Protein 9DFT (pdb70)

InterPro domains:
  IPR000436 Sushi/SCR/CCP domain [PF00084] (2447-2503)
  IPR000436 Sushi/SCR/CCP domain [PS50923] (2445-2505)
  IPR000436 Sushi/SCR/CCP domain [SM00032] (2447-2503)
  IPR000436 Sushi/SCR/CCP domain [cd00033] (2447-2503)
  IPR000538 Link domain [PF00193] (154-247)
  IPR000538 Link domain [PF00193] (254-349)
  IPR000538 Link domain [PF00193] (478-572)
  IPR000538 Link domain [PF00193] (580-674)
  IPR000538 Link domain [PR01265] (163-175)
  IPR000538 Link domain [PR01265] (191-204)
  IPR000538 Link domain [PR01265] (209-220)
  IPR000538 Link domain [PR01265] (242-251)
  IPR000538 Link domain [PS01241] (273-318)
  IPR000538 Link domain [PS01241] (500-545)
  IPR000538 Link domain [PS01241] (598-643)
  IPR000538 Link domain [PS50963] (153-248)
  IPR000538 Link domain [PS50963] (254-350)
  IPR000538 Link domain [PS50963] (478-573)
  IPR000538 Link domain [PS50963] (579-675)
  IPR000538 Link domain [SM00445] (151-248)

B-factor: mean 167.78, std 40.57, range [98.68, 347.16]

Radius of gyration: 34.46 Å; Cα contacts (8 Å, |Δi|>4): 1449; chains: 2; bounding box: 68×74×102 Å

Foldseek 3Di:
DDKDFPDDAEAEAEAQAKDKTKMFDDDCAKKWKWFDQPHDIGTAWIDDPQDIGGDPVCVVAKDQVCPPVPPRIRMMMGGLDAQRRFGKMKIKGDDDHDIDIDIHTYGHFKDKDWADLDPDFFADFQVVLQVLLVVQQFGFAAVSNVQSNLVVPAFDQFWAAHPVQKTKTFHCQADVVRCAPPRRHGGIHIPPHDDRGGTGITMTMHGDADWDKDWAADPFADQLVRLQVVLVVVVWGFHGPSRLVNNVVVPDQPQFWAQHRSQKTWRDADQVRHDHPDDDVVDGGDDDDHIDMGNDDSRDGGIGIIID/DAKDKDFPDDAEAEAAAQAKDKTWMFIDDDDDVFAWKKKWKWFADDNDIGTAWIDGPQDIDGDPVCVVAKDQVCPPVPPGIRMIMGGLHAQPVFGKMKIKMDHDPGIDIDIHGYGYFKDKDWDAAQDLPQFLDPVSLQVLLVVLQWGFAAPSNVVRNVVVPDADDFWGAHPVRDIDHDDDCNHTTMTINGDDDWAKDVQFAFQVRLQVVLVVVPFGFHGPRRQQVNVVVPDFDQWWAAGPSLWTKGFHRDADCNRPNRDGGIDTDADDPVRHHHDDSRDGTHHITID

Nearest PDB structures (foldseek):
  2pf5-assembly4_D  TM=9.241E-01  e=3.317E-07  Homo sapiens
  1o7b-assembly1_T  TM=8.840E-01  e=2.456E-06  Homo sapiens
  6u50-assembly1_C  TM=7.559E-01  e=3.172E-05  Lama glama
  8skv-assembly1_E  TM=4.751E-01  e=7.469E-06  Homo sapiens
  5d4k-assembly2_B  TM=4.147E-01  e=1.043E-05  Homo sapiens

GO terms:
  GO:0005515 protein binding (F, IPI)
  GO:0043202 lysosomal lumen (C, TAS)
  GO:0005576 extracellular region (C, TAS)
  GO:0005796 Golgi lumen (C, TAS)
  GO:0031012 extracellular matrix (C, HDA)
  GO:0140150 gel phase of interstitial matrix (C, TAS)
  GO:0005201 extracellular matrix structural constituent (F, TAS)

Organism: Homo sapiens (NCBI:txid9606)

Sequence (595 aa):
LSVSIPQPSPLRVLLGTSLTIPCYFIDPPRIKWSRVSKEKEVVLLVATEGRVRVNSAYQDKVSLPNYPAIPSDATLEVQSLRSNDSGVYRCEVMHGIEDSEATLEVVVKGIVFHYRAISTRYTLDFDRAQRACLQNSAIIATPEQLQAAYEDGFHQCDAGWLADQTVRYPIHTPREGCYGDKDEFPGVRTYGIRDTNETYDVYCFAEEMEGEVFYATSPEKFTFQEAANECRRLGARLATTGQLYLAWQAGMDMCSAGWLADRSVRYPISKARPNCGGNLLGVRTVYVHANQTGYPDPSSRYDAICYTNSLSVSIPQPSPLRVLLGTSLTIPCYFIDPMHAPLAPRIKWSRVSKEKEVVLLVATEGRVRVNSAYQDKVSLPNYPAIPSDATLEVQSLRSNDSGVYRCEVMHGIEDSEATLEVVVKGIVFHYRAISTRYTLDFDRAQRACLQNSAIIATPEQLQAAYEDGFHQCDAGWLADQTVRYPIHTTYDVYCFAEEMEGEVFPEKFTFQEAANECRRLGARLATTGQLYLAWQAGMDMCSAGWLADRSVRYPISKARPNCGGNLLGVRTVYVHANQTGYPDPSSRYDAICYT

Structure (mmCIF, N/CA/C/O backbone):
data_9DFT
#
_entry.id   9DFT
#
_cell.length_a   121.480
_cell.length_b   121.480
_cell.length_c   213.390
_cell.angle_alpha   90.000
_cell.angle_beta   90.000
_cell.angle_gamma   90.000
#
_symmetry.space_group_name_H-M   'P 41 21 2'
#
loop_
_entity.id
_entity.type
_entity.pdbx_description
1 polymer 'Aggrecan core protein'
2 non-polymer 2-acetamido-2-deoxy-beta-D-glucopyranose
3 non-polymer 'SULFATE ION'
#
loop_
_atom_site.group_PDB
_atom_site.id
_atom_site.type_symbol
_atom_site.label_atom_id
_atom_site.label_alt_id
_atom_site.label_comp_id
_atom_site.label_asym_id
_atom_site.label_entity_id
_atom_site.label_seq_id
_atom_site.pdbx_PDB_ins_code
_atom_site.Cartn_x
_atom_site.Cartn_y
_atom_site.Cartn_z
_atom_site.occupancy
_atom_site.B_iso_or_equiv
_atom_site.auth_seq_id
_atom_site.auth_comp_id
_atom_site.auth_asym_id
_atom_site.auth_atom_id
_atom_site.pdbx_PDB_model_num
ATOM 1 N N . LEU A 1 13 ? 4.55633 45.98037 -14.46378 1.000 163.83792 29 LEU A N 1
ATOM 2 C CA . LEU A 1 13 ? 3.83263 44.74556 -14.18563 1.000 195.08647 29 LEU A CA 1
ATOM 3 C C . LEU A 1 13 ? 3.29051 44.14065 -15.47888 1.000 182.04206 29 LEU A C 1
ATOM 4 O O . LEU A 1 13 ? 3.01190 44.85957 -16.43819 1.000 187.74880 29 LEU A O 1
ATOM 9 N N . SER A 1 14 ? 3.14425 42.81854 -15.50287 1.000 172.18143 30 SER A N 1
ATOM 10 C CA . SER A 1 14 ? 2.68594 42.09921 -16.68422 1.000 168.26826 30 SER A CA 1
ATOM 11 C C . SER A 1 14 ? 1.30152 41.51669 -16.43814 1.000 182.30135 30 SER A C 1
ATOM 12 O O . SER A 1 14 ? 0.99262 41.09150 -15.32390 1.000 209.08511 30 SER A O 1
ATOM 15 N N . VAL A 1 15 ? 0.47507 41.49246 -17.48344 1.000 157.28618 31 VAL A N 1
ATOM 16 C CA . VAL A 1 15 ? -0.87545 40.94326 -17.42145 1.000 148.62279 31 VAL A CA 1
ATOM 17 C C . VAL A 1 15 ? -1.08313 40.03464 -18.62473 1.000 135.54954 31 VAL A C 1
ATOM 18 O O . VAL A 1 15 ? -0.68206 40.37339 -19.74381 1.000 152.19820 31 VAL A O 1
ATOM 22 N N . SER A 1 16 ? -1.70999 38.87961 -18.39751 1.000 133.76456 32 SER A N 1
ATOM 23 C CA . SER A 1 16 ? -1.92005 37.90828 -19.45966 1.000 152.11926 32 SER A CA 1
ATOM 24 C C . SER A 1 16 ? -3.27025 37.22578 -19.30257 1.000 146.12332 32 SER A C 1
ATOM 25 O O . SER A 1 16 ? -3.67862 36.88013 -18.18944 1.000 156.28378 32 SER A O 1
ATOM 28 N N . ILE A 1 17 ? -3.95597 37.04242 -20.42736 1.000 130.00443 33 ILE A N 1
ATOM 29 C CA . ILE A 1 17 ? -5.13575 36.18498 -20.51023 1.000 135.21515 33 ILE A CA 1
ATOM 30 C C . ILE A 1 17 ? -4.80448 35.05857 -21.48281 1.000 119.36094 33 ILE A C 1
ATOM 31 O O . ILE A 1 17 ? -4.94349 35.22990 -22.70296 1.000 129.12362 33 ILE A O 1
ATOM 36 N N . PRO A 1 18 ? -4.34511 33.90401 -20.99631 1.000 123.65518 34 PRO A N 1
ATOM 37 C CA . PRO A 1 18 ? -3.89704 32.81491 -21.89141 1.000 125.89583 34 PRO A CA 1
ATOM 38 C C . PRO A 1 18 ? -5.05350 32.02084 -22.48715 1.000 143.07327 34 PRO A C 1
ATOM 39 O O . PRO A 1 18 ? -5.34320 30.88123 -22.10937 1.000 155.27688 34 PRO A O 1
ATOM 43 N N . GLN A 1 19 ? -5.73814 32.62764 -23.45980 1.000 140.19143 35 GLN A N 1
ATOM 44 C CA . GLN A 1 19 ? -6.85627 31.96093 -24.11068 1.000 150.77828 35 GLN A CA 1
ATOM 45 C C . GLN A 1 19 ? -7.04520 32.55546 -25.49459 1.000 140.59155 35 GLN A C 1
ATOM 46 O O . GLN A 1 19 ? -6.94518 33.78268 -25.64320 1.000 170.64171 35 GLN A O 1
ATOM 52 N N . PRO A 1 20 ? -7.29391 31.73900 -26.52195 1.000 147.98261 36 PRO A N 1
ATOM 53 C CA . PRO A 1 20 ? -7.52759 32.28925 -27.86309 1.000 153.78780 36 PRO A CA 1
ATOM 54 C C . PRO A 1 20 ? -8.70217 33.25568 -27.87443 1.000 155.17997 36 PRO A C 1
ATOM 55 O O . PRO A 1 20 ? -9.66049 33.11123 -27.11246 1.000 166.34215 36 PRO A O 1
ATOM 59 N N . SER A 1 21 ? -8.61649 34.24475 -28.76762 1.000 161.72912 37 SER A N 1
ATOM 60 C CA . SER A 1 21 ? -9.54302 35.37597 -28.73040 1.000 162.40487 37 SER A CA 1
ATOM 61 C C . SER A 1 21 ? -11.00464 34.97173 -28.87935 1.000 190.62904 37 SER A C 1
ATOM 62 O O . SER A 1 21 ? -11.81921 35.38362 -28.03578 1.000 221.24570 37 SER A O 1
ATOM 65 N N . PRO A 1 22 ? -11.41925 34.19710 -29.89924 1.000 185.42706 38 PRO A N 1
ATOM 66 C CA . PRO A 1 22 ? -12.86145 33.87194 -29.97289 1.000 151.99567 38 PRO A CA 1
ATOM 67 C C . PRO A 1 22 ? -13.27630 32.74912 -29.02352 1.000 180.32191 38 PRO A C 1
ATOM 68 O O . PRO A 1 22 ? -13.42659 31.58246 -29.38634 1.000 222.20566 38 PRO A O 1
ATOM 72 N N . LEU A 1 23 ? -13.47189 33.10894 -27.75675 1.000 159.45556 39 LEU A N 1
ATOM 73 C CA . LEU A 1 23 ? -13.91402 32.14954 -26.75210 1.000 141.09259 39 LEU A CA 1
ATOM 74 C C . LEU A 1 23 ? -15.42354 31.97205 -26.85540 1.000 147.70655 39 LEU A C 1
ATOM 75 O O . LEU A 1 23 ? -16.18252 32.92700 -26.65709 1.000 154.24096 39 LEU A O 1
ATOM 80 N N . ARG A 1 24 ? -15.85787 30.75366 -27.15955 1.000 142.07331 40 ARG A N 1
ATOM 81 C CA . ARG A 1 24 ? -17.25909 30.45965 -27.42215 1.000 129.77630 40 ARG A CA 1
ATOM 82 C C . ARG A 1 24 ? -17.82837 29.60404 -26.30025 1.000 139.78359 40 ARG A C 1
ATOM 83 O O . ARG A 1 24 ? -17.26513 28.55820 -25.96026 1.000 148.40108 40 ARG A O 1
ATOM 91 N N . VAL A 1 25 ? -18.94500 30.05763 -25.72963 1.000 161.36933 41 VAL A N 1
ATOM 92 C CA . VAL A 1 25 ? -19.61478 29.37650 -24.63086 1.000 140.67395 41 VAL A CA 1
ATOM 93 C C . VAL A 1 25 ? -21.10973 29.35472 -24.91717 1.000 142.68795 41 VAL A C 1
ATOM 94 O O . VAL A 1 25 ? -21.63399 30.17914 -25.66829 1.000 153.15916 41 VAL A O 1
ATOM 98 N N . LEU A 1 26 ? -21.79779 28.39473 -24.30648 1.000 123.01188 42 LEU A N 1
ATOM 99 C CA . LEU A 1 26 ? -23.21425 28.21560 -24.57826 1.000 150.38604 42 LEU A CA 1
ATOM 100 C C . LEU A 1 26 ? -24.05992 29.18334 -23.75266 1.000 140.46036 42 LEU A C 1
ATOM 101 O O . LEU A 1 26 ? -23.56705 29.91482 -22.88992 1.000 133.78629 42 LEU A O 1
ATOM 106 N N . LEU A 1 27 ? -25.35859 29.18278 -24.04015 1.000 127.45875 43 LEU A N 1
ATOM 107 C CA . LEU A 1 27 ? -26.30260 30.02293 -23.31918 1.000 129.17899 43 LEU A CA 1
ATOM 108 C C . LEU A 1 27 ? -26.66908 29.36377 -21.99608 1.000 168.08569 43 LEU A C 1
ATOM 109 O O . LEU A 1 27 ? -26.97808 28.16893 -21.95254 1.000 155.19126 43 LEU A O 1
ATOM 114 N N . GLY A 1 28 ? -26.62504 30.14172 -20.91541 1.000 162.59212 44 GLY A N 1
ATOM 115 C CA . GLY A 1 28 ? -26.95854 29.64162 -19.59996 1.000 143.58488 44 GLY A CA 1
ATOM 116 C C . GLY A 1 28 ? -25.84390 28.91965 -18.87651 1.000 137.02316 44 GLY A C 1
ATOM 117 O O . GLY A 1 28 ? -25.97801 28.66098 -17.67325 1.000 154.83406 44 GLY A O 1
ATOM 118 N N . THR A 1 29 ? -24.75165 28.58245 -19.55740 1.000 125.05932 45 THR A N 1
ATOM 119 C CA . THR A 1 29 ? -23.62634 27.91743 -18.91460 1.000 135.22572 45 THR A CA 1
ATOM 120 C C . THR A 1 29 ? -22.75828 28.96009 -18.21031 1.000 140.91318 45 THR A C 1
ATOM 121 O O . THR A 1 29 ? -23.09821 30.14455 -18.14252 1.000 131.75055 45 THR A O 1
ATOM 125 N N . SER A 1 30 ? -21.62363 28.52798 -17.66945 1.000 147.67344 46 SER A N 1
ATOM 126 C CA . SER A 1 30 ? -20.70692 29.41182 -16.96638 1.000 118.08862 46 SER A CA 1
ATOM 127 C C . SER A 1 30 ? -19.48906 29.71339 -17.83251 1.000 141.32301 46 SER A C 1
ATOM 128 O O . SER A 1 30 ? -19.29087 29.13506 -18.90451 1.000 157.94304 46 SER A O 1
ATOM 131 N N . LEU A 1 31 ? -18.66454 30.63506 -17.33979 1.000 145.24555 47 LEU A N 1
ATOM 132 C CA . LEU A 1 31 ? -17.54157 31.18171 -18.08630 1.000 121.04059 47 LEU A CA 1
ATOM 133 C C . LEU A 1 31 ? -16.38122 31.43192 -17.13718 1.000 143.88242 47 LEU A C 1
ATOM 134 O O . LEU A 1 31 ? -16.57673 31.96262 -16.04031 1.000 150.59375 47 LEU A O 1
ATOM 139 N N . THR A 1 32 ? -15.17564 31.06228 -17.56827 1.000 150.82838 48 THR A N 1
ATOM 140 C CA . THR A 1 32 ? -13.96295 31.27634 -16.78684 1.000 148.36020 48 THR A CA 1
ATOM 141 C C . THR A 1 32 ? -12.89410 31.87554 -17.68814 1.000 147.34484 48 THR A C 1
ATOM 142 O O . THR A 1 32 ? -12.44533 31.22821 -18.64023 1.000 154.23033 48 THR A O 1
ATOM 146 N N . ILE A 1 33 ? -12.48579 33.10227 -17.38383 1.000 113.60014 49 ILE A N 1
ATOM 147 C CA . ILE A 1 33 ? -11.45076 33.81247 -18.12473 1.000 129.00154 49 ILE A CA 1
ATOM 148 C C . ILE A 1 33 ? -10.19929 33.84713 -17.25285 1.000 122.76082 49 ILE A C 1
ATOM 149 O O . ILE A 1 33 ? -10.19460 34.51335 -16.20586 1.000 141.27437 49 ILE A O 1
ATOM 154 N N . PRO A 1 34 ? -9.12259 33.15311 -17.62764 1.000 121.79191 50 PRO A N 1
ATOM 155 C CA . PRO A 1 34 ? -7.89369 33.19692 -16.82318 1.000 127.59924 50 PRO A CA 1
ATOM 156 C C . PRO A 1 34 ? -7.13910 34.50018 -17.05107 1.000 126.32121 50 PRO A C 1
ATOM 157 O O . PRO A 1 34 ? -6.88853 34.89597 -18.19098 1.000 142.22756 50 PRO A O 1
ATOM 161 N N . CYS A 1 35 ? -6.78392 35.17019 -15.95639 1.000 123.74774 51 CYS A N 1
ATOM 162 C CA . CYS A 1 35 ? -5.98370 36.38941 -16.01180 1.000 134.50057 51 CYS A CA 1
ATOM 163 C C . CYS A 1 35 ? -4.92351 36.31311 -14.92620 1.000 135.21897 51 CYS A C 1
ATOM 164 O O . CYS A 1 35 ? -5.25472 36.26488 -13.73793 1.000 149.68608 51 CYS A O 1
ATOM 167 N N . TYR A 1 36 ? -3.65696 36.29696 -15.33130 1.000 125.73803 52 TYR A N 1
ATOM 168 C CA . TYR A 1 36 ? -2.53691 36.20755 -14.40624 1.000 115.53246 52 TYR A CA 1
ATOM 169 C C . TYR A 1 36 ? -1.62764 37.41262 -14.59169 1.000 144.64451 52 TYR A C 1
ATOM 170 O O . TYR A 1 36 ? -1.33542 37.81321 -15.72319 1.000 151.96795 52 TYR A O 1
ATOM 179 N N . PHE A 1 37 ? -1.17742 37.98853 -13.47933 1.000 168.64401 53 PHE A N 1
ATOM 180 C CA . PHE A 1 37 ? -0.34283 39.17762 -13.52328 1.000 133.47654 53 PHE A CA 1
ATOM 181 C C . PHE A 1 37 ? 0.87572 39.00776 -12.62732 1.000 152.16929 53 PHE A C 1
ATOM 182 O O . PHE A 1 37 ? 0.83843 38.30634 -11.61267 1.000 149.04095 53 PHE A O 1
ATOM 190 N N . ILE A 1 38 ? 1.95751 39.66719 -13.02924 1.000 165.56174 54 ILE A N 1
ATOM 191 C CA . ILE A 1 38 ? 3.21802 39.69027 -12.29805 1.000 142.57312 54 ILE A CA 1
ATOM 192 C C . ILE A 1 38 ? 3.48536 41.12332 -11.86298 1.000 183.64928 54 ILE A C 1
ATOM 193 O O . ILE A 1 38 ? 3.45458 42.04267 -12.69076 1.000 192.44685 54 ILE A O 1
ATOM 198 N N . ASP A 1 39 ? 3.75212 41.30772 -10.57429 1.000 170.64828 55 ASP A N 1
ATOM 199 C CA . ASP A 1 39 ? 4.01117 42.62875 -10.00112 1.000 186.50366 55 ASP A CA 1
ATOM 200 C C . ASP A 1 39 ? 5.42745 42.68198 -9.44506 1.000 211.99170 55 ASP A C 1
ATOM 201 O O . ASP A 1 39 ? 5.69890 42.07382 -8.39165 1.000 219.36745 55 ASP A O 1
ATOM 206 N N . PRO A 1 40 ? 6.36321 43.38863 -10.10047 1.000 213.73479 56 PRO A N 1
ATOM 207 C CA . PRO A 1 40 ? 7.77025 43.48544 -9.68828 1.000 220.08589 56 PRO A CA 1
ATOM 208 C C . PRO A 1 40 ? 7.95069 44.05297 -8.28275 1.000 209.93338 56 PRO A C 1
ATOM 209 O O . PRO A 1 40 ? 9.09325 44.22726 -7.85765 1.000 191.74618 56 PRO A O 1
ATOM 213 N N . PRO A 1 55 ? -1.85653 46.66031 -4.90233 1.000 148.28188 71 PRO A N 1
ATOM 214 C CA . PRO A 1 55 ? -2.31044 46.26449 -6.24012 1.000 153.62562 71 PRO A CA 1
ATOM 215 C C . PRO A 1 55 ? -3.83162 46.25133 -6.35990 1.000 163.93659 71 PRO A C 1
ATOM 216 O O . PRO A 1 55 ? -4.52592 46.01323 -5.37138 1.000 143.28400 71 PRO A O 1
ATOM 220 N N . ARG A 1 56 ? -4.33792 46.49902 -7.56652 1.000 172.33509 72 ARG A N 1
ATOM 221 C CA . ARG A 1 56 ? -5.76836 46.62198 -7.80472 1.000 147.24452 72 ARG A CA 1
ATOM 222 C C . ARG A 1 56 ? -6.12332 45.97551 -9.13518 1.000 147.83254 72 ARG A C 1
ATOM 223 O O . ARG A 1 56 ? -5.43046 46.17350 -10.13583 1.000 148.57750 72 ARG A O 1
ATOM 231 N N . ILE A 1 57 ? -7.20625 45.20359 -9.13888 1.000 136.98171 73 ILE A N 1
ATOM 232 C CA . ILE A 1 57 ? -7.68967 44.50353 -10.32202 1.000 157.59737 73 ILE A CA 1
ATOM 233 C C . ILE A 1 57 ? -9.02549 45.10832 -10.72516 1.000 166.05547 73 ILE A C 1
ATOM 234 O O . ILE A 1 57 ? -9.84444 45.44918 -9.86549 1.000 179.05865 73 ILE A O 1
ATOM 239 N N . LYS A 1 58 ? -9.24646 45.24126 -12.03073 1.000 171.94296 74 LYS A N 1
ATOM 240 C CA . LYS A 1 58 ? -10.52223 45.71365 -12.54694 1.000 176.65168 74 LYS A CA 1
ATOM 241 C C . LYS A 1 58 ? -10.92849 44.85797 -13.73443 1.000 161.20734 74 LYS A C 1
ATOM 242 O O . LYS A 1 58 ? -10.15798 44.69646 -14.68641 1.000 172.14790 74 LYS A O 1
ATOM 248 N N . TRP A 1 59 ? -12.13448 44.30787 -13.66673 1.000 142.31822 75 TRP A N 1
ATOM 249 C CA . TRP A 1 59 ? -12.72920 43.55641 -14.76170 1.000 146.97394 75 TRP A CA 1
ATOM 250 C C . TRP A 1 59 ? -13.86530 44.38169 -15.34486 1.000 151.63742 75 TRP A C 1
ATOM 251 O O . TRP A 1 59 ? -14.77999 44.78187 -14.61238 1.000 160.48201 75 TRP A O 1
ATOM 262 N N . SER A 1 60 ? -13.79698 44.63629 -16.65248 1.000 146.57396 76 SER A N 1
ATOM 263 C CA . SER A 1 60 ? -14.82362 45.37803 -17.37431 1.000 146.65306 76 SER A CA 1
ATOM 264 C C . SER A 1 60 ? -15.19891 44.61972 -18.64156 1.000 156.48755 76 SER A C 1
ATOM 265 O O . SER A 1 60 ? -14.56775 43.62590 -19.00423 1.000 163.98213 76 SER A O 1
ATOM 268 N N . ARG A 1 61 ? -16.22977 45.10591 -19.33166 1.000 162.29422 77 ARG A N 1
ATOM 269 C CA . ARG A 1 61 ? -16.71790 44.43690 -20.53483 1.000 155.52829 77 ARG A CA 1
ATOM 270 C C . ARG A 1 61 ? -17.22220 45.47059 -21.52859 1.000 181.19829 77 ARG A C 1
ATOM 271 O O . ARG A 1 61 ? -18.11601 46.25717 -21.20416 1.000 186.11816 77 ARG A O 1
ATOM 279 N N . VAL A 1 62 ? -16.65844 45.45770 -22.73277 1.000 213.60963 78 VAL A N 1
ATOM 280 C CA . VAL A 1 62 ? -17.12912 46.28756 -23.83496 1.000 204.39541 78 VAL A CA 1
ATOM 281 C C . VAL A 1 62 ? -18.08955 45.45900 -24.67738 1.000 202.62032 78 VAL A C 1
ATOM 282 O O . VAL A 1 62 ? -17.72022 44.39770 -25.19368 1.000 187.89721 78 VAL A O 1
ATOM 286 N N . SER A 1 63 ? -19.32251 45.94110 -24.81408 1.000 201.70919 79 SER A N 1
ATOM 287 C CA . SER A 1 63 ? -20.33280 45.30659 -25.65439 1.000 190.00529 79 SER A CA 1
ATOM 288 C C . SER A 1 63 ? -20.83778 46.35354 -26.63705 1.000 205.14674 79 SER A C 1
ATOM 289 O O . SER A 1 63 ? -21.48807 47.32348 -26.23239 1.000 206.90104 79 SER A O 1
ATOM 292 N N . LYS A 1 64 ? -20.53240 46.15592 -27.92168 1.000 219.74997 80 LYS A N 1
ATOM 293 C CA . LYS A 1 64 ? -20.83819 47.12212 -28.97221 1.000 230.91636 80 LYS A CA 1
ATOM 294 C C . LYS A 1 64 ? -20.20392 48.47160 -28.65508 1.000 230.32013 80 LYS A C 1
ATOM 295 O O . LYS A 1 64 ? -18.98652 48.63351 -28.78494 1.000 237.02951 80 LYS A O 1
ATOM 301 N N . GLU A 1 65 ? -21.01230 49.44458 -28.23507 1.000 206.00602 81 GLU A N 1
ATOM 302 C CA . GLU A 1 65 ? -20.49462 50.75397 -27.86077 1.000 207.72509 81 GLU A CA 1
ATOM 303 C C . GLU A 1 65 ? -20.47196 50.98454 -26.35659 1.000 208.50262 81 GLU A C 1
ATOM 304 O O . GLU A 1 65 ? -19.75054 51.87478 -25.89334 1.000 207.14221 81 GLU A O 1
ATOM 310 N N . LYS A 1 66 ? -21.23366 50.20912 -25.59121 1.000 194.49031 82 LYS A N 1
ATOM 311 C CA . LYS A 1 66 ? -21.30888 50.37263 -24.14736 1.000 201.59699 82 LYS A CA 1
ATOM 312 C C . LYS A 1 66 ? -20.25551 49.51607 -23.45768 1.000 206.31101 82 LYS A C 1
ATOM 313 O O . LYS A 1 66 ? -20.02026 48.36729 -23.84346 1.000 207.98844 82 LYS A O 1
ATOM 319 N N . GLU A 1 67 ? -19.61925 50.08660 -22.43713 1.000 194.97440 83 GLU A N 1
ATOM 320 C CA . GLU A 1 67 ? -18.66049 49.37453 -21.60389 1.000 200.64386 83 GLU A CA 1
ATOM 321 C C . GLU A 1 67 ? -19.14051 49.40559 -20.16072 1.000 187.61885 83 GLU A C 1
ATOM 322 O O . GLU A 1 67 ? -19.50291 50.46877 -19.64553 1.000 180.64504 83 GLU A O 1
ATOM 328 N N . VAL A 1 68 ? -19.14388 48.24250 -19.51449 1.000 193.64290 84 VAL A N 1
ATOM 329 C CA . VAL A 1 68 ? -19.64205 48.09125 -18.15313 1.000 185.71729 84 VAL A CA 1
ATOM 330 C C . VAL A 1 68 ? -18.52255 47.53388 -17.28619 1.000 187.15686 84 VAL A C 1
ATOM 331 O O . VAL A 1 68 ? -17.94038 46.49168 -17.60915 1.000 183.48894 84 VAL A O 1
ATOM 335 N N . VAL A 1 69 ? -18.22470 48.22742 -16.18893 1.000 169.36692 85 VAL A N 1
ATOM 336 C CA . VAL A 1 69 ? -17.24445 47.73743 -15.22594 1.000 154.78278 85 VAL A CA 1
ATOM 337 C C . VAL A 1 69 ? -17.87344 46.60831 -14.42086 1.000 160.90191 85 VAL A C 1
ATOM 338 O O . VAL A 1 69 ? -18.87565 46.80683 -13.72421 1.000 144.09256 85 VAL A O 1
ATOM 342 N N . LEU A 1 70 ? -17.28598 45.41433 -14.51257 1.000 149.85462 86 LEU A N 1
ATOM 343 C CA . LEU A 1 70 ? -17.84115 44.26410 -13.80783 1.000 143.07831 86 LEU A CA 1
ATOM 344 C C . LEU A 1 70 ? -17.46924 44.27940 -12.33056 1.000 136.51542 86 LEU A C 1
ATOM 345 O O . LEU A 1 70 ? -18.34524 44.18666 -11.46381 1.000 150.24563 86 LEU A O 1
ATOM 350 N N . LEU A 1 71 ? -16.17957 44.39204 -12.02104 1.000 164.02224 87 LEU A N 1
ATOM 351 C CA . LEU A 1 71 ? -15.77768 44.36087 -10.61870 1.000 158.97076 87 LEU A CA 1
ATOM 352 C C . LEU A 1 71 ? -14.43192 45.04458 -10.43578 1.000 156.95026 87 LEU A C 1
ATOM 353 O O . LEU A 1 71 ? -13.67039 45.23298 -11.38803 1.000 150.25818 87 LEU A O 1
ATOM 358 N N . VAL A 1 72 ? -14.15191 45.40421 -9.18212 1.000 138.01078 88 VAL A N 1
ATOM 359 C CA . VAL A 1 72 ? -12.87643 45.99129 -8.78183 1.000 158.11201 88 VAL A CA 1
ATOM 360 C C . VAL A 1 72 ? -12.44973 45.33008 -7.47767 1.000 179.51602 88 VAL A C 1
ATOM 361 O O . VAL A 1 72 ? -13.20507 45.33460 -6.50099 1.000 172.93655 88 VAL A O 1
ATOM 365 N N . ALA A 1 73 ? -11.24811 44.76506 -7.45586 1.000 189.60053 89 ALA A N 1
ATOM 366 C CA . ALA A 1 73 ? -10.73748 44.05367 -6.29328 1.000 165.26579 89 ALA A CA 1
ATOM 367 C C . ALA A 1 73 ? -9.43242 44.67900 -5.82417 1.000 164.07556 89 ALA A C 1
ATOM 368 O O . ALA A 1 73 ? -8.62962 45.14620 -6.63719 1.000 150.41583 89 ALA A O 1
ATOM 370 N N . THR A 1 74 ? -9.22807 44.68273 -4.50906 1.000 164.91014 90 THR A N 1
ATOM 371 C CA . THR A 1 74 ? -7.98354 45.15829 -3.91930 1.000 159.78250 90 THR A CA 1
ATOM 372 C C . THR A 1 74 ? -7.93124 44.73326 -2.45950 1.000 167.95579 90 THR A C 1
ATOM 373 O O . THR A 1 74 ? -8.96595 44.63164 -1.79114 1.000 157.79247 90 THR A O 1
ATOM 377 N N . GLU A 1 75 ? -6.71090 44.47365 -1.98750 1.000 164.20890 91 GLU A N 1
ATOM 378 C CA . GLU A 1 75 ? -6.43382 44.14691 -0.58807 1.000 173.80719 91 GLU A CA 1
ATOM 379 C C . GLU A 1 75 ? -7.38612 43.07564 -0.05923 1.000 167.10683 91 GLU A C 1
ATOM 380 O O . GLU A 1 75 ? -7.93591 43.17804 1.03960 1.000 177.50893 91 GLU A O 1
ATOM 386 N N . GLY A 1 76 ? -7.58467 42.03516 -0.86759 1.000 173.74614 92 GLY A N 1
ATOM 387 C CA . GLY A 1 76 ? -8.37992 40.89406 -0.47320 1.000 168.29610 92 GLY A CA 1
ATOM 388 C C . GLY A 1 76 ? -9.87638 41.04386 -0.63254 1.000 164.58689 92 GLY A C 1
ATOM 389 O O . GLY A 1 76 ? -10.59286 40.03972 -0.52830 1.000 170.57214 92 GLY A O 1
ATOM 390 N N . ARG A 1 77 ? -10.38097 42.24866 -0.88308 1.000 154.10313 93 ARG A N 1
ATOM 391 C CA . ARG A 1 77 ? -11.81429 42.48304 -0.98075 1.000 157.17712 93 ARG A CA 1
ATOM 392 C C . ARG A 1 77 ? -12.20496 42.79441 -2.41926 1.000 175.16201 93 ARG A C 1
ATOM 393 O O . ARG A 1 77 ? -11.49627 43.51995 -3.12445 1.000 168.00364 93 ARG A O 1
ATOM 401 N N . VAL A 1 78 ? -13.34468 42.25162 -2.84240 1.000 180.99920 94 VAL A N 1
ATOM 402 C CA . VAL A 1 78 ? -13.86532 42.42899 -4.19259 1.000 164.24289 94 VAL A CA 1
ATOM 403 C C . VAL A 1 78 ? -15.18787 43.17755 -4.10570 1.000 170.12943 94 VAL A C 1
ATOM 404 O O . VAL A 1 78 ? -16.09094 42.76704 -3.36732 1.000 148.08032 94 VAL A O 1
ATOM 408 N N . ARG A 1 79 ? -15.30049 44.27057 -4.85661 1.000 167.01007 95 ARG A N 1
ATOM 409 C CA . ARG A 1 79 ? -16.53035 45.04022 -4.97614 1.000 164.61905 95 ARG A CA 1
ATOM 410 C C . ARG A 1 79 ? -17.09392 44.81106 -6.37239 1.000 172.82522 95 ARG A C 1
ATOM 411 O O . ARG A 1 79 ? -16.44256 45.13686 -7.37306 1.000 152.44025 95 ARG A O 1
ATOM 419 N N . VAL A 1 80 ? -18.29639 44.24871 -6.43254 1.000 174.62399 96 VAL A N 1
ATOM 420 C CA . VAL A 1 80 ? -18.90635 43.78404 -7.67276 1.000 163.21635 96 VAL A CA 1
ATOM 421 C C . VAL A 1 80 ? -19.98335 44.76964 -8.10064 1.000 192.32720 96 VAL A C 1
ATOM 422 O O . VAL A 1 80 ? -20.65938 45.37361 -7.25741 1.000 187.04534 96 VAL A O 1
ATOM 426 N N . ASN A 1 81 ? -20.12564 44.95090 -9.41527 1.000 191.00585 97 ASN A N 1
ATOM 427 C CA . ASN A 1 81 ? -21.21745 45.74477 -9.96272 1.000 157.61932 97 ASN A CA 1
ATOM 428 C C . ASN A 1 81 ? -22.55315 45.24876 -9.42341 1.000 166.02484 97 ASN A C 1
ATOM 429 O O . ASN A 1 81 ? -22.75889 44.04683 -9.23509 1.000 168.01247 97 ASN A O 1
ATOM 434 N N . SER A 1 82 ? -23.46388 46.19281 -9.17403 1.000 167.28921 98 SER A N 1
ATOM 435 C CA . SER A 1 82 ? -24.75580 45.84291 -8.59207 1.000 158.21476 98 SER A CA 1
ATOM 436 C C . SER A 1 82 ? -25.55912 44.94352 -9.52283 1.000 173.13801 98 SER A C 1
ATOM 437 O O . SER A 1 82 ? -26.20318 43.98849 -9.07257 1.000 176.99542 98 SER A O 1
ATOM 440 N N . ALA A 1 83 ? -25.53279 45.23198 -10.82620 1.000 165.54286 99 ALA A N 1
ATOM 441 C CA . ALA A 1 83 ? -26.29134 44.42648 -11.77669 1.000 181.50790 99 ALA A CA 1
ATOM 442 C C . ALA A 1 83 ? -25.72651 43.01802 -11.90259 1.000 175.75341 99 ALA A C 1
ATOM 443 O O . ALA A 1 83 ? -26.46985 42.07947 -12.21078 1.000 196.61441 99 ALA A O 1
ATOM 445 N N . TYR A 1 84 ? -24.42532 42.84772 -11.66778 1.000 164.87594 100 TYR A N 1
ATOM 446 C CA . TYR A 1 84 ? -23.76922 41.55186 -11.78219 1.000 168.18094 100 TYR A CA 1
ATOM 447 C C . TYR A 1 84 ? -23.52285 40.90436 -10.42342 1.000 177.50025 100 TYR A C 1
ATOM 448 O O . TYR A 1 84 ? -22.59657 40.09884 -10.27932 1.000 153.70734 100 TYR A O 1
ATOM 457 N N . GLN A 1 85 ? -24.33392 41.24304 -9.42346 1.000 171.83784 101 GLN A N 1
ATOM 458 C CA . GLN A 1 85 ? -24.22303 40.60123 -8.12162 1.000 167.75664 101 GLN A CA 1
ATOM 459 C C . GLN A 1 85 ? -24.59617 39.12869 -8.23605 1.000 160.41837 101 GLN A C 1
ATOM 460 O O . GLN A 1 85 ? -25.56042 38.76895 -8.91782 1.000 173.59267 101 GLN A O 1
ATOM 466 N N . ASP A 1 86 ? -23.81562 38.27529 -7.57092 1.000 142.55954 102 ASP A N 1
ATOM 467 C CA . ASP A 1 86 ? -23.94865 36.82104 -7.65326 1.000 167.74957 102 ASP A CA 1
ATOM 468 C C . ASP A 1 86 ? -23.75001 36.30092 -9.07315 1.000 152.41424 102 ASP A C 1
ATOM 469 O O . ASP A 1 86 ? -24.15305 35.17611 -9.38701 1.000 153.14763 102 ASP A O 1
ATOM 474 N N . LYS A 1 87 ? -23.13308 37.09570 -9.94091 1.000 130.38611 103 LYS A N 1
ATOM 475 C CA . LYS A 1 87 ? -22.90443 36.70683 -11.32641 1.000 144.26218 103 LYS A CA 1
ATOM 476 C C . LYS A 1 87 ? -21.43234 36.64365 -11.69529 1.000 155.06196 103 LYS A C 1
ATOM 477 O O . LYS A 1 87 ? -21.02173 35.72368 -12.40669 1.000 151.02249 103 LYS A O 1
ATOM 483 N N . VAL A 1 88 ? -20.62265 37.59226 -11.23023 1.000 141.24725 104 VAL A N 1
ATOM 484 C CA . VAL A 1 88 ? -19.19278 37.59779 -11.50815 1.000 151.09927 104 VAL A CA 1
ATOM 485 C C . VAL A 1 88 ? -18.43342 37.45858 -10.19629 1.000 146.63284 104 VAL A C 1
ATOM 486 O O . VAL A 1 88 ? -18.90995 37.86588 -9.13152 1.000 121.83626 104 VAL A O 1
ATOM 490 N N . SER A 1 89 ? -17.24150 36.87189 -10.28025 1.000 133.98973 105 SER A N 1
ATOM 491 C CA . SER A 1 89 ? -16.43408 36.60891 -9.09695 1.000 139.21360 105 SER A CA 1
ATOM 492 C C . SER A 1 89 ? -14.99803 36.33969 -9.52374 1.000 153.83980 105 SER A C 1
ATOM 493 O O . SER A 1 89 ? -14.70700 36.11523 -10.70101 1.000 166.48822 105 SER A O 1
ATOM 496 N N . LEU A 1 90 ? -14.09870 36.36951 -8.53817 1.000 136.98946 106 LEU A N 1
ATOM 497 C CA . LEU A 1 90 ? -12.69707 35.99784 -8.70995 1.000 130.85797 106 LEU A CA 1
ATOM 498 C C . LEU A 1 90 ? -12.44512 34.74234 -7.88499 1.000 130.45684 106 LEU A C 1
ATOM 499 O O . LEU A 1 90 ? -12.13053 34.83121 -6.68884 1.000 182.44928 106 LEU A O 1
ATOM 504 N N . PRO A 1 91 ? -12.57231 33.54891 -8.47409 1.000 115.98808 107 PRO A N 1
ATOM 505 C CA . PRO A 1 91 ? -12.54212 32.32227 -7.65598 1.000 136.88961 107 PRO A CA 1
ATOM 506 C C . PRO A 1 91 ? -11.21709 32.07008 -6.95654 1.000 156.50501 107 PRO A C 1
ATOM 507 O O . PRO A 1 91 ? -11.21140 31.59506 -5.81412 1.000 189.48401 107 PRO A O 1
ATOM 511 N N . ASN A 1 92 ? -10.09368 32.36919 -7.60238 1.000 141.87526 108 ASN A N 1
ATOM 512 C CA . ASN A 1 92 ? -8.78245 32.09689 -7.02819 1.000 137.51152 108 ASN A CA 1
ATOM 513 C C . ASN A 1 92 ? -8.19768 33.28723 -6.27802 1.000 164.56401 108 ASN A C 1
ATOM 514 O O . ASN A 1 92 ? -7.05752 33.20599 -5.80986 1.000 202.80076 108 ASN A O 1
ATOM 519 N N . TYR A 1 93 ? -8.94616 34.38258 -6.14944 1.000 143.04510 109 TYR A N 1
ATOM 520 C CA . TYR A 1 93 ? -8.53614 35.57743 -5.43104 1.000 118.57368 109 TYR A CA 1
ATOM 521 C C . TYR A 1 93 ? -9.34937 35.72747 -4.15002 1.000 162.02159 109 TYR A C 1
ATOM 522 O O . TYR A 1 93 ? -10.55624 35.46030 -4.15212 1.000 174.48648 109 TYR A O 1
ATOM 531 N N . PRO A 1 94 ? -8.72780 36.14914 -3.03945 1.000 157.09457 110 PRO A N 1
ATOM 532 C CA . PRO A 1 94 ? -7.31035 36.48531 -2.86586 1.000 151.06193 110 PRO A CA 1
ATOM 533 C C . PRO A 1 94 ? -6.47386 35.32183 -2.34443 1.000 149.51859 110 PRO A C 1
ATOM 534 O O . PRO A 1 94 ? -5.36733 35.53691 -1.85411 1.000 160.35375 110 PRO A O 1
ATOM 538 N N . ALA A 1 95 ? -6.98095 34.08705 -2.42049 1.000 156.65607 111 ALA A N 1
ATOM 539 C CA . ALA A 1 95 ? -6.18064 32.93296 -2.01998 1.000 172.46909 111 ALA A CA 1
ATOM 540 C C . ALA A 1 95 ? -4.88296 32.87185 -2.81375 1.000 145.32488 111 ALA A C 1
ATOM 541 O O . ALA A 1 95 ? -3.81244 32.60092 -2.25672 1.000 139.92233 111 ALA A O 1
ATOM 543 N N . ILE A 1 96 ? -4.96143 33.12421 -4.11491 1.000 151.90437 112 ILE A N 1
ATOM 544 C CA . ILE A 1 96 ? -3.78414 33.33777 -4.94854 1.000 134.61126 112 ILE A CA 1
ATOM 545 C C . ILE A 1 96 ? -3.80520 34.80032 -5.37486 1.000 170.83437 112 ILE A C 1
ATOM 546 O O . ILE A 1 96 ? -4.46325 35.14525 -6.36744 1.000 176.37375 112 ILE A O 1
ATOM 551 N N . PRO A 1 97 ? -3.11492 35.69239 -4.65668 1.000 185.68739 113 PRO A N 1
ATOM 552 C CA . PRO A 1 97 ? -3.24548 37.13147 -4.94024 1.000 189.88620 113 PRO A CA 1
ATOM 553 C C . PRO A 1 97 ? -2.72928 37.54391 -6.30809 1.000 165.10440 113 PRO A C 1
ATOM 554 O O . PRO A 1 97 ? -2.97798 38.68401 -6.72115 1.000 175.55225 113 PRO A O 1
ATOM 558 N N . SER A 1 98 ? -2.02733 36.66433 -7.02147 1.000 164.52981 114 SER A N 1
ATOM 559 C CA . SER A 1 98 ? -1.52984 36.95347 -8.35840 1.000 140.37789 114 SER A CA 1
ATOM 560 C C . SER A 1 98 ? -2.35772 36.27778 -9.44746 1.000 149.86504 114 SER A C 1
ATOM 561 O O . SER A 1 98 ? -1.88548 36.14042 -10.58116 1.000 121.53524 114 SER A O 1
ATOM 564 N N . ASP A 1 99 ? -3.58342 35.86205 -9.12865 1.000 146.10150 115 ASP A N 1
ATOM 565 C CA . ASP A 1 99 ? -4.47163 35.18725 -10.07558 1.000 127.66103 115 ASP A CA 1
ATOM 566 C C . ASP A 1 99 ? -5.78718 35.95982 -10.12620 1.000 139.94198 115 ASP A C 1
ATOM 567 O O . ASP A 1 99 ? -6.63441 35.81605 -9.23945 1.000 144.49075 115 ASP A O 1
ATOM 572 N N . ALA A 1 100 ? -5.95741 36.77465 -11.17012 1.000 158.32205 116 ALA A N 1
ATOM 573 C CA . ALA A 1 100 ? -7.17234 37.55418 -11.37516 1.000 123.52400 116 ALA A CA 1
ATOM 574 C C . ALA A 1 100 ? -8.18513 36.83989 -12.26003 1.000 130.47873 116 ALA A C 1
ATOM 575 O O . ALA A 1 100 ? -8.88816 37.49410 -13.04246 1.000 143.16275 116 ALA A O 1
ATOM 577 N N . THR A 1 101 ? -8.27274 35.51501 -12.16195 1.000 136.42707 117 THR A N 1
ATOM 578 C CA . THR A 1 101 ? -9.20870 34.75866 -12.98278 1.000 114.83125 117 THR A CA 1
ATOM 579 C C . THR A 1 101 ? -10.64048 35.17800 -12.67476 1.000 132.52666 117 THR A C 1
ATOM 580 O O . THR A 1 101 ? -11.02421 35.31256 -11.50974 1.000 143.84584 117 THR A O 1
ATOM 584 N N . LEU A 1 102 ? -11.42460 35.40037 -13.72497 1.000 134.82700 118 LEU A N 1
ATOM 585 C CA . LEU A 1 102 ? -12.80886 35.82997 -13.59411 1.000 123.50446 118 LEU A CA 1
ATOM 586 C C . LEU A 1 102 ? -13.74960 34.67003 -13.88865 1.000 140.34820 118 LEU A C 1
ATOM 587 O O . LEU A 1 102 ? -13.49233 33.86125 -14.78422 1.000 133.69295 118 LEU A O 1
ATOM 592 N N . GLU A 1 103 ? -14.83902 34.59259 -13.12853 1.000 121.89246 119 GLU A N 1
ATOM 593 C CA . GLU A 1 103 ? -15.90436 33.62940 -13.36953 1.000 137.48672 119 GLU A CA 1
ATOM 594 C C . GLU A 1 103 ? -17.21919 34.37589 -13.53310 1.000 132.46155 119 GLU A C 1
ATOM 595 O O . GLU A 1 103 ? -17.56742 35.21628 -12.69897 1.000 137.17418 119 GLU A O 1
ATOM 601 N N . VAL A 1 104 ? -17.93866 34.07037 -14.60848 1.000 137.70167 120 VAL A N 1
ATOM 602 C CA . VAL A 1 104 ? -19.22212 34.69144 -14.91869 1.000 141.49571 120 VAL A CA 1
ATOM 603 C C . VAL A 1 104 ? -20.25309 33.58129 -15.06362 1.000 154.60570 120 VAL A C 1
ATOM 604 O O . VAL A 1 104 ? -20.08559 32.67753 -15.89120 1.000 116.21638 120 VAL A O 1
ATOM 608 N N . GLN A 1 105 ? -21.31499 33.64904 -14.26854 1.000 136.80560 121 GLN A N 1
ATOM 609 C CA . GLN A 1 105 ? -22.33461 32.61138 -14.24203 1.000 134.52445 121 GLN A CA 1
ATOM 610 C C . GLN A 1 105 ? -23.59432 33.05891 -14.97470 1.000 137.48477 121 GLN A C 1
ATOM 611 O O . GLN A 1 105 ? -23.81567 34.24917 -15.21242 1.000 157.12507 121 GLN A O 1
ATOM 617 N N . SER A 1 106 ? -24.42362 32.07415 -15.32244 1.000 134.07501 122 SER A N 1
ATOM 618 C CA . SER A 1 106 ? -25.71385 32.28938 -15.97840 1.000 151.65866 122 SER A CA 1
ATOM 619 C C . SER A 1 106 ? -25.56129 33.18272 -17.20953 1.000 148.62717 122 SER A C 1
ATOM 620 O O . SER A 1 106 ? -26.10710 34.28447 -17.29273 1.000 173.71705 122 SER A O 1
ATOM 623 N N . LEU A 1 107 ? -24.80253 32.67559 -18.17708 1.000 142.75782 123 LEU A N 1
ATOM 624 C CA . LEU A 1 107 ? -24.44153 33.45094 -19.35906 1.000 139.46573 123 LEU A CA 1
ATOM 625 C C . LEU A 1 107 ? -25.66481 33.68249 -20.23526 1.000 162.49895 123 LEU A C 1
ATOM 626 O O . LEU A 1 107 ? -26.15438 32.75771 -20.89162 1.000 152.05591 123 LEU A O 1
ATOM 631 N N . ARG A 1 108 ? -26.15983 34.91519 -20.24596 1.000 158.96898 124 ARG A N 1
ATOM 632 C CA . ARG A 1 108 ? -27.10064 35.32738 -21.27114 1.000 149.28548 124 ARG A CA 1
ATOM 633 C C . ARG A 1 108 ? -26.33702 35.78671 -22.50978 1.000 154.99403 124 ARG A C 1
ATOM 634 O O . ARG A 1 108 ? -25.14999 36.11964 -22.44982 1.000 152.22047 124 ARG A O 1
ATOM 642 N N . SER A 1 109 ? -27.03470 35.79576 -23.64887 1.000 167.60185 125 SER A N 1
ATOM 643 C CA . SER A 1 109 ? -26.39853 36.17950 -24.90529 1.000 154.80432 125 SER A CA 1
ATOM 644 C C . SER A 1 109 ? -25.88333 37.61261 -24.87669 1.000 132.93754 125 SER A C 1
ATOM 645 O O . SER A 1 109 ? -25.06242 37.98353 -25.72292 1.000 148.84919 125 SER A O 1
ATOM 648 N N . ASN A 1 110 ? -26.34481 38.42059 -23.92059 1.000 136.19959 126 ASN A N 1
ATOM 649 C CA . ASN A 1 110 ? -25.81169 39.76731 -23.75118 1.000 143.85123 126 ASN A CA 1
ATOM 650 C C . ASN A 1 110 ? -24.35650 39.73077 -23.29837 1.000 150.05983 126 ASN A C 1
ATOM 651 O O . ASN A 1 110 ? -23.55140 40.57451 -23.71024 1.000 167.84172 126 ASN A O 1
ATOM 656 N N . ASP A 1 111 ? -23.99428 38.74731 -22.47262 1.000 153.26184 127 ASP A N 1
ATOM 657 C CA . ASP A 1 111 ? -22.66654 38.68228 -21.86887 1.000 152.57511 127 ASP A CA 1
ATOM 658 C C . ASP A 1 111 ? -21.55111 38.54411 -22.90031 1.000 161.07268 127 ASP A C 1
ATOM 659 O O . ASP A 1 111 ? -20.36938 38.54593 -22.54089 1.000 158.71403 127 ASP A O 1
ATOM 664 N N . SER A 1 112 ? -21.90817 38.41839 -24.17617 1.000 130.99495 128 SER A N 1
ATOM 665 C CA . SER A 1 112 ? -20.91311 38.47091 -25.23435 1.000 130.30666 128 SER A CA 1
ATOM 666 C C . SER A 1 112 ? -20.24730 39.84439 -25.26070 1.000 154.29836 128 SER A C 1
ATOM 667 O O . SER A 1 112 ? -20.79193 40.84070 -24.77683 1.000 152.33959 128 SER A O 1
ATOM 670 N N . GLY A 1 113 ? -19.05108 39.89029 -25.83372 1.000 146.37731 129 GLY A N 1
ATOM 671 C CA . GLY A 1 113 ? -18.27829 41.11113 -25.90895 1.000 132.98360 129 GLY A CA 1
ATOM 672 C C . GLY A 1 113 ? -16.85767 40.89664 -25.44066 1.000 149.08416 129 GLY A C 1
ATOM 673 O O . GLY A 1 113 ? -16.44457 39.79338 -25.09307 1.000 160.73803 129 GLY A O 1
ATOM 674 N N . VAL A 1 114 ? -16.09941 41.98591 -25.43127 1.000 144.24513 130 VAL A N 1
ATOM 675 C CA . VAL A 1 114 ? -14.67429 41.93682 -25.12590 1.000 139.70685 130 VAL A CA 1
ATOM 676 C C . VAL A 1 114 ? -14.48445 42.27227 -23.65253 1.000 169.50665 130 VAL A C 1
ATOM 677 O O . VAL A 1 114 ? -14.73192 43.40232 -23.22380 1.000 152.46493 130 VAL A O 1
ATOM 681 N N . TYR A 1 115 ? -14.04739 41.28774 -22.87511 1.000 172.43394 131 TYR A N 1
ATOM 682 C CA . TYR A 1 115 ? -13.74116 41.47920 -21.46732 1.000 155.57254 131 TYR A CA 1
ATOM 683 C C . TYR A 1 115 ? -12.31775 41.99491 -21.30840 1.000 155.01894 131 TYR A C 1
ATOM 684 O O . TYR A 1 115 ? -11.39705 41.54293 -21.99980 1.000 129.65324 131 TYR A O 1
ATOM 693 N N . ARG A 1 116 ? -12.15156 42.94314 -20.38718 1.000 169.98453 132 ARG A N 1
ATOM 694 C CA . ARG A 1 116 ? -10.87357 43.57551 -20.08628 1.000 157.55970 132 ARG A CA 1
ATOM 695 C C . ARG A 1 116 ? -10.48484 43.25716 -18.65012 1.000 157.72647 132 ARG A C 1
ATOM 696 O O . ARG A 1 116 ? -11.24586 43.55029 -17.71718 1.000 169.82883 132 ARG A O 1
ATOM 704 N N . CYS A 1 117 ? -9.30470 42.66098 -18.48348 1.000 156.74776 133 CYS A N 1
ATOM 705 C CA . CYS A 1 117 ? -8.66899 42.46530 -17.18718 1.000 156.48639 133 CYS A CA 1
ATOM 706 C C . CYS A 1 117 ? -7.53004 43.47035 -17.07247 1.000 161.54127 133 CYS A C 1
ATOM 707 O O . CYS A 1 117 ? -6.56910 43.40816 -17.84770 1.000 147.98554 133 CYS A O 1
ATOM 710 N N . GLU A 1 118 ? -7.63653 44.39633 -16.11994 1.000 171.63987 134 GLU A N 1
ATOM 711 C CA . GLU A 1 118 ? -6.66509 45.47390 -15.97250 1.000 163.71921 134 GLU A CA 1
ATOM 712 C C . GLU A 1 118 ? -6.11738 45.46807 -14.55452 1.000 169.53541 134 GLU A C 1
ATOM 713 O O . GLU A 1 118 ? -6.87226 45.65334 -13.59553 1.000 148.89919 134 GLU A O 1
ATOM 719 N N . VAL A 1 119 ? -4.80845 45.27061 -14.42425 1.000 176.92134 135 VAL A N 1
ATOM 720 C CA . VAL A 1 119 ? -4.12992 45.28567 -13.13331 1.000 165.33637 135 VAL A CA 1
ATOM 721 C C . VAL A 1 119 ? -3.31284 46.56528 -13.03809 1.000 159.69897 135 VAL A C 1
ATOM 722 O O . VAL A 1 119 ? -2.57600 46.91089 -13.96956 1.000 166.06579 135 VAL A O 1
ATOM 726 N N . MET A 1 120 ? -3.43583 47.26174 -11.91031 1.000 168.96586 136 MET A N 1
ATOM 727 C CA . MET A 1 120 ? -2.77085 48.53909 -11.70785 1.000 199.48417 136 MET A CA 1
ATOM 728 C C . MET A 1 120 ? -2.13299 48.57385 -10.32697 1.000 198.78564 136 MET A C 1
ATOM 729 O O . MET A 1 120 ? -2.71559 48.09415 -9.35070 1.000 183.88379 136 MET A O 1
ATOM 734 N N . HIS A 1 121 ? -0.92866 49.13675 -10.25607 1.000 205.11715 137 HIS A N 1
ATOM 735 C CA . HIS A 1 121 ? -0.21940 49.31577 -8.99441 1.000 188.60965 137 HIS A CA 1
ATOM 736 C C . HIS A 1 121 ? 0.54119 50.62982 -9.05832 1.000 195.42125 137 HIS A C 1
ATOM 737 O O . HIS A 1 121 ? 1.40219 50.80797 -9.92641 1.000 212.42461 137 HIS A O 1
ATOM 744 N N . GLY A 1 122 ? 0.21882 51.54448 -8.14616 1.000 196.41721 138 GLY A N 1
ATOM 745 C CA . GLY A 1 122 ? 0.85452 52.84666 -8.11016 1.000 206.54693 138 GLY A CA 1
ATOM 746 C C . GLY A 1 122 ? 0.69100 53.62611 -9.39796 1.000 212.55995 138 GLY A C 1
ATOM 747 O O . GLY A 1 122 ? -0.38827 54.15322 -9.68420 1.000 220.09356 138 GLY A O 1
ATOM 748 N N . ILE A 1 123 ? 1.76452 53.70081 -10.18778 1.000 206.89571 139 ILE A N 1
ATOM 749 C CA . ILE A 1 123 ? 1.73384 54.40197 -11.46754 1.000 210.84058 139 ILE A CA 1
ATOM 750 C C . ILE A 1 123 ? 1.67043 53.45445 -12.65701 1.000 207.66666 139 ILE A C 1
ATOM 751 O O . ILE A 1 123 ? 1.38863 53.90772 -13.77851 1.000 202.60958 139 ILE A O 1
ATOM 756 N N . GLU A 1 124 ? 1.91798 52.16384 -12.45627 1.000 221.18160 140 GLU A N 1
ATOM 757 C CA . GLU A 1 124 ? 1.89642 51.20003 -13.54519 1.000 205.17636 140 GLU A CA 1
ATOM 758 C C . GLU A 1 124 ? 0.50496 50.60281 -13.70028 1.000 198.67972 140 GLU A C 1
ATOM 759 O O . GLU A 1 124 ? -0.23942 50.45476 -12.72828 1.000 208.58028 140 GLU A O 1
ATOM 765 N N . ASP A 1 125 ? 0.16075 50.25485 -14.93801 1.000 189.68476 141 ASP A N 1
ATOM 766 C CA . ASP A 1 125 ? -1.05160 49.49087 -15.19133 1.000 213.30014 141 ASP A CA 1
ATOM 767 C C . ASP A 1 125 ? -0.89868 48.75190 -16.51285 1.000 191.09555 141 ASP A C 1
ATOM 768 O O . ASP A 1 125 ? -0.31372 49.27619 -17.46418 1.000 195.50277 141 ASP A O 1
ATOM 773 N N . SER A 1 126 ? -1.40776 47.52421 -16.54883 1.000 180.08004 142 SER A N 1
ATOM 774 C CA . SER A 1 126 ? -1.40984 46.71311 -17.75539 1.000 144.28865 142 SER A CA 1
ATOM 775 C C . SER A 1 126 ? -2.78140 46.07478 -17.90571 1.000 171.00873 142 SER A C 1
ATOM 776 O O . SER A 1 126 ? -3.55816 45.99193 -16.95045 1.000 149.91506 142 SER A O 1
ATOM 779 N N . GLU A 1 127 ? -3.07877 45.63033 -19.12403 1.000 187.24680 143 GLU A N 1
ATOM 780 C CA . GLU A 1 127 ? -4.40112 45.11545 -19.43744 1.000 162.78006 143 GLU A CA 1
ATOM 781 C C . GLU A 1 127 ? -4.29861 43.97471 -20.43767 1.000 152.63563 143 GLU A C 1
ATOM 782 O O . GLU A 1 127 ? -3.29314 43.80888 -21.13318 1.000 163.71468 143 GLU A O 1
ATOM 788 N N . ALA A 1 128 ? -5.36972 43.18779 -20.49216 1.000 161.82907 144 ALA A N 1
ATOM 789 C CA . ALA A 1 128 ? -5.51594 42.12689 -21.47639 1.000 152.78338 144 ALA A CA 1
ATOM 790 C C . ALA A 1 128 ? -6.99443 41.97208 -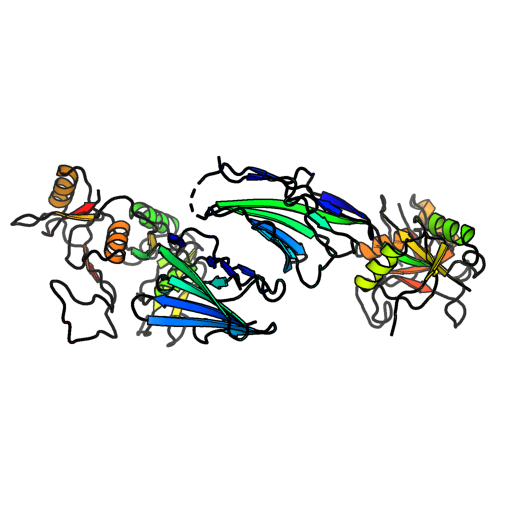21.80224 1.000 159.12313 144 ALA A C 1
ATOM 791 O O . ALA A 1 128 ? -7.86073 42.21425 -20.95717 1.000 159.97291 144 ALA A O 1
ATOM 793 N N . THR A 1 129 ? -7.27883 41.58279 -23.04117 1.000 149.86193 145 THR A N 1
ATOM 794 C CA . THR A 1 129 ? -8.64658 41.50460 -23.52783 1.000 146.56581 145 THR A CA 1
ATOM 795 C C . THR A 1 129 ? -8.95345 40.10131 -24.03213 1.000 153.37067 145 THR A C 1
ATOM 796 O O . THR A 1 129 ? -8.05559 39.32701 -24.37581 1.000 140.93965 145 THR A O 1
ATOM 800 N N . LEU A 1 130 ? -10.24657 39.78425 -24.06891 1.000 157.15485 146 LEU A N 1
ATOM 801 C CA . LEU A 1 130 ? -10.69397 38.49900 -24.59617 1.000 122.43328 146 LEU A CA 1
ATOM 802 C C . LEU A 1 130 ? -12.13737 38.61599 -25.05922 1.000 152.87392 146 LEU A C 1
ATOM 803 O O . LEU A 1 130 ? -12.99678 39.05131 -24.29188 1.000 160.34479 146 LEU A O 1
ATOM 808 N N . GLU A 1 131 ? -12.40391 38.21812 -26.29982 1.000 166.66270 147 GLU A N 1
ATOM 809 C CA . GLU A 1 131 ? -13.76533 38.24478 -26.81503 1.000 150.61558 147 GLU A CA 1
ATOM 810 C C . GLU A 1 131 ? -14.51676 36.98511 -26.40120 1.000 156.49088 147 GLU A C 1
ATOM 811 O O . GLU A 1 131 ? -13.98391 35.87420 -26.46556 1.000 149.86979 147 GLU A O 1
ATOM 817 N N . VAL A 1 132 ? -15.76166 37.16635 -25.96992 1.000 142.68916 148 VAL A N 1
ATOM 818 C CA . VAL A 1 132 ? -16.63358 36.07685 -25.55367 1.000 138.38057 148 VAL A CA 1
ATOM 819 C C . VAL A 1 132 ? -17.85760 36.08067 -26.45641 1.000 150.40969 148 VAL A C 1
ATOM 820 O O . VAL A 1 132 ? -18.51547 37.11693 -26.61541 1.000 140.47688 148 VAL A O 1
ATOM 824 N N . VAL A 1 133 ? -18.15292 34.92620 -27.04828 1.000 137.23171 149 VAL A N 1
ATOM 825 C CA . VAL A 1 133 ? -19.28062 34.75196 -27.95581 1.000 125.77725 149 VAL A CA 1
ATOM 826 C C . VAL A 1 133 ? -20.20799 33.71600 -27.33649 1.000 149.75359 149 VAL A C 1
ATOM 827 O O . VAL A 1 133 ? -19.90332 32.51611 -27.34454 1.000 168.38182 149 VAL A O 1
ATOM 831 N N . VAL A 1 134 ? -21.33503 34.17267 -26.79938 1.000 135.42821 150 VAL A N 1
ATOM 832 C CA . VAL A 1 134 ? -22.32441 33.29035 -26.19046 1.000 124.76759 150 VAL A CA 1
ATOM 833 C C . VAL A 1 134 ? -23.22205 32.75926 -27.30251 1.000 127.41679 150 VAL A C 1
ATOM 834 O O . VAL A 1 134 ? -24.07605 33.48182 -27.82241 1.000 171.91977 150 VAL A O 1
ATOM 838 N N . LYS A 1 135 ? -23.03221 31.49481 -27.66458 1.000 129.78731 151 LYS A N 1
ATOM 839 C CA . LYS A 1 135 ? -23.76096 30.88752 -28.76716 1.000 163.19969 151 LYS A CA 1
ATOM 840 C C . LYS A 1 135 ? -25.07456 30.27739 -28.28457 1.000 149.54716 151 LYS A C 1
ATOM 841 O O . LYS A 1 135 ? -25.27072 30.01780 -27.09523 1.000 149.88188 151 LYS A O 1
ATOM 847 N N . GLY A 1 136 ? -25.97806 30.05207 -29.23211 1.000 135.61216 152 GLY A N 1
ATOM 848 C CA . GLY A 1 136 ? -27.25561 29.43278 -28.95442 1.000 125.24223 152 GLY A CA 1
ATOM 849 C C . GLY A 1 136 ? -28.38664 30.44616 -28.86534 1.000 122.10002 152 GLY A C 1
ATOM 850 O O . GLY A 1 136 ? -28.18449 31.63689 -28.61409 1.000 131.25291 152 GLY A O 1
ATOM 851 N N . ILE A 1 137 ? -29.60549 29.95263 -29.07612 1.000 118.54037 153 ILE A N 1
ATOM 852 C CA . ILE A 1 137 ? -30.80491 30.78312 -29.01993 1.000 121.68991 153 ILE A CA 1
ATOM 853 C C . ILE A 1 137 ? -31.98320 29.90053 -28.63076 1.000 132.42242 153 ILE A C 1
ATOM 854 O O . ILE A 1 137 ? -32.08989 28.75073 -29.06798 1.000 123.55221 153 ILE A O 1
ATOM 859 N N . VAL A 1 138 ? -32.86344 30.43668 -27.79171 1.000 125.32249 154 VAL A N 1
ATOM 860 C CA . VAL A 1 138 ? -34.02431 29.70392 -27.30170 1.000 121.25023 154 VAL A CA 1
ATOM 861 C C . VAL A 1 138 ? -35.25484 30.19359 -28.04655 1.000 126.02234 154 VAL A C 1
ATOM 862 O O . VAL A 1 138 ? -35.50825 31.40291 -28.12103 1.000 154.15893 154 VAL A O 1
ATOM 866 N N . PHE A 1 139 ? -36.01736 29.25744 -28.60264 1.000 135.82751 155 PHE A N 1
ATOM 867 C CA . PHE A 1 139 ? -37.18387 29.60814 -29.39532 1.000 128.96464 155 PHE A CA 1
ATOM 868 C C . PHE A 1 139 ? -38.31549 28.63465 -29.11902 1.000 145.97595 155 PHE A C 1
ATOM 869 O O . PHE A 1 139 ? -38.09505 27.47904 -28.75443 1.000 157.31770 155 PHE A O 1
ATOM 877 N N . HIS A 1 140 ? -39.53225 29.11494 -29.33046 1.000 137.25679 156 HIS A N 1
ATOM 878 C CA . HIS A 1 140 ? -40.72645 28.32238 -29.09996 1.000 137.89067 156 HIS A CA 1
ATOM 879 C C . HIS A 1 140 ? -41.03595 27.45766 -30.31459 1.000 168.62187 156 HIS A C 1
ATOM 880 O O . HIS A 1 140 ? -40.73018 27.81690 -31.45485 1.000 223.86168 156 HIS A O 1
ATOM 887 N N . TYR A 1 141 ? -41.64606 26.30369 -30.06432 1.000 122.08739 157 TYR A N 1
ATOM 888 C CA . TYR A 1 141 ? -42.12436 25.46557 -31.14904 1.000 143.50215 157 TYR A CA 1
ATOM 889 C C . TYR A 1 141 ? -43.47459 24.87267 -30.78176 1.000 152.88096 157 TYR A C 1
ATOM 890 O O . TYR A 1 141 ? -43.68276 24.39435 -29.65535 1.000 153.98195 157 TYR A O 1
ATOM 899 N N . ARG A 1 142 ? -44.37872 24.93048 -31.76016 1.000 143.15659 158 ARG A N 1
ATOM 900 C CA . ARG A 1 142 ? -45.73184 24.38557 -31.69779 1.000 139.30410 158 ARG A CA 1
ATOM 901 C C . ARG A 1 142 ? -46.01464 23.92855 -33.12682 1.000 139.72743 158 ARG A C 1
ATOM 902 O O . ARG A 1 142 ? -46.27307 24.75933 -34.00405 1.000 182.52123 158 ARG A O 1
ATOM 910 N N . ALA A 1 143 ? -45.93704 22.61133 -33.35444 1.000 156.45664 159 ALA A N 1
ATOM 911 C CA . ALA A 1 143 ? -45.89549 22.06928 -34.71342 1.000 161.62074 159 ALA A CA 1
ATOM 912 C C . ALA A 1 143 ? -47.07934 22.52978 -35.55480 1.000 164.08975 159 ALA A C 1
ATOM 913 O O . ALA A 1 143 ? -46.92322 22.83236 -36.74402 1.000 147.80934 159 ALA A O 1
ATOM 915 N N . ILE A 1 144 ? -48.27011 22.57325 -34.96429 1.000 154.99188 160 ILE A N 1
ATOM 916 C CA . ILE A 1 144 ? -49.46793 23.05027 -35.63833 1.000 134.86147 160 ILE A CA 1
ATOM 917 C C . ILE A 1 144 ? -50.04142 24.20687 -34.82818 1.000 141.92348 160 ILE A C 1
ATOM 918 O O . ILE A 1 144 ? -49.56235 24.53132 -33.74265 1.000 162.06607 160 ILE A O 1
ATOM 923 N N . SER A 1 145 ? -51.08436 24.83466 -35.37631 1.000 163.04582 161 SER A N 1
ATOM 924 C CA . SER A 1 145 ? -51.72421 25.94392 -34.67831 1.000 161.54820 161 SER A CA 1
ATOM 925 C C . SER A 1 145 ? -52.40527 25.50135 -33.39037 1.000 178.46389 161 SER A C 1
ATOM 926 O O . SER A 1 145 ? -52.69901 26.34701 -32.53914 1.000 178.03839 161 SER A O 1
ATOM 929 N N . THR A 1 146 ? -52.65300 24.20383 -33.22642 1.000 165.44940 162 THR A N 1
ATOM 930 C CA . THR A 1 146 ? -53.29256 23.70474 -32.01729 1.000 160.93494 162 THR A CA 1
ATOM 931 C C . THR A 1 146 ? -52.34932 23.84216 -30.82613 1.000 163.20288 162 THR A C 1
ATOM 932 O O . THR A 1 146 ? -51.18178 23.44489 -30.89286 1.000 182.97689 162 THR A O 1
ATOM 936 N N . ARG A 1 147 ? -52.86060 24.40830 -29.73621 1.000 176.05249 163 ARG A N 1
ATOM 937 C CA . ARG A 1 147 ? -52.05812 24.66462 -28.54934 1.000 174.54771 163 ARG A CA 1
ATOM 938 C C . ARG A 1 147 ? -51.85128 23.39203 -27.73841 1.000 166.73577 163 ARG A C 1
ATOM 939 O O . ARG A 1 147 ? -52.73729 22.53609 -27.64828 1.000 218.65086 163 ARG A O 1
ATOM 947 N N . TYR A 1 148 ? -50.66767 23.28795 -27.13489 1.000 173.24188 164 TYR A N 1
ATOM 948 C CA . TYR A 1 148 ? -50.33773 22.24904 -26.15853 1.000 190.67021 164 TYR A CA 1
ATOM 949 C C . TYR A 1 148 ? -50.70309 20.85291 -26.67120 1.000 195.89190 164 TYR A C 1
ATOM 950 O O . TYR A 1 148 ? -51.67979 20.24168 -26.24277 1.000 185.81934 164 TYR A O 1
ATOM 959 N N . THR A 1 149 ? -49.88362 20.35963 -27.60255 1.000 176.40674 165 THR A N 1
ATOM 960 C CA . THR A 1 149 ? -50.12535 19.06784 -28.23639 1.000 171.97665 165 THR A CA 1
ATOM 961 C C . THR A 1 149 ? -48.94451 18.11305 -28.11137 1.000 177.38874 165 THR A C 1
ATOM 962 O O . THR A 1 149 ? -48.97618 17.02621 -28.70162 1.000 183.68490 165 THR A O 1
ATOM 966 N N . LEU A 1 150 ? -47.90545 18.48169 -27.36967 1.000 174.16373 166 LEU A N 1
ATOM 967 C CA . LEU A 1 150 ? -46.67922 17.69822 -27.29505 1.000 181.10452 166 LEU A CA 1
ATOM 968 C C . LEU A 1 150 ? -46.48869 17.17996 -25.87806 1.000 182.67702 166 LEU A C 1
ATOM 969 O O . LEU A 1 150 ? -46.41545 17.96944 -24.93014 1.000 174.96659 166 LEU A O 1
ATOM 974 N N . ASP A 1 151 ? -46.39439 15.86093 -25.73607 1.000 182.06589 167 ASP A N 1
ATOM 975 C CA . ASP A 1 151 ? -45.88899 15.30454 -24.49329 1.000 185.93500 167 ASP A CA 1
ATOM 976 C C . ASP A 1 151 ? -44.37649 15.52158 -24.42888 1.000 194.37075 167 ASP A C 1
ATOM 977 O O . ASP A 1 151 ? -43.76382 16.07750 -25.34336 1.000 229.65167 167 ASP A O 1
ATOM 982 N N . PHE A 1 152 ? -43.76388 15.07115 -23.33297 1.000 153.22024 168 PHE A N 1
ATOM 983 C CA . PHE A 1 152 ? -42.33721 15.31084 -23.12422 1.000 151.82154 168 PHE A CA 1
ATOM 984 C C . PHE A 1 152 ? -41.50216 14.73038 -24.26345 1.000 189.47204 168 PHE A C 1
ATOM 985 O O . PHE A 1 152 ? -40.68120 15.43190 -24.87457 1.000 213.37376 168 PHE A O 1
ATOM 993 N N . ASP A 1 153 ? -41.71944 13.45079 -24.57741 1.000 171.59633 169 ASP A N 1
ATOM 994 C CA . ASP A 1 153 ? -40.92929 12.78391 -25.60785 1.000 192.01998 169 ASP A CA 1
ATOM 995 C C . ASP A 1 153 ? -41.11087 13.44886 -26.96710 1.000 198.87286 169 ASP A C 1
ATOM 996 O O . ASP A 1 153 ? -40.13130 13.77381 -27.64739 1.000 204.77547 169 ASP A O 1
ATOM 1001 N N . ARG A 1 154 ? -42.36117 13.65849 -27.38404 1.000 185.91502 170 ARG A N 1
ATOM 1002 C CA . ARG A 1 154 ? -42.60127 14.26349 -28.68848 1.000 177.11849 170 ARG A CA 1
ATOM 1003 C C . ARG A 1 154 ? -42.20164 15.73241 -28.72607 1.000 183.38636 170 ARG A C 1
ATOM 1004 O O . ARG A 1 154 ? -41.88141 16.24371 -29.80174 1.000 207.68893 170 ARG A O 1
ATOM 1012 N N . ALA A 1 155 ? -42.18326 16.41509 -27.58010 1.000 177.89750 171 ALA A N 1
ATOM 1013 C CA . ALA A 1 155 ? -41.62797 17.76457 -27.53863 1.000 184.37319 171 ALA A CA 1
ATOM 1014 C C . ALA A 1 155 ? -40.13153 17.74319 -27.83034 1.000 182.42006 171 ALA A C 1
ATOM 1015 O O . ALA A 1 155 ? -39.62520 18.55136 -28.62535 1.000 194.19905 171 ALA A O 1
ATOM 1017 N N . GLN A 1 156 ? -39.40582 16.82045 -27.18980 1.000 153.13175 172 GLN A N 1
ATOM 1018 C CA . GLN A 1 156 ? -37.99578 16.63762 -27.52261 1.000 176.23013 172 GLN A CA 1
ATOM 1019 C C . GLN A 1 156 ? -37.82015 16.29645 -28.99779 1.000 172.74212 172 GLN A C 1
ATOM 1020 O O . GLN A 1 156 ? -36.89343 16.78846 -29.65264 1.000 178.26227 172 GLN A O 1
ATOM 1026 N N . ARG A 1 157 ? -38.70491 15.45329 -29.53579 1.000 169.93297 173 ARG A N 1
ATOM 1027 C CA . ARG A 1 157 ? -38.60896 15.06834 -30.94185 1.000 160.73863 173 ARG A CA 1
ATOM 1028 C C . ARG A 1 157 ? -38.82525 16.26372 -31.86046 1.000 165.24928 173 ARG A C 1
ATOM 1029 O O . ARG A 1 157 ? -38.15893 16.39151 -32.89283 1.000 189.53168 173 ARG A O 1
ATOM 1037 N N . ALA A 1 158 ? -39.76339 17.14242 -31.50717 1.000 158.88195 174 ALA A N 1
ATOM 1038 C CA . ALA A 1 158 ? -39.98916 18.35098 -32.29183 1.000 171.41918 174 ALA A CA 1
ATOM 1039 C C . ALA A 1 158 ? -38.75883 19.24903 -32.27140 1.000 153.24791 174 ALA A C 1
ATOM 1040 O O . ALA A 1 158 ? -38.33354 19.77191 -33.31273 1.000 165.34582 174 ALA A O 1
ATOM 1042 N N . CYS A 1 159 ? -38.16936 19.43680 -31.08620 1.000 138.73917 175 CYS A N 1
ATOM 1043 C CA . CYS A 1 159 ? -36.93629 20.21567 -31.00379 1.000 130.14252 175 CYS A CA 1
ATOM 1044 C C . CYS A 1 159 ? -35.84152 19.60749 -31.87151 1.000 143.20558 175 CYS A C 1
ATOM 1045 O O . CYS A 1 159 ? -35.11003 20.33050 -32.55844 1.000 143.65360 175 CYS A O 1
ATOM 1048 N N . LEU A 1 160 ? -35.71945 18.27770 -31.85811 1.000 162.22632 176 LEU A N 1
ATOM 1049 C CA . LEU A 1 160 ? -34.71345 17.61738 -32.68553 1.000 159.06612 176 LEU A CA 1
ATOM 1050 C C . LEU A 1 160 ? -34.99338 17.82256 -34.16959 1.000 155.49557 176 LEU A C 1
ATOM 1051 O O . LEU A 1 160 ? -34.06571 18.03608 -34.95898 1.000 158.68496 176 LEU A O 1
ATOM 1056 N N . GLN A 1 161 ? -36.26505 17.76117 -34.56751 1.000 151.31222 177 GLN A N 1
ATOM 1057 C CA . GLN A 1 161 ? -36.62865 17.93984 -35.96717 1.000 140.29939 177 GLN A CA 1
ATOM 1058 C C . GLN A 1 161 ? -36.51426 19.38593 -36.42812 1.000 142.36080 177 GLN A C 1
ATOM 1059 O O . GLN A 1 161 ? -36.52991 19.63139 -37.63933 1.000 128.90404 177 GLN A O 1
ATOM 1065 N N . ASN A 1 162 ? -36.40917 20.34367 -35.50928 1.000 144.09378 178 ASN A N 1
ATOM 1066 C CA . ASN A 1 162 ? -36.18378 21.74034 -35.87083 1.000 140.95857 178 ASN A CA 1
ATOM 1067 C C . ASN A 1 162 ? -34.74822 22.17848 -35.58811 1.000 143.26785 178 ASN A C 1
ATOM 1068 O O . ASN A 1 162 ? -34.49627 23.32584 -35.21403 1.000 139.09579 178 ASN A O 1
ATOM 1073 N N . SER A 1 163 ? -33.79596 21.26232 -35.77396 1.000 134.49876 179 SER A N 1
ATOM 1074 C CA . SER A 1 163 ? -32.36501 21.55046 -35.65055 1.000 151.42902 179 SER A CA 1
ATOM 1075 C C . SER A 1 163 ? -32.03351 22.17955 -34.29859 1.000 144.68573 179 SER A C 1
ATOM 1076 O O . SER A 1 163 ? -31.40115 23.23454 -34.21202 1.000 134.56096 179 SER A O 1
ATOM 1079 N N . ALA A 1 164 ? -32.46301 21.51533 -33.23029 1.000 149.63025 180 ALA A N 1
ATOM 1080 C CA . ALA A 1 164 ? -32.25960 22.03221 -31.88389 1.000 140.49280 180 ALA A CA 1
ATOM 1081 C C . ALA A 1 164 ? -32.41659 20.89046 -30.88809 1.000 155.51990 180 ALA A C 1
ATOM 1082 O O . ALA A 1 164 ? -32.71293 19.75044 -31.25519 1.000 171.05836 180 ALA A O 1
ATOM 1084 N N . ILE A 1 165 ? -32.19528 21.20981 -29.61802 1.000 160.11942 181 ILE A N 1
ATOM 1085 C CA . ILE A 1 165 ? -32.49349 20.31063 -28.51695 1.000 140.57909 181 ILE A CA 1
ATOM 1086 C C . ILE A 1 165 ? -33.59789 20.94660 -27.68290 1.000 152.40941 181 ILE A C 1
ATOM 1087 O O . ILE A 1 165 ? -33.96344 22.10492 -27.87633 1.000 170.93713 181 ILE A O 1
ATOM 1092 N N . ILE A 1 166 ? -34.13188 20.17521 -26.73832 1.000 154.97900 182 ILE A N 1
ATOM 1093 C CA . ILE A 1 166 ? -35.07948 20.74234 -25.78948 1.000 163.09110 182 ILE A CA 1
ATOM 1094 C C . ILE A 1 166 ? -34.31952 21.63492 -24.81702 1.000 166.31436 182 ILE A C 1
ATOM 1095 O O . ILE A 1 166 ? -33.27270 21.24993 -24.27870 1.000 158.42730 182 ILE A O 1
ATOM 1100 N N . ALA A 1 167 ? -34.82356 22.84865 -24.61524 1.000 153.91831 183 ALA A N 1
ATOM 1101 C CA . ALA A 1 167 ? -34.06985 23.85150 -23.87714 1.000 145.12070 183 ALA A CA 1
ATOM 1102 C C . ALA A 1 167 ? -34.02547 23.52416 -22.39109 1.000 149.18197 183 ALA A C 1
ATOM 1103 O O . ALA A 1 167 ? -34.99509 23.02288 -21.81531 1.000 162.00454 183 ALA A O 1
ATOM 1105 N N . THR A 1 168 ? -32.88438 23.80679 -21.77483 1.000 160.41239 184 THR A N 1
ATOM 1106 C CA . THR A 1 168 ? -32.74972 23.68808 -20.33513 1.000 155.87860 184 THR A CA 1
ATOM 1107 C C . THR A 1 168 ? -33.35586 24.91594 -19.65763 1.000 157.58423 184 THR A C 1
ATOM 1108 O O . THR A 1 168 ? -33.44419 25.98620 -20.26633 1.000 156.20739 184 THR A O 1
ATOM 1112 N N . PRO A 1 169 ? -33.79182 24.78690 -18.40127 1.000 157.72679 185 PRO A N 1
ATOM 1113 C CA . PRO A 1 169 ? -34.35920 25.95690 -17.71065 1.000 154.15786 185 PRO A CA 1
ATOM 1114 C C . PRO A 1 169 ? -33.38152 27.11002 -17.57386 1.000 154.31371 185 PRO A C 1
ATOM 1115 O O . PRO A 1 169 ? -33.81101 28.26899 -17.52980 1.000 157.14457 185 PRO A O 1
ATOM 1119 N N . GLU A 1 170 ? -32.07708 26.83151 -17.51377 1.000 138.60333 186 GLU A N 1
ATOM 1120 C CA . GLU A 1 170 ? -31.09442 27.91011 -17.46817 1.000 136.18477 186 GLU A CA 1
ATOM 1121 C C . GLU A 1 170 ? -31.06868 28.68432 -18.78074 1.000 133.49175 186 GLU A C 1
ATOM 1122 O O . GLU A 1 170 ? -30.94732 29.91623 -18.78248 1.000 130.61462 186 GLU A O 1
ATOM 1128 N N . GLN A 1 171 ? -31.18643 27.97796 -19.90776 1.000 159.40323 187 GLN A N 1
ATOM 1129 C CA . GLN A 1 171 ? -31.23765 28.64946 -21.20199 1.000 146.73580 187 GLN A CA 1
ATOM 1130 C C . GLN A 1 171 ? -32.48334 29.51856 -21.32119 1.000 140.67104 187 GLN A C 1
ATOM 1131 O O . GLN A 1 171 ? -32.41870 30.64334 -21.83124 1.000 137.51710 187 GLN A O 1
ATOM 1137 N N . LEU A 1 172 ? -33.62657 29.01883 -20.84478 1.000 126.34548 188 LEU A N 1
ATOM 1138 C CA . LEU A 1 172 ? -34.84759 29.81839 -20.86675 1.000 125.48630 188 LEU A CA 1
ATOM 1139 C C . LEU A 1 172 ? -34.73907 31.01982 -19.93574 1.000 138.04739 188 LEU A C 1
ATOM 1140 O O . LEU A 1 172 ? -35.24976 32.10140 -20.24839 1.000 135.58972 188 LEU A O 1
ATOM 1145 N N . GLN A 1 173 ? -34.06934 30.85417 -18.79262 1.000 136.74758 189 GLN A N 1
ATOM 1146 C CA . GLN A 1 173 ? -33.85645 31.98290 -17.89243 1.000 137.17693 189 GLN A CA 1
ATOM 1147 C C . GLN A 1 173 ? -32.99145 33.05147 -18.54788 1.000 139.64556 189 GLN A C 1
ATOM 1148 O O . GLN A 1 173 ? -33.28421 34.24871 -18.44457 1.000 144.68161 189 GLN A O 1
ATOM 1154 N N . ALA A 1 174 ? -31.92270 32.63643 -19.23177 1.000 161.87808 190 ALA A N 1
ATOM 1155 C CA . ALA A 1 174 ? -31.08205 33.59744 -19.93965 1.000 139.73997 190 ALA A CA 1
ATOM 1156 C C . ALA A 1 174 ? -31.85638 34.28919 -21.05590 1.000 133.91097 190 ALA A C 1
ATOM 1157 O O . ALA A 1 174 ? -31.71397 35.50136 -21.26492 1.000 153.41635 190 ALA A O 1
ATOM 1159 N N . ALA A 1 175 ? -32.68644 33.53424 -21.78100 1.000 119.68155 191 ALA A N 1
ATOM 1160 C CA . ALA A 1 175 ? -33.51027 34.13354 -22.82587 1.000 132.82407 191 ALA A CA 1
ATOM 1161 C C . ALA A 1 175 ? -34.46021 35.17470 -22.24721 1.000 123.56263 191 ALA A C 1
ATOM 1162 O O . ALA A 1 175 ? -34.62871 36.25808 -22.81916 1.000 133.08379 191 ALA A O 1
ATOM 1164 N N . TYR A 1 176 ? -35.09003 34.86382 -21.11098 1.000 146.07281 192 TYR A N 1
ATOM 1165 C CA . TYR A 1 176 ? -35.95852 35.83721 -20.45596 1.000 159.27750 192 TYR A CA 1
ATOM 1166 C C . TYR A 1 176 ? -35.17818 37.07359 -20.03181 1.000 144.29196 192 TYR A C 1
ATOM 1167 O O . TYR A 1 176 ? -35.64769 38.20406 -20.20751 1.000 160.70479 192 TYR A O 1
ATOM 1176 N N . GLU A 1 177 ? -33.98539 36.87760 -19.46385 1.000 141.83771 193 GLU A N 1
ATOM 1177 C CA . GLU A 1 177 ? -33.14687 38.01343 -19.09541 1.000 147.57350 193 GLU A CA 1
ATOM 1178 C C . GLU A 1 177 ? -32.76285 38.84194 -20.31382 1.000 152.72594 193 GLU A C 1
ATOM 1179 O O . GLU A 1 177 ? -32.48040 40.03892 -20.18594 1.000 161.52756 193 GLU A O 1
ATOM 1185 N N . ASP A 1 178 ? -32.74649 38.22854 -21.49924 1.000 135.04198 194 ASP A N 1
ATOM 1186 C CA . ASP A 1 178 ? -32.43878 38.96826 -22.71711 1.000 139.08598 194 ASP A CA 1
ATOM 1187 C C . ASP A 1 178 ? -33.65797 39.65577 -23.32139 1.000 126.14578 194 ASP A C 1
ATOM 1188 O O . ASP A 1 178 ? -33.49343 40.54067 -24.16860 1.000 159.68164 194 ASP A O 1
ATOM 1193 N N . GLY A 1 179 ? -34.86765 39.27733 -22.91282 1.000 134.92700 195 GLY A N 1
ATOM 1194 C CA . GLY A 1 179 ? -36.06103 39.95493 -23.38405 1.000 143.48085 195 GLY A CA 1
ATOM 1195 C C . GLY A 1 179 ? -37.12986 39.04251 -23.95112 1.000 145.04422 195 GLY A C 1
ATOM 1196 O O . GLY A 1 179 ? -38.15042 39.51662 -24.45972 1.000 157.41254 195 GLY A O 1
ATOM 1197 N N . PHE A 1 180 ? -36.91158 37.73292 -23.86912 1.000 141.12484 196 PHE A N 1
ATOM 1198 C CA . PHE A 1 180 ? -37.86771 36.77764 -24.41301 1.000 122.75870 196 PHE A CA 1
ATOM 1199 C C . PHE A 1 180 ? -39.11714 36.73523 -23.54207 1.000 142.47797 196 PHE A C 1
ATOM 1200 O O . PHE A 1 180 ? -39.02778 36.63336 -22.31497 1.000 158.47530 196 PHE A O 1
ATOM 1208 N N . HIS A 1 181 ? -40.28529 36.82645 -24.17382 1.000 139.63006 197 HIS A N 1
ATOM 1209 C CA . HIS A 1 181 ? -41.54201 36.75516 -23.44036 1.000 136.84599 197 HIS A CA 1
ATOM 1210 C C . HIS A 1 181 ? -42.59982 36.10442 -24.31378 1.000 132.03378 197 HIS A C 1
ATOM 1211 O O . HIS A 1 181 ? -42.82571 36.53281 -25.44913 1.000 178.02877 197 HIS A O 1
ATOM 1218 N N . GLN A 1 182 ? -43.24568 35.07600 -23.77373 1.000 150.71201 198 GLN A N 1
ATOM 1219 C CA . GLN A 1 182 ? -44.32196 34.39407 -24.48296 1.000 157.73339 198 GLN A CA 1
ATOM 1220 C C . GLN A 1 182 ? -45.18942 33.67324 -23.46775 1.000 155.96143 198 GLN A C 1
ATOM 1221 O O . GLN A 1 182 ? -44.68772 32.84548 -22.70119 1.000 179.65349 198 GLN A O 1
ATOM 1227 N N . CYS A 1 183 ? -46.48329 33.98285 -23.46388 1.000 134.43936 199 CYS A N 1
ATOM 1228 C CA . CYS A 1 183 ? -47.42229 33.36379 -22.53042 1.000 164.62628 199 CYS A CA 1
ATOM 1229 C C . CYS A 1 183 ? -47.93260 32.05117 -23.12845 1.000 139.34648 199 CYS A C 1
ATOM 1230 O O . CYS A 1 183 ? -49.10676 31.88041 -23.45953 1.000 165.91621 199 CYS A O 1
ATOM 1233 N N . ASP A 1 184 ? -46.99711 31.11400 -23.27742 1.000 136.70060 200 ASP A N 1
ATOM 1234 C CA . ASP A 1 184 ? -47.28545 29.77930 -23.79800 1.000 150.16890 200 ASP A CA 1
ATOM 1235 C C . ASP A 1 184 ? -46.44348 28.78026 -23.01809 1.000 165.05862 200 ASP A C 1
ATOM 1236 O O . ASP A 1 184 ? -45.21228 28.80733 -23.10233 1.000 154.11546 200 ASP A O 1
ATOM 1241 N N . ALA A 1 185 ? -47.10119 27.91048 -22.25791 1.000 154.64475 201 ALA A N 1
ATOM 1242 C CA . ALA A 1 185 ? -46.38584 26.91540 -21.47289 1.000 151.22607 201 ALA A CA 1
ATOM 1243 C C . ALA A 1 185 ? -45.74096 25.87836 -22.38450 1.000 147.15831 201 ALA A C 1
ATOM 1244 O O . ALA A 1 185 ? -46.35105 25.40978 -23.34953 1.000 141.56810 201 ALA A O 1
ATOM 1246 N N . GLY A 1 186 ? -44.50107 25.52334 -22.07664 1.000 150.84315 202 GLY A N 1
ATOM 1247 C CA . GLY A 1 186 ? -43.76085 24.58288 -22.90035 1.000 148.48879 202 GLY A CA 1
ATOM 1248 C C . GLY A 1 186 ? -42.82917 23.73383 -22.06802 1.000 164.91123 202 GLY A C 1
ATOM 1249 O O . GLY A 1 186 ? -42.38718 24.13730 -20.98737 1.000 149.47679 202 GLY A O 1
ATOM 1250 N N . TRP A 1 187 ? -42.52346 22.54662 -22.58501 1.000 178.76945 203 TRP A N 1
ATOM 1251 C CA . TRP A 1 187 ? -41.64202 21.61805 -21.89632 1.000 148.44133 203 TRP A CA 1
ATOM 1252 C C . TRP A 1 187 ? -40.20731 22.13816 -21.87089 1.000 147.26209 203 TRP A C 1
ATOM 1253 O O . TRP A 1 187 ? -39.79792 22.96577 -22.68969 1.000 159.10754 203 TRP A O 1
ATOM 1264 N N . LEU A 1 188 ? -39.43966 21.63128 -20.90916 1.000 146.80500 204 LEU A N 1
ATOM 1265 C CA . LEU A 1 188 ? -38.01234 21.89411 -20.79695 1.000 137.87617 204 LEU A CA 1
ATOM 1266 C C . LEU A 1 188 ? -37.29070 20.57354 -20.55264 1.000 147.39486 204 LEU A C 1
ATOM 1267 O O . LEU A 1 188 ? -37.91256 19.51263 -20.44427 1.000 164.10506 204 LEU A O 1
ATOM 1272 N N . ALA A 1 189 ? -35.96056 20.64310 -20.46170 1.000 154.84438 205 ALA A N 1
ATOM 1273 C CA . ALA A 1 189 ? -35.16285 19.42504 -20.35208 1.000 170.55711 205 ALA A CA 1
ATOM 1274 C C . ALA A 1 189 ? -35.40628 18.70928 -19.02818 1.000 171.57513 205 ALA A C 1
ATOM 1275 O O . ALA A 1 189 ? -35.42086 17.47365 -18.97919 1.000 181.42814 205 ALA A O 1
ATOM 1277 N N . ASP A 1 190 ? -35.60312 19.46345 -17.94644 1.000 168.00163 206 ASP A N 1
ATOM 1278 C CA . ASP A 1 190 ? -35.77078 18.89614 -16.61366 1.000 168.33843 206 ASP A CA 1
ATOM 1279 C C . ASP A 1 190 ? -37.19581 18.42650 -16.33288 1.000 180.62628 206 ASP A C 1
ATOM 1280 O O . ASP A 1 190 ? -37.57084 18.32167 -15.15890 1.000 209.50523 206 ASP A O 1
ATOM 1285 N N . GLN A 1 191 ? -37.98529 18.15176 -17.37077 1.000 188.31966 207 GLN A N 1
ATOM 1286 C CA . GLN A 1 191 ? -39.38158 17.73102 -17.27555 1.000 184.99720 207 GLN A CA 1
ATOM 1287 C C . GLN A 1 191 ? -40.28472 18.78747 -16.64840 1.000 180.12157 207 GLN A C 1
ATOM 1288 O O . GLN A 1 191 ? -41.41201 18.47036 -16.24838 1.000 174.06353 207 GLN A O 1
ATOM 1294 N N . THR A 1 192 ? -39.82817 20.03155 -16.54591 1.000 178.97692 208 THR A N 1
ATOM 1295 C CA . THR A 1 192 ? -40.67839 21.11253 -16.07314 1.000 174.59532 208 THR A CA 1
ATOM 1296 C C . THR A 1 192 ? -41.32639 21.82656 -17.25413 1.000 176.60740 208 THR A C 1
ATOM 1297 O O . THR A 1 192 ? -40.86536 21.74301 -18.39469 1.000 171.60535 208 THR A O 1
ATOM 1301 N N . VAL A 1 193 ? -42.41337 22.53402 -16.96413 1.000 150.80413 209 VAL A N 1
ATOM 1302 C CA . VAL A 1 193 ? -43.16680 23.27929 -17.96537 1.000 143.91382 209 VAL A CA 1
ATOM 1303 C C . VAL A 1 193 ? -43.20779 24.73529 -17.52476 1.000 142.15897 209 VAL A C 1
ATOM 1304 O O . VAL A 1 193 ? -43.79511 25.05751 -16.48415 1.000 155.03882 209 VAL A O 1
ATOM 1308 N N . ARG A 1 194 ? -42.57816 25.61171 -18.30780 1.000 149.54510 210 ARG A N 1
ATOM 1309 C CA . ARG A 1 194 ? -42.38873 27.00078 -17.91543 1.000 156.54834 210 ARG A CA 1
ATOM 1310 C C . ARG A 1 194 ? -42.68505 27.92083 -19.09351 1.000 151.59728 210 ARG A C 1
ATOM 1311 O O . ARG A 1 194 ? -42.92630 27.47611 -20.21987 1.000 131.15490 210 ARG A O 1
ATOM 1319 N N . TYR A 1 195 ? -42.66515 29.22628 -18.80880 1.000 150.58988 211 TYR A N 1
ATOM 1320 C CA . TYR A 1 195 ? -42.84431 30.27510 -19.80943 1.000 128.22535 211 TYR A CA 1
ATOM 1321 C C . TYR A 1 195 ? -42.42687 31.63302 -19.25059 1.000 147.10498 211 TYR A C 1
ATOM 1322 O O . TYR A 1 195 ? -42.76248 31.96553 -18.10721 1.000 171.76255 211 TYR A O 1
ATOM 1331 N N . PRO A 1 196 ? -41.69547 32.43874 -20.01929 1.000 149.17900 212 PRO A N 1
ATOM 1332 C CA . PRO A 1 196 ? -41.20686 33.72699 -19.51644 1.000 178.61545 212 PRO A CA 1
ATOM 1333 C C . PRO A 1 196 ? -42.13744 34.88493 -19.84209 1.000 145.74080 212 PRO A C 1
ATOM 1334 O O . PRO A 1 196 ? -42.76497 34.93825 -20.90148 1.000 156.03974 212 PRO A O 1
ATOM 1338 N N . ILE A 1 197 ? -42.20384 35.83819 -18.91135 1.000 142.83692 213 ILE A N 1
ATOM 1339 C CA . ILE A 1 197 ? -43.08870 36.99422 -19.04160 1.000 146.06151 213 ILE A CA 1
ATOM 1340 C C . ILE A 1 197 ? -42.45906 38.18192 -18.32576 1.000 154.04042 213 ILE A C 1
ATOM 1341 O O . ILE A 1 197 ? -42.01300 38.06237 -17.18015 1.000 141.15651 213 ILE A O 1
ATOM 1346 N N . HIS A 1 198 ? -42.43350 39.33252 -19.00157 1.000 162.56487 214 HIS A N 1
ATOM 1347 C CA . HIS A 1 198 ? -41.93294 40.58156 -18.43729 1.000 161.98017 214 HIS A CA 1
ATOM 1348 C C . HIS A 1 198 ? -43.03813 41.47660 -17.89302 1.000 161.30135 214 HIS A C 1
ATOM 1349 O O . HIS A 1 198 ? -42.86909 42.08418 -16.83196 1.000 201.59279 214 HIS A O 1
ATOM 1356 N N . THR A 1 199 ? -44.15721 41.58853 -18.59687 1.000 143.17094 215 THR A N 1
ATOM 1357 C CA . THR A 1 199 ? -45.31468 42.33541 -18.10569 1.000 176.48803 215 THR A CA 1
ATOM 1358 C C . THR A 1 199 ? -46.46731 41.36381 -17.90246 1.000 191.69150 215 THR A C 1
ATOM 1359 O O . THR A 1 199 ? -47.06876 40.90493 -18.89293 1.000 204.15002 215 THR A O 1
ATOM 1363 N N . PRO A 1 200 ? -46.80574 41.01596 -16.66175 1.000 194.02273 216 PRO A N 1
ATOM 1364 C CA . PRO A 1 200 ? -47.83840 39.99635 -16.42956 1.000 185.60794 216 PRO A CA 1
ATOM 1365 C C . PRO A 1 200 ? -49.19222 40.43029 -16.97091 1.000 174.82877 216 PRO A C 1
ATOM 1366 O O . PRO A 1 200 ? -49.65123 41.54861 -16.72819 1.000 180.83536 216 PRO A O 1
ATOM 1370 N N . ARG A 1 201 ? -49.82848 39.52720 -17.70859 1.000 227.11402 217 ARG A N 1
ATOM 1371 C CA . ARG A 1 201 ? -51.11645 39.76277 -18.33873 1.000 245.08376 217 ARG A CA 1
ATOM 1372 C C . ARG A 1 201 ? -52.18577 38.90867 -17.66690 1.000 228.17222 217 ARG A C 1
ATOM 1373 O O . ARG A 1 201 ? -51.88653 37.94397 -16.95746 1.000 218.40251 217 ARG A O 1
ATOM 1381 N N . GLU A 1 202 ? -53.44403 39.28732 -17.88543 1.000 219.99552 218 GLU A N 1
ATOM 1382 C CA . GLU A 1 202 ? -54.56626 38.48298 -17.41857 1.000 232.74326 218 GLU A CA 1
ATOM 1383 C C . GLU A 1 202 ? -54.50220 37.09492 -18.04209 1.000 232.12412 218 GLU A C 1
ATOM 1384 O O . GLU A 1 202 ? -54.44489 36.95684 -19.26838 1.000 231.78361 218 GLU A O 1
ATOM 1390 N N . GLY A 1 203 ? -54.50723 36.06751 -17.19611 1.000 215.19677 219 GLY A N 1
ATOM 1391 C CA . GLY A 1 203 ? -54.30930 34.71419 -17.67157 1.000 209.08870 219 GLY A CA 1
ATOM 1392 C C . GLY A 1 203 ? -52.86657 34.35322 -17.92747 1.000 212.65402 219 GLY A C 1
ATOM 1393 O O . GLY A 1 203 ? -52.59721 33.38991 -18.65187 1.000 177.44259 219 GLY A O 1
ATOM 1394 N N . CYS A 1 204 ? -51.92279 35.10794 -17.35481 1.000 226.32555 220 CYS A N 1
ATOM 1395 C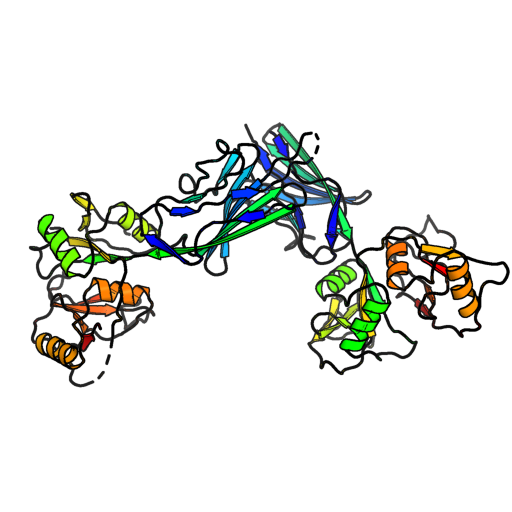 CA . CYS A 1 204 ? -50.50148 34.85835 -17.56054 1.000 219.20280 220 CYS A CA 1
ATOM 1396 C C . CYS A 1 204 ? -49.68879 35.12920 -16.29614 1.000 214.51405 220 CYS A C 1
ATOM 1397 O O . CYS A 1 204 ? -48.49210 35.42741 -16.39109 1.000 206.91789 220 CYS A O 1
ATOM 1400 N N . TYR A 1 205 ? -50.30542 35.02991 -15.11611 1.000 235.54804 221 TYR A N 1
ATOM 1401 C CA . TYR A 1 205 ? -49.61088 35.35966 -13.87543 1.000 207.78751 221 TYR A CA 1
ATOM 1402 C C . TYR A 1 205 ? -48.80422 34.17693 -13.35107 1.000 210.11082 221 TYR A C 1
ATOM 1403 O O . TYR A 1 205 ? -47.65363 34.34071 -12.93171 1.000 214.18093 221 TYR A O 1
ATOM 1412 N N . GLY A 1 206 ? -49.39404 32.98363 -13.35466 1.000 180.67774 222 GLY A N 1
ATOM 1413 C CA . GLY A 1 206 ? -48.69074 31.78628 -12.93461 1.000 196.01679 222 GLY A CA 1
ATOM 1414 C C . GLY A 1 206 ? -48.35052 31.74187 -11.45840 1.000 210.84034 222 GLY A C 1
ATOM 1415 O O . GLY A 1 206 ? -49.23817 31.83498 -10.60502 1.000 209.12350 222 GLY A O 1
ATOM 1416 N N . ASP A 1 207 ? -47.06260 31.59466 -11.14592 1.000 213.52376 223 ASP A N 1
ATOM 1417 C CA . ASP A 1 207 ? -46.59049 31.49795 -9.77040 1.000 196.94675 223 ASP A CA 1
ATOM 1418 C C . ASP A 1 207 ? -45.79480 32.72132 -9.33278 1.000 203.67055 223 ASP A C 1
ATOM 1419 O O . ASP A 1 207 ? -45.21707 32.71423 -8.24041 1.000 229.49889 223 ASP A O 1
ATOM 1424 N N . LYS A 1 208 ? -45.74613 33.76805 -10.15522 1.000 215.34964 224 LYS A N 1
ATOM 1425 C CA . LYS A 1 208 ? -45.02512 34.98986 -9.82462 1.000 206.27450 224 LYS A CA 1
ATOM 1426 C C . LYS A 1 208 ? -45.95903 36.14771 -9.49587 1.000 211.49442 224 LYS A C 1
ATOM 1427 O O . LYS A 1 208 ? -45.48981 37.28007 -9.33728 1.000 216.97993 224 LYS A O 1
ATOM 1433 N N . ASP A 1 209 ? -47.26221 35.89109 -9.39235 1.000 208.53370 225 ASP A N 1
ATOM 1434 C CA . ASP A 1 209 ? -48.28014 36.91837 -9.12141 1.000 209.72885 225 ASP A CA 1
ATOM 1435 C C . ASP A 1 209 ? -48.19495 37.94639 -10.24854 1.000 218.90611 225 ASP A C 1
ATOM 1436 O O . ASP A 1 209 ? -48.12719 37.55106 -11.42354 1.000 211.32054 225 ASP A O 1
ATOM 1441 N N . GLU A 1 210 ? -48.19497 39.24708 -9.95674 1.000 222.31815 226 GLU A N 1
ATOM 1442 C CA . GLU A 1 210 ? -48.05636 40.27809 -10.97560 1.000 221.18182 226 GLU A CA 1
ATOM 1443 C C . GLU A 1 210 ? -46.61463 40.75427 -11.12370 1.000 205.89500 226 GLU A C 1
ATOM 1444 O O . GLU A 1 210 ? -46.37772 41.84842 -11.64737 1.000 206.79878 226 GLU A O 1
ATOM 1450 N N . PHE A 1 211 ? -45.64921 39.95195 -10.67995 1.000 210.14710 227 PHE A N 1
ATOM 1451 C CA . PHE A 1 211 ? -44.22387 40.22690 -10.78944 1.000 205.10523 227 PHE A CA 1
ATOM 1452 C C . PHE A 1 211 ? -43.63407 39.50686 -11.99603 1.000 204.65253 227 PHE A C 1
ATOM 1453 O O . PHE A 1 211 ? -44.03445 38.37812 -12.30230 1.000 200.78008 227 PHE A O 1
ATOM 1461 N N . PRO A 1 212 ? -42.69155 40.13014 -12.69815 1.000 194.56986 228 PRO A N 1
ATOM 1462 C CA . PRO A 1 212 ? -42.12025 39.49747 -13.89134 1.000 165.32956 228 PRO A CA 1
ATOM 1463 C C . PRO A 1 212 ? -41.21997 38.32445 -13.53658 1.000 163.13426 228 PRO A C 1
ATOM 1464 O O . PRO A 1 212 ? -40.67702 38.22863 -12.43426 1.000 176.47350 228 PRO A O 1
ATOM 1468 N N . GLY A 1 213 ? -41.06537 37.42503 -14.49830 1.000 156.70717 229 GLY A N 1
ATOM 1469 C CA . GLY A 1 213 ? -40.20170 36.27894 -14.31101 1.000 144.00264 229 GLY A CA 1
ATOM 1470 C C . GLY A 1 213 ? -40.57526 35.14860 -15.25135 1.000 148.19417 229 GLY A C 1
ATOM 1471 O O . GLY A 1 213 ? -41.37808 35.31123 -16.17091 1.000 160.93821 229 GLY A O 1
ATOM 1472 N N . VAL A 1 214 ? -39.96025 33.99844 -14.99798 1.000 135.55444 230 VAL A N 1
ATOM 1473 C CA . VAL A 1 214 ? -40.21746 32.77828 -15.75257 1.000 134.34559 230 VAL A CA 1
ATOM 1474 C C . VAL A 1 214 ? -41.15544 31.92755 -14.90547 1.000 159.78424 230 VAL A C 1
ATOM 1475 O O . VAL A 1 214 ? -40.72655 31.25999 -13.95982 1.000 162.02121 230 VAL A O 1
ATOM 1479 N N . ARG A 1 215 ? -42.44250 31.95413 -15.23850 1.000 146.52883 231 ARG A N 1
ATOM 1480 C CA . ARG A 1 215 ? -43.40747 31.13960 -14.51741 1.000 174.35543 231 ARG A CA 1
ATOM 1481 C C . ARG A 1 215 ? -43.15834 29.66424 -14.79162 1.000 172.78718 231 ARG A C 1
ATOM 1482 O O . ARG A 1 215 ? -42.80538 29.27558 -15.90785 1.000 147.53897 231 ARG A O 1
ATOM 1490 N N . THR A 1 216 ? -43.34752 28.84170 -13.76281 1.000 176.70195 232 THR A N 1
ATOM 1491 C CA . THR A 1 216 ? -43.09727 27.41206 -13.84525 1.000 166.18502 232 THR A CA 1
ATOM 1492 C C . THR A 1 216 ? -44.26507 26.64224 -13.24729 1.000 160.46893 232 THR A C 1
ATOM 1493 O O . THR A 1 216 ? -44.91374 27.09730 -12.30128 1.000 172.61307 232 THR A O 1
ATOM 1497 N N . TYR A 1 217 ? -44.52776 25.46813 -13.81727 1.000 151.71456 233 TYR A N 1
ATOM 1498 C CA . TYR A 1 217 ? -45.52809 24.54580 -13.30091 1.000 169.76224 233 TYR A CA 1
ATOM 1499 C C . TYR A 1 217 ? -44.90272 23.37337 -12.55831 1.000 165.03503 233 TYR A C 1
ATOM 1500 O O . TYR A 1 217 ? -45.61184 22.42662 -12.20324 1.000 163.72656 233 TYR A O 1
ATOM 1509 N N . GLY A 1 218 ? -43.59519 23.41443 -12.31948 1.000 188.47706 234 GLY A N 1
ATOM 1510 C CA . GLY A 1 218 ? -42.91550 22.31919 -11.66379 1.000 207.68023 234 GLY A CA 1
ATOM 1511 C C . GLY A 1 218 ? -42.77299 21.11062 -12.57480 1.000 193.59125 234 GLY A C 1
ATOM 1512 O O . GLY A 1 218 ? -43.10033 21.13366 -13.76236 1.000 185.43706 234 GLY A O 1
ATOM 1513 N N . ILE A 1 219 ? -42.25861 20.03184 -11.98066 1.000 185.47077 235 ILE A N 1
ATOM 1514 C CA . ILE A 1 219 ? -42.13988 18.77328 -12.70433 1.000 167.42105 235 ILE A CA 1
ATOM 1515 C C . ILE A 1 219 ? -43.53137 18.27087 -13.05390 1.000 170.20649 235 ILE A C 1
ATOM 1516 O O . ILE A 1 219 ? -44.43544 18.25125 -12.20872 1.000 206.94494 235 ILE A O 1
ATOM 1521 N N . ARG A 1 220 ? -43.71512 17.87159 -14.30707 1.000 182.19824 236 ARG A N 1
ATOM 1522 C CA . ARG A 1 220 ? -44.99333 17.36855 -14.77998 1.000 182.96495 236 ARG A CA 1
ATOM 1523 C C . ARG A 1 220 ? -44.82067 15.95358 -15.31503 1.000 191.55131 236 ARG A C 1
ATOM 1524 O O . ARG A 1 220 ? -43.71352 15.52623 -15.65410 1.000 172.30425 236 ARG A O 1
ATOM 1532 N N . ASP A 1 221 ? -45.93560 15.22702 -15.37475 1.000 233.28962 237 ASP A N 1
ATOM 1533 C CA . ASP A 1 221 ? -45.91838 13.85585 -15.86608 1.000 225.31453 237 ASP A CA 1
ATOM 1534 C C . ASP A 1 221 ? -45.44609 13.80937 -17.31413 1.000 219.62801 237 ASP A C 1
ATOM 1535 O O . ASP A 1 221 ? -45.76772 14.68116 -18.12428 1.000 217.95548 237 ASP A O 1
ATOM 1540 N N . THR A 1 222 ? -44.69238 12.75626 -17.64169 1.000 237.08843 238 THR A N 1
ATOM 1541 C CA . THR A 1 222 ? -44.11470 12.60161 -18.97261 1.000 198.11505 238 THR A CA 1
ATOM 1542 C C . THR A 1 222 ? -45.16324 12.59350 -20.08177 1.000 190.76526 238 THR A C 1
ATOM 1543 O O . THR A 1 222 ? -44.79521 12.69720 -21.25691 1.000 206.11395 238 THR A O 1
ATOM 1547 N N . ASN A 1 223 ? -46.45158 12.47820 -19.75123 1.000 202.25945 239 ASN A N 1
ATOM 1548 C CA . ASN A 1 223 ? -47.49929 12.32329 -20.75263 1.000 213.39246 239 ASN A CA 1
ATOM 1549 C C . ASN A 1 223 ? -48.47862 13.49328 -20.76062 1.000 193.62664 239 ASN A C 1
ATOM 1550 O O . ASN A 1 223 ? -49.60346 13.34951 -21.24721 1.000 174.11839 239 ASN A O 1
ATOM 1555 N N . GLU A 1 224 ? -48.07907 14.64496 -20.22399 1.000 191.37896 240 GLU A N 1
ATOM 1556 C CA . GLU A 1 224 ? -48.88213 15.85884 -20.31016 1.000 180.67980 240 GLU A CA 1
ATOM 1557 C C . GLU A 1 224 ? -48.49177 16.63627 -21.56182 1.000 211.08882 240 GLU A C 1
ATOM 1558 O O . GLU A 1 224 ? -47.31603 16.68749 -21.93137 1.000 215.90808 240 GLU A O 1
ATOM 1564 N N . THR A 1 225 ? -49.48200 17.23624 -22.21668 1.000 199.30696 241 THR A N 1
ATOM 1565 C CA . THR A 1 225 ? -49.28149 17.88788 -23.50497 1.000 185.86587 241 THR A CA 1
ATOM 1566 C C . THR A 1 225 ? -49.10648 19.38999 -23.31944 1.000 188.57800 241 THR A C 1
ATOM 1567 O O . THR A 1 225 ? -49.95387 20.05141 -22.70925 1.000 187.26495 241 THR A O 1
ATOM 1571 N N . TYR A 1 226 ? -48.00182 19.91764 -23.84138 1.000 190.74378 242 TYR A N 1
ATOM 1572 C CA . TYR A 1 226 ? -47.73216 21.35016 -23.86279 1.000 153.96348 242 TYR A CA 1
ATOM 1573 C C . TYR A 1 226 ? -47.03094 21.67159 -25.17828 1.000 166.61036 242 TYR A C 1
ATOM 1574 O O . TYR A 1 226 ? -46.91738 20.82155 -26.06586 1.000 162.95432 242 TYR A O 1
ATOM 1583 N N . ASP A 1 227 ? -46.57015 22.91160 -25.31188 1.000 178.63376 243 ASP A N 1
ATOM 1584 C CA . ASP A 1 227 ? -45.71706 23.29812 -26.42762 1.000 162.43665 243 ASP A CA 1
ATOM 1585 C C . ASP A 1 227 ? -44.28487 22.90399 -26.08456 1.000 156.83278 243 ASP A C 1
ATOM 1586 O O . ASP A 1 227 ? -44.04680 22.12512 -25.15747 1.000 148.18857 243 ASP A O 1
ATOM 1591 N N . VAL A 1 228 ? -43.29535 23.42694 -26.80356 1.000 161.18751 244 VAL A N 1
ATOM 1592 C CA . VAL A 1 228 ? -41.92219 23.13389 -26.41134 1.000 128.04822 244 VAL A CA 1
ATOM 1593 C C . VAL A 1 228 ? -41.05291 24.36698 -26.60136 1.000 137.60551 244 VAL A C 1
ATOM 1594 O O . VAL A 1 228 ? -41.33036 25.21696 -27.45220 1.000 160.10075 244 VAL A O 1
ATOM 1598 N N . TYR A 1 229 ? -40.02868 24.48266 -25.76025 1.000 123.76264 245 TYR A N 1
ATOM 1599 C CA . TYR A 1 229 ? -38.98576 25.49109 -25.88400 1.000 133.05541 245 TYR A CA 1
ATOM 1600 C C . TYR A 1 229 ? -37.69696 24.78397 -26.27619 1.000 140.87491 245 TYR A C 1
ATOM 1601 O O . TYR A 1 229 ? -37.19033 23.94799 -25.51942 1.000 140.55678 245 TYR A O 1
ATOM 1610 N N . CYS A 1 230 ? -37.17953 25.11124 -27.45524 1.000 131.11854 246 CYS A N 1
ATOM 1611 C CA . CYS A 1 230 ? -36.00272 24.47815 -28.02235 1.000 167.24625 246 CYS A CA 1
ATOM 1612 C C . CYS A 1 230 ? -34.80601 25.41573 -27.94858 1.000 143.17715 246 CYS A C 1
ATOM 1613 O O . CYS A 1 230 ? -34.94522 26.64084 -27.87205 1.000 153.97344 246 CYS A O 1
ATOM 1616 N N . PHE A 1 231 ? -33.61925 24.81493 -27.98666 1.000 142.99727 247 PHE A N 1
ATOM 1617 C CA . PHE A 1 231 ? -32.35359 25.53820 -27.94041 1.000 136.23011 247 PHE A CA 1
ATOM 1618 C C . PHE A 1 231 ? -31.54291 25.16941 -29.17577 1.000 147.82174 247 PHE A C 1
ATOM 1619 O O . PHE A 1 231 ? -31.07060 24.03368 -29.29820 1.000 129.95811 247 PHE A O 1
ATOM 1627 N N . ALA A 1 232 ? -31.38372 26.12526 -30.08686 1.000 146.45352 248 ALA A N 1
ATOM 1628 C CA . ALA A 1 232 ? -30.57571 25.94340 -31.28541 1.000 120.23067 248 ALA A CA 1
ATOM 1629 C C . ALA A 1 232 ? -29.17849 26.49148 -31.02055 1.000 127.97935 248 ALA A C 1
ATOM 1630 O O . ALA A 1 232 ? -29.01248 27.69522 -30.79239 1.000 116.81139 248 ALA A O 1
ATOM 1632 N N . GLU A 1 233 ? -28.17984 25.60804 -31.05419 1.000 144.99554 249 GLU A N 1
ATOM 1633 C CA . GLU A 1 233 ? -26.80717 25.96892 -30.70925 1.000 132.85949 249 GLU A CA 1
ATOM 1634 C C . GLU A 1 233 ? -26.04851 26.56901 -31.89142 1.000 136.41251 249 GLU A C 1
ATOM 1635 O O . GLU A 1 233 ? -25.65832 27.74062 -31.85691 1.000 120.92288 249 GLU A O 1
ATOM 1641 N N . GLU A 1 234 ? -25.82339 25.77470 -32.93647 1.000 150.08208 250 GLU A N 1
ATOM 1642 C CA . GLU A 1 234 ? -24.98352 26.18555 -34.05077 1.000 127.85062 250 GLU A CA 1
ATOM 1643 C C . GLU A 1 234 ? -25.67040 25.84224 -35.36355 1.000 153.26754 250 GLU A C 1
ATOM 1644 O O . GLU A 1 234 ? -26.66401 25.11274 -35.40302 1.000 148.97012 250 GLU A O 1
ATOM 1650 N N . MET A 1 235 ? -25.11254 26.37193 -36.44929 1.000 142.89446 251 MET A N 1
ATOM 1651 C CA . MET A 1 235 ? -25.64867 26.14521 -37.78842 1.000 129.84469 251 MET A CA 1
ATOM 1652 C C . MET A 1 235 ? -24.49491 26.25948 -38.77426 1.000 136.79886 251 MET A C 1
ATOM 1653 O O . MET A 1 235 ? -23.93579 27.34609 -38.95152 1.000 174.66996 251 MET A O 1
ATOM 1658 N N . GLU A 1 236 ? -24.14479 25.14426 -39.41733 1.000 154.36928 252 GLU A N 1
ATOM 1659 C CA . GLU A 1 236 ? -22.96541 25.12428 -40.27565 1.000 153.83782 252 GLU A CA 1
ATOM 1660 C C . GLU A 1 236 ? -23.23958 25.75681 -41.63555 1.000 151.36712 252 GLU A C 1
ATOM 1661 O O . GLU A 1 236 ? -22.37833 26.45682 -42.17949 1.000 164.77686 252 GLU A O 1
ATOM 1667 N N . GLY A 1 237 ? -24.42361 25.52910 -42.19597 1.000 161.01621 253 GLY A N 1
ATOM 1668 C CA . GLY A 1 237 ? -24.76253 26.04258 -43.50654 1.000 143.02649 253 GLY A CA 1
ATOM 1669 C C . GLY A 1 237 ? -25.25355 27.47600 -43.46657 1.000 135.01805 253 GLY A C 1
ATOM 1670 O O . GLY A 1 237 ? -25.08317 28.19948 -42.48197 1.000 125.89420 253 GLY A O 1
ATOM 1671 N N . GLU A 1 238 ? -25.87753 27.88758 -44.56867 1.000 128.38891 254 GLU A N 1
ATOM 1672 C CA . GLU A 1 238 ? -26.39828 29.23665 -44.72813 1.000 116.58395 254 GLU A CA 1
ATOM 1673 C C . GLU A 1 238 ? -27.89530 29.19062 -45.00255 1.000 116.27183 254 GLU A C 1
ATOM 1674 O O . GLU A 1 238 ? -28.41582 28.20649 -45.53532 1.000 140.03196 254 GLU A O 1
ATOM 1680 N N . VAL A 1 239 ? -28.58180 30.27114 -44.63896 1.000 107.66628 255 VAL A N 1
ATOM 1681 C CA . VAL A 1 239 ? -30.02144 30.40697 -44.82898 1.000 121.14488 255 VAL A CA 1
ATOM 1682 C C . VAL A 1 239 ? -30.26884 31.59027 -45.75315 1.000 104.29109 255 VAL A C 1
ATOM 1683 O O . VAL A 1 239 ? -29.66150 32.65378 -45.58095 1.000 125.50007 255 VAL A O 1
ATOM 1687 N N . PHE A 1 240 ? -31.15599 31.40794 -46.73039 1.000 106.27871 256 PHE A N 1
ATOM 1688 C CA . PHE A 1 240 ? -31.41285 32.46156 -47.70197 1.000 120.79875 256 PHE A CA 1
ATOM 1689 C C . PHE A 1 240 ? -32.85678 32.40384 -48.18013 1.000 115.85895 256 PHE A C 1
ATOM 1690 O O . PHE A 1 240 ? -33.58173 31.43104 -47.94937 1.000 115.87597 256 PHE A O 1
ATOM 1698 N N . TYR A 1 241 ? -33.26106 33.47858 -48.85477 1.000 100.82728 257 TYR A N 1
ATOM 1699 C CA . TYR A 1 241 ? -34.57821 33.59939 -49.46512 1.000 100.01873 257 TYR A CA 1
ATOM 1700 C C . TYR A 1 241 ? -34.47474 33.26658 -50.94846 1.000 120.89927 257 TYR A C 1
ATOM 1701 O O . TYR A 1 241 ? -33.72926 33.92227 -51.68353 1.000 148.67406 257 TYR A O 1
ATOM 1710 N N . ALA A 1 242 ? -35.22239 32.25903 -51.38410 1.000 115.90901 258 ALA A N 1
ATOM 1711 C CA . ALA A 1 242 ? -35.41198 31.95899 -52.79633 1.000 122.87846 258 ALA A CA 1
ATOM 1712 C C . ALA A 1 242 ? -36.82890 32.37123 -53.17031 1.000 123.78029 258 ALA A C 1
ATOM 1713 O O . ALA A 1 242 ? -37.79593 31.88042 -52.57732 1.000 130.96241 258 ALA A O 1
ATOM 1715 N N . THR A 1 243 ? -36.95202 33.27852 -54.13640 1.000 114.24708 259 THR A N 1
ATOM 1716 C CA . THR A 1 243 ? -38.24105 33.84913 -54.49701 1.000 116.98957 259 THR A CA 1
ATOM 1717 C C . THR A 1 243 ? -38.48593 33.69229 -55.99205 1.000 103.01626 259 THR A C 1
ATOM 1718 O O . THR A 1 243 ? -37.61170 33.26842 -56.75274 1.000 117.29611 259 THR A O 1
ATOM 1722 N N . SER A 1 244 ? -39.70071 34.04124 -56.40137 1.000 106.53979 260 SER A N 1
ATOM 1723 C CA . SER A 1 244 ? -40.11937 33.99649 -57.79390 1.000 104.65921 260 SER A CA 1
ATOM 1724 C C . SER A 1 244 ? -41.16338 35.08090 -58.00459 1.000 121.91526 260 SER A C 1
ATOM 1725 O O . SER A 1 244 ? -41.72008 35.60540 -57.03245 1.000 133.21826 260 SER A O 1
ATOM 1728 N N . PRO A 1 245 ? -41.44212 35.45320 -59.25900 1.000 122.97505 261 PRO A N 1
ATOM 1729 C CA . PRO A 1 245 ? -42.45255 36.49780 -59.49989 1.000 121.62899 261 PRO A CA 1
ATOM 1730 C C . PRO A 1 245 ? -43.82264 36.18032 -58.92286 1.000 117.56769 261 PRO A C 1
ATOM 1731 O O . PRO A 1 245 ? -44.57716 37.11079 -58.61108 1.000 135.96192 261 PRO A O 1
ATOM 1735 N N . GLU A 1 246 ? -44.17231 34.90105 -58.76695 1.000 122.45377 262 GLU A N 1
ATOM 1736 C CA . GLU A 1 246 ? -45.45441 34.51776 -58.18675 1.000 117.91121 262 GLU A CA 1
ATOM 1737 C C . GLU A 1 246 ? -45.28679 33.77763 -56.86309 1.000 120.07112 262 GLU A C 1
ATOM 1738 O O . GLU A 1 246 ? -46.19971 33.05346 -56.44625 1.000 127.75754 262 GLU A O 1
ATOM 1744 N N . LYS A 1 247 ? -44.14488 33.94948 -56.19002 1.000 111.32969 263 LYS A N 1
ATOM 1745 C CA . LYS A 1 247 ? -43.85782 33.25927 -54.93532 1.000 103.33782 263 LYS A CA 1
ATOM 1746 C C . LYS A 1 247 ? -43.95927 31.74717 -55.11837 1.000 105.34051 263 LYS A C 1
ATOM 1747 O O . LYS A 1 247 ? -43.81445 31.23898 -56.23737 1.000 119.94178 263 LYS A O 1
ATOM 1753 N N . PHE A 1 248 ? -44.21632 31.01647 -54.03561 1.000 116.87933 264 PHE A N 1
ATOM 1754 C CA . PHE A 1 248 ? -44.32007 29.56664 -54.10608 1.000 105.30087 264 PHE A CA 1
ATOM 1755 C C . PHE A 1 248 ? -45.40937 29.06754 -53.17184 1.000 126.33877 264 PHE A C 1
ATOM 1756 O O . PHE A 1 248 ? -45.57311 29.58448 -52.06304 1.000 120.93407 264 PHE A O 1
ATOM 1764 N N . THR A 1 249 ? -46.14295 28.05239 -53.62140 1.000 119.41465 265 THR A N 1
ATOM 1765 C CA . THR A 1 249 ? -46.84539 27.20452 -52.67639 1.000 108.93133 265 THR A CA 1
ATOM 1766 C C . THR A 1 249 ? -45.81638 26.40399 -51.87917 1.000 120.86679 265 THR A C 1
ATOM 1767 O O . THR A 1 249 ? -44.63375 26.34609 -52.23132 1.000 131.88997 265 THR A O 1
ATOM 1771 N N . PHE A 1 250 ? -46.26493 25.79274 -50.78027 1.000 128.39253 266 PHE A N 1
ATOM 1772 C CA . PHE A 1 250 ? -45.31991 25.11322 -49.89788 1.000 123.41259 266 PHE A CA 1
ATOM 1773 C C . PHE A 1 250 ? -44.55209 24.02622 -50.63959 1.000 135.64443 266 PHE A C 1
ATOM 1774 O O . PHE A 1 250 ? -43.32554 23.92163 -50.51480 1.000 157.70176 266 PHE A O 1
ATOM 1782 N N . GLN A 1 251 ? -45.26016 23.19720 -51.40953 1.000 118.02470 267 GLN A N 1
ATOM 1783 C CA . GLN A 1 251 ? -44.58114 22.16070 -52.17849 1.000 146.02238 267 GLN A CA 1
ATOM 1784 C C . GLN A 1 251 ? -43.63398 22.77572 -53.19936 1.000 143.60461 267 GLN A C 1
ATOM 1785 O O . GLN A 1 251 ? -42.51771 22.28191 -53.40001 1.000 149.71504 267 GLN A O 1
ATOM 1791 N N . GLU A 1 252 ? -44.05907 23.86438 -53.84591 1.000 136.57290 268 GLU A N 1
ATOM 1792 C CA . GLU A 1 252 ? -43.17542 24.56776 -54.76759 1.000 132.64553 268 GLU A CA 1
ATOM 1793 C C . GLU A 1 252 ? -41.97001 25.15178 -54.04525 1.000 128.66101 268 GLU A C 1
ATOM 1794 O O . GLU A 1 252 ? -40.86703 25.16420 -54.59725 1.000 145.38624 268 GLU A O 1
ATOM 1800 N N . ALA A 1 253 ? -42.15052 25.62205 -52.80858 1.000 124.58636 269 ALA A N 1
ATOM 1801 C CA . ALA A 1 253 ? -41.01662 26.14083 -52.04879 1.000 129.14302 269 ALA A CA 1
ATOM 1802 C C . ALA A 1 253 ? -40.01817 25.03599 -51.72277 1.000 132.27602 269 ALA A C 1
ATOM 1803 O O . ALA A 1 253 ? -38.80147 25.22518 -51.86058 1.000 142.94526 269 ALA A O 1
ATOM 1805 N N . ALA A 1 254 ? -40.51435 23.87491 -51.28923 1.000 127.28429 270 ALA A N 1
ATOM 1806 C CA . ALA A 1 254 ? -39.62394 22.75508 -51.00248 1.000 119.13372 270 ALA A CA 1
ATOM 1807 C C . ALA A 1 254 ? -38.89803 22.29485 -52.25996 1.000 136.49244 270 ALA A C 1
ATOM 1808 O O . ALA A 1 254 ? -37.69409 22.01072 -52.22394 1.000 162.14414 270 ALA A O 1
ATOM 1810 N N . ASN A 1 255 ? -39.61088 22.23044 -53.38775 1.000 121.51926 271 ASN A N 1
ATOM 1811 C CA . ASN A 1 255 ? -38.98196 21.81259 -54.63535 1.000 128.10804 271 ASN A CA 1
ATOM 1812 C C . ASN A 1 255 ? -37.98656 22.84930 -55.13887 1.000 123.51601 271 ASN A C 1
ATOM 1813 O O . ASN A 1 255 ? -36.99632 22.49033 -55.78310 1.000 140.63241 271 ASN A O 1
ATOM 1818 N N . GLU A 1 256 ? -38.22444 24.13115 -54.85420 1.000 116.21460 272 GLU A N 1
ATOM 1819 C CA . GLU A 1 256 ? -37.26703 25.16283 -55.23303 1.000 115.02901 272 GLU A CA 1
ATOM 1820 C C . GLU A 1 256 ? -36.00617 25.07218 -54.38717 1.000 127.27325 272 GLU A C 1
ATOM 1821 O O . GLU A 1 256 ? -34.89378 25.23653 -54.90170 1.000 151.29187 272 GLU A O 1
ATOM 1827 N N . CYS A 1 257 ? -36.15877 24.81285 -53.08623 1.000 113.63820 273 CYS A N 1
ATOM 1828 C CA . CYS A 1 257 ? -34.98376 24.60455 -52.24622 1.000 110.32528 273 CYS A CA 1
ATOM 1829 C C . CYS A 1 257 ? -34.20373 23.37481 -52.69437 1.000 138.77925 273 CYS A C 1
ATOM 1830 O O . CYS A 1 257 ? -32.96851 23.39824 -52.74424 1.000 127.22590 273 CYS A O 1
ATOM 1833 N N . ARG A 1 258 ? -34.90878 22.29313 -53.03849 1.000 147.79835 274 ARG A N 1
ATOM 1834 C CA . ARG A 1 258 ? -34.22678 21.07676 -53.47000 1.000 146.86449 274 ARG A CA 1
ATOM 1835 C C . ARG A 1 258 ? -33.60110 21.24024 -54.85058 1.000 129.17031 274 ARG A C 1
ATOM 1836 O O . ARG A 1 258 ? -32.62487 20.55272 -55.17171 1.000 137.80570 274 ARG A O 1
ATOM 1844 N N . ARG A 1 259 ? -34.14382 22.14039 -55.67528 1.000 124.21302 275 ARG A N 1
ATOM 1845 C CA . ARG A 1 259 ? -33.56742 22.39173 -56.99183 1.000 136.47495 275 ARG A CA 1
ATOM 1846 C C . ARG A 1 259 ? -32.19420 23.03891 -56.88658 1.000 121.23676 275 ARG A C 1
ATOM 1847 O O . ARG A 1 259 ? -31.31991 22.77828 -57.72112 1.000 131.62499 275 ARG A O 1
ATOM 1855 N N . LEU A 1 260 ? -31.98536 23.87518 -55.87175 1.000 117.74497 276 LEU A N 1
ATOM 1856 C CA . LEU A 1 260 ? -30.72145 24.56391 -55.66478 1.000 123.97855 276 LEU A CA 1
ATOM 1857 C C . LEU A 1 260 ? -29.74618 23.75564 -54.81845 1.000 130.14380 276 LEU A C 1
ATOM 1858 O O . LEU A 1 260 ? -28.76551 24.31572 -54.31512 1.000 145.30281 276 LEU A O 1
ATOM 1863 N N . GLY A 1 261 ? -29.99047 22.45813 -54.65345 1.000 121.26176 277 GLY A N 1
ATOM 1864 C CA . GLY A 1 261 ? -29.14847 21.64688 -53.79641 1.000 133.13275 277 GLY A CA 1
ATOM 1865 C C . GLY A 1 261 ? -29.30670 21.94420 -52.32357 1.000 126.54916 277 GLY A C 1
ATOM 1866 O O . GLY A 1 261 ? -28.37373 21.71714 -51.54690 1.000 132.90862 277 GLY A O 1
ATOM 1867 N N . ALA A 1 262 ? -30.46865 22.45178 -51.91666 1.000 124.10473 278 ALA A N 1
ATOM 1868 C CA . ALA A 1 262 ? -30.70832 22.80451 -50.52405 1.000 134.43485 278 ALA A CA 1
ATOM 1869 C C . ALA A 1 262 ? -32.01846 22.19975 -50.03687 1.000 131.72371 278 ALA A C 1
ATOM 1870 O O . ALA A 1 262 ? -32.57511 21.30668 -50.68344 1.000 166.19182 278 ALA A O 1
ATOM 1872 N N . ARG A 1 263 ? -32.51442 22.67412 -48.89675 1.000 121.78703 279 ARG A N 1
ATOM 1873 C CA . ARG A 1 263 ? -33.80653 22.24203 -48.38686 1.000 138.13147 279 ARG A CA 1
ATOM 1874 C C . ARG A 1 263 ? -34.38269 23.35261 -47.52246 1.000 129.85150 279 ARG A C 1
ATOM 1875 O O . ARG A 1 263 ? -33.66410 24.24748 -47.06893 1.000 133.07392 279 ARG A O 1
ATOM 1883 N N . LEU A 1 264 ? -35.69653 23.28877 -47.31041 1.000 122.40252 280 LEU A N 1
ATOM 1884 C CA . LEU A 1 264 ? -36.37949 24.29218 -46.50365 1.000 132.09391 280 LEU A CA 1
ATOM 1885 C C . LEU A 1 264 ? -35.77727 24.36118 -45.10741 1.000 131.96358 280 LEU A C 1
ATOM 1886 O O . LEU A 1 264 ? -35.62219 23.34038 -44.43098 1.000 119.89520 280 LEU A O 1
ATOM 1891 N N . ALA A 1 265 ? -35.43659 25.57353 -44.68172 1.000 130.32882 281 ALA A N 1
ATOM 1892 C CA . ALA A 1 265 ? -34.80682 25.76298 -43.38448 1.000 121.40507 281 ALA A CA 1
ATOM 1893 C C . ALA A 1 265 ? -35.79079 25.47427 -42.25897 1.000 122.22698 281 ALA A C 1
ATOM 1894 O O . ALA A 1 265 ? -36.97624 25.80689 -42.34499 1.000 129.91646 281 ALA A O 1
ATOM 1896 N N . THR A 1 266 ? -35.29108 24.84624 -41.19893 1.000 124.27259 282 THR A N 1
ATOM 1897 C CA . THR A 1 266 ? -36.10111 24.60389 -40.01851 1.000 121.59998 282 THR A CA 1
ATOM 1898 C C . THR A 1 266 ? -36.25173 25.88989 -39.20853 1.000 135.02052 282 THR A C 1
ATOM 1899 O O . THR A 1 266 ? -35.65029 26.92455 -39.50978 1.000 130.58646 282 THR A O 1
ATOM 1903 N N . THR A 1 267 ? -37.07617 25.81532 -38.16252 1.000 130.15871 283 THR A N 1
ATOM 1904 C CA . THR A 1 267 ? -37.28373 26.97905 -37.30725 1.000 107.87016 283 THR A CA 1
ATOM 1905 C C . THR A 1 267 ? -36.00723 27.34900 -36.56125 1.000 122.82845 283 THR A C 1
ATOM 1906 O O . THR A 1 267 ? -35.67668 28.53505 -36.43116 1.000 130.94792 283 THR A O 1
ATOM 1910 N N . GLY A 1 268 ? -35.27583 26.34653 -36.06988 1.000 129.48881 284 GLY A N 1
ATOM 1911 C CA . GLY A 1 268 ? -34.02530 26.62350 -35.38339 1.000 111.85954 284 GLY A CA 1
ATOM 1912 C C . GLY A 1 268 ? -32.99999 27.28285 -36.28423 1.000 122.09316 284 GLY A C 1
ATOM 1913 O O . GLY A 1 268 ? -32.32084 28.22805 -35.87820 1.000 132.85150 284 GLY A O 1
ATOM 1914 N N . GLN A 1 269 ? -32.87586 26.79522 -37.52116 1.000 128.79077 285 GLN A N 1
ATOM 1915 C CA . GLN A 1 269 ? -31.96881 27.42389 -38.47579 1.000 114.59141 285 GLN A CA 1
ATOM 1916 C C . GLN A 1 269 ? -32.39777 28.85369 -38.77901 1.000 134.66368 285 GLN A C 1
ATOM 1917 O O . GLN A 1 269 ? -31.55550 29.75482 -38.88682 1.000 135.84727 285 GLN A O 1
ATOM 1923 N N . LEU A 1 270 ? -33.70738 29.08127 -38.90947 1.000 123.08228 286 LEU A N 1
ATOM 1924 C CA . LEU A 1 270 ? -34.20785 30.42909 -39.15763 1.000 128.22156 286 LEU A CA 1
ATOM 1925 C C . LEU A 1 270 ? -33.82931 31.37169 -38.02447 1.000 113.42970 286 LEU A C 1
ATOM 1926 O O . LEU A 1 270 ? -33.32757 32.47565 -38.26219 1.000 127.60931 286 LEU A O 1
ATOM 1931 N N . TYR A 1 271 ? -34.06579 30.95324 -36.77893 1.000 128.16049 287 TYR A N 1
ATOM 1932 C CA . TYR A 1 271 ? -33.77457 31.83602 -35.65468 1.000 138.06885 287 TYR A CA 1
ATOM 1933 C C . TYR A 1 271 ? -32.27562 31.99015 -35.42695 1.000 122.17775 287 TYR A C 1
ATOM 1934 O O . TYR A 1 271 ? -31.83452 33.03222 -34.93232 1.000 121.19245 287 TYR A O 1
ATOM 1943 N N . LEU A 1 272 ? -31.47585 30.98660 -35.79533 1.000 118.20746 288 LEU A N 1
ATOM 1944 C CA . LEU A 1 272 ? -30.02723 31.13817 -35.70723 1.000 119.50737 288 LEU A CA 1
ATOM 1945 C C . LEU A 1 272 ? -29.51644 32.13988 -36.73325 1.000 131.30128 288 LEU A C 1
ATOM 1946 O O . LEU A 1 272 ? -28.64479 32.96208 -36.42585 1.000 140.79082 288 LEU A O 1
ATOM 1951 N N . ALA A 1 273 ? -30.04391 32.08403 -37.95892 1.000 128.10171 289 ALA A N 1
ATOM 1952 C CA . ALA A 1 273 ? -29.67165 33.07391 -38.96326 1.000 121.05021 289 ALA A CA 1
ATOM 1953 C C . ALA A 1 273 ? -30.13974 34.46554 -38.55726 1.000 114.04435 289 ALA A C 1
ATOM 1954 O O . ALA A 1 273 ? -29.40473 35.44704 -38.71683 1.000 135.45671 289 ALA A O 1
ATOM 1956 N N . TRP A 1 274 ? -31.35948 34.56754 -38.02349 1.000 118.02080 290 TRP A N 1
ATOM 1957 C CA . TRP A 1 274 ? -31.87443 35.85716 -37.57726 1.000 136.63068 290 TRP A CA 1
ATOM 1958 C C . TRP A 1 274 ? -31.05861 36.40917 -36.41602 1.000 131.94584 290 TRP A C 1
ATOM 1959 O O . TRP A 1 274 ? -30.88079 37.62740 -36.30383 1.000 136.53547 290 TRP A O 1
ATOM 1970 N N . GLN A 1 275 ? -30.54142 35.53092 -35.55497 1.000 141.18488 291 GLN A N 1
ATOM 1971 C CA . GLN A 1 275 ? -29.70902 35.98115 -34.44576 1.000 139.05992 291 GLN A CA 1
ATOM 1972 C C . GLN A 1 275 ? -28.35157 36.46794 -34.93831 1.000 131.31310 291 GLN A C 1
ATOM 1973 O O . GLN A 1 275 ? -27.79841 37.43284 -34.39791 1.000 132.95547 291 GLN A O 1
ATOM 1979 N N . ALA A 1 276 ? -27.80640 35.82325 -35.97238 1.000 137.67702 292 ALA A N 1
ATOM 1980 C CA . ALA A 1 276 ? -26.50665 36.19483 -36.52129 1.000 152.72335 292 ALA A CA 1
ATOM 1981 C C . ALA A 1 276 ? -26.52110 37.52874 -37.26013 1.000 152.40764 292 ALA A C 1
ATOM 1982 O O . ALA A 1 276 ? -25.46082 37.96236 -37.72376 1.000 172.70748 292 ALA A O 1
ATOM 1984 N N . GLY A 1 277 ? -27.67200 38.18604 -37.38697 1.000 112.53253 293 GLY A N 1
ATOM 1985 C CA . GLY A 1 277 ? -27.76343 39.48086 -38.03264 1.000 148.72457 293 GLY A CA 1
ATOM 1986 C C . GLY A 1 277 ? -28.53303 39.48130 -39.33314 1.000 124.06990 293 GLY A C 1
ATOM 1987 O O . GLY A 1 277 ? -28.85478 40.56347 -39.84320 1.000 146.35739 293 GLY A O 1
ATOM 1988 N N . MET A 1 278 ? -28.83644 38.30856 -39.88434 1.000 134.27480 294 MET A N 1
ATOM 1989 C CA . MET A 1 278 ? -29.57711 38.22533 -41.13486 1.000 129.52855 294 MET A CA 1
ATOM 1990 C C . MET A 1 278 ? -30.99726 38.73719 -40.94153 1.000 115.37391 294 MET A C 1
ATOM 1991 O O . MET A 1 278 ? -31.69687 38.33031 -40.00859 1.000 137.65487 294 MET A O 1
ATOM 1996 N N . ASP A 1 279 ? -31.42391 39.62802 -41.82991 1.000 135.82519 295 ASP A N 1
ATOM 1997 C CA . ASP A 1 279 ? -32.75960 40.21313 -41.75712 1.000 130.19153 295 ASP A CA 1
ATOM 1998 C C . ASP A 1 279 ? -33.75746 39.20317 -42.30973 1.000 128.25455 295 ASP A C 1
ATOM 1999 O O . ASP A 1 279 ? -34.08139 39.19676 -43.49866 1.000 139.62487 295 ASP A O 1
ATOM 2004 N N . MET A 1 280 ? -34.24963 38.33349 -41.42762 1.000 115.48933 296 MET A N 1
ATOM 2005 C CA . MET A 1 280 ? -35.23752 37.32282 -41.77633 1.000 126.31648 296 MET A CA 1
ATOM 2006 C C . MET A 1 280 ? -36.65069 37.73989 -41.38052 1.000 117.43779 296 MET A C 1
ATOM 2007 O O . MET A 1 280 ? -37.51744 36.87866 -41.18959 1.000 122.07573 296 MET A O 1
ATOM 2012 N N . CYS A 1 281 ? -36.89959 39.04711 -41.25594 1.000 120.67542 297 CYS A N 1
ATOM 2013 C CA . CYS A 1 281 ? -38.21143 39.51552 -40.82202 1.000 114.17285 297 CYS A CA 1
ATOM 2014 C C . CYS A 1 281 ? -39.28986 39.19375 -41.84573 1.000 122.26896 297 CYS A C 1
ATOM 2015 O O . CYS A 1 281 ? -40.453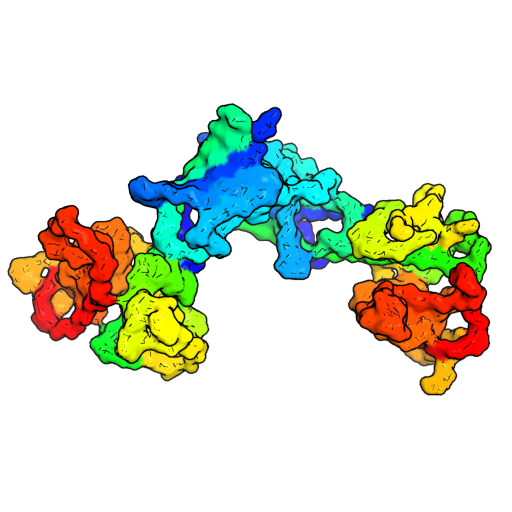77 38.99929 -41.47832 1.000 140.16223 297 CYS A O 1
ATOM 2018 N N . SER A 1 282 ? -38.92823 39.13646 -43.12511 1.000 134.11377 298 SER A N 1
ATOM 2019 C CA . SER A 1 282 ? -39.90337 38.85309 -44.16794 1.000 122.87309 298 SER A CA 1
ATOM 2020 C C . SER A 1 282 ? -40.41164 37.42176 -44.05299 1.000 101.68571 298 SER A C 1
ATOM 2021 O O . SER A 1 282 ? -39.66848 36.50551 -43.68995 1.000 109.93876 298 SER A O 1
ATOM 2024 N N . ALA A 1 283 ? -41.68893 37.23641 -44.37013 1.000 134.34170 299 ALA A N 1
ATOM 2025 C CA . ALA A 1 283 ? -42.31170 35.92766 -44.26414 1.000 118.90313 299 ALA A CA 1
ATOM 2026 C C . ALA A 1 283 ? -41.81419 34.99898 -45.36386 1.000 114.61881 299 ALA A C 1
ATOM 2027 O O . ALA A 1 283 ? -41.50366 35.42414 -46.47933 1.000 136.46451 299 ALA A O 1
ATOM 2029 N N . GLY A 1 284 ? -41.74482 33.71406 -45.03750 1.000 106.58672 300 GLY A N 1
ATOM 2030 C CA . GLY A 1 284 ? -41.30153 32.72164 -45.99296 1.000 110.63070 300 GLY A CA 1
ATOM 2031 C C . GLY A 1 284 ? -41.56317 31.31604 -45.50412 1.000 120.07428 300 GLY A C 1
ATOM 2032 O O . GLY A 1 284 ? -41.62833 31.06953 -44.29461 1.000 136.17653 300 GLY A O 1
ATOM 2033 N N . TRP A 1 285 ? -41.71560 30.38817 -46.44402 1.000 100.17628 301 TRP A N 1
ATOM 2034 C CA . TRP A 1 285 ? -42.01021 29.00720 -46.09386 1.000 101.56803 301 TRP A CA 1
ATOM 2035 C C . TRP A 1 285 ? -40.83807 28.37141 -45.35781 1.000 108.70707 301 TRP A C 1
ATOM 2036 O O . TRP A 1 285 ? -39.69692 28.40778 -45.82799 1.000 119.52450 301 TRP A O 1
ATOM 2047 N N . LEU A 1 286 ? -41.12810 27.78538 -44.19911 1.000 110.54789 302 LEU A N 1
ATOM 2048 C CA . LEU A 1 286 ? -40.16056 27.01573 -43.43658 1.000 106.26374 302 LEU A CA 1
ATOM 2049 C C . LEU A 1 286 ? -40.39729 25.52412 -43.66566 1.000 118.61602 302 LEU A C 1
ATOM 2050 O O . LEU A 1 286 ? -41.29789 25.11572 -44.40199 1.000 131.90715 302 LEU A O 1
ATOM 2055 N N . ALA A 1 287 ? -39.57488 24.69826 -43.01482 1.000 106.90598 303 ALA A N 1
ATOM 2056 C CA . ALA A 1 287 ? -39.62073 23.26076 -43.26330 1.000 113.26922 303 ALA A CA 1
ATOM 2057 C C . ALA A 1 287 ? -40.90878 22.62715 -42.75148 1.000 110.77803 303 ALA A C 1
ATOM 2058 O O . ALA A 1 287 ? -41.34742 21.60413 -43.28947 1.000 126.73790 303 ALA A O 1
ATOM 2060 N N . ASP A 1 288 ? -41.53115 23.21505 -41.72875 1.000 130.44316 304 ASP A N 1
ATOM 2061 C CA . ASP A 1 288 ? -42.66880 22.61132 -41.04436 1.000 137.09846 304 ASP A CA 1
ATOM 2062 C C . ASP A 1 288 ? -44.00647 23.19860 -41.48589 1.000 132.48261 304 ASP A C 1
ATOM 2063 O O . ASP A 1 288 ? -44.95103 23.24568 -40.68991 1.000 144.47967 304 ASP A O 1
ATOM 2068 N N . ARG A 1 289 ? -44.10385 23.65235 -42.73601 1.000 143.87617 305 ARG A N 1
ATOM 2069 C CA . ARG A 1 289 ? -45.31996 24.24812 -43.29156 1.000 139.61064 305 ARG A CA 1
ATOM 2070 C C . ARG A 1 289 ? -45.78817 25.46882 -42.50403 1.000 123.29051 305 ARG A C 1
ATOM 2071 O O . ARG A 1 289 ? -46.96714 25.83382 -42.56443 1.000 124.14332 305 ARG A O 1
ATOM 2079 N N . SER A 1 290 ? -44.89008 26.11204 -41.76538 1.000 123.50619 306 SER A N 1
ATOM 2080 C CA . SER A 1 290 ? -45.21711 27.28929 -40.97591 1.000 114.34478 306 SER A CA 1
ATOM 2081 C C . SER A 1 290 ? -44.49514 28.50942 -41.53247 1.000 115.72828 306 SER A C 1
ATOM 2082 O O . SER A 1 290 ? -43.60935 28.40821 -42.38544 1.000 131.06218 306 SER A O 1
ATOM 2085 N N . VAL A 1 291 ? -44.89211 29.67775 -41.03146 1.000 137.02566 307 VAL A N 1
ATOM 2086 C CA . VAL A 1 291 ? -44.33441 30.95790 -41.45592 1.000 116.90762 307 VAL A CA 1
ATOM 2087 C C . VAL A 1 291 ? -44.21942 31.84719 -40.22614 1.000 125.23630 307 VAL A C 1
ATOM 2088 O O . VAL A 1 291 ? -45.23499 32.21453 -39.62689 1.000 151.14193 307 VAL A O 1
ATOM 2092 N N . ARG A 1 292 ? -42.99626 32.20409 -39.85237 1.000 113.71291 308 ARG A N 1
ATOM 2093 C CA . ARG A 1 292 ? -42.75629 32.97298 -38.64062 1.000 121.90120 308 ARG A CA 1
ATOM 2094 C C . ARG A 1 292 ? -42.24716 34.36647 -38.97709 1.000 129.98217 308 ARG A C 1
ATOM 2095 O O . ARG A 1 292 ? -41.49841 34.55128 -39.94220 1.000 115.35592 308 ARG A O 1
ATOM 2103 N N . TYR A 1 293 ? -42.66513 35.34467 -38.17379 1.000 131.03380 309 TYR A N 1
ATOM 2104 C CA . TYR A 1 293 ? -42.25475 36.73023 -38.34064 1.000 112.36659 309 TYR A CA 1
ATOM 2105 C C . TYR A 1 293 ? -41.39471 37.12919 -37.14853 1.000 124.64801 309 TYR A C 1
ATOM 2106 O O . TYR A 1 293 ? -41.90966 37.70291 -36.18008 1.000 160.49436 309 TYR A O 1
ATOM 2115 N N . PRO A 1 294 ? -40.09423 36.83717 -37.17216 1.000 128.35534 310 PRO A N 1
ATOM 2116 C CA . PRO A 1 294 ? -39.25332 37.13761 -36.00706 1.000 114.76456 310 PRO A CA 1
ATOM 2117 C C . PRO A 1 294 ? -39.17796 38.63500 -35.75183 1.000 117.52060 310 PRO A C 1
ATOM 2118 O O . PRO A 1 294 ? -39.11808 39.44139 -36.68246 1.000 125.10076 310 PRO A O 1
ATOM 2122 N N . ILE A 1 295 ? -39.18472 39.00330 -34.46905 1.000 126.74812 311 ILE A N 1
ATOM 2123 C CA . ILE A 1 295 ? -39.24798 40.40162 -34.06329 1.000 118.61384 311 ILE A CA 1
ATOM 2124 C C . ILE A 1 295 ? -38.53322 40.56410 -32.72846 1.000 120.67975 311 ILE A C 1
ATOM 2125 O O . ILE A 1 295 ? -38.38433 39.61384 -31.95638 1.000 121.31175 311 ILE A O 1
ATOM 2130 N N . SER A 1 296 ? -38.07469 41.78591 -32.46749 1.000 130.18380 312 SER A N 1
ATOM 2131 C CA . SER A 1 296 ? -37.42377 42.12333 -31.20899 1.000 124.34407 312 SER A CA 1
ATOM 2132 C C . SER A 1 296 ? -37.48994 43.63298 -31.02844 1.000 128.88984 312 SER A C 1
ATOM 2133 O O . SER A 1 296 ? -37.89464 44.36944 -31.93097 1.000 151.08909 312 SER A O 1
ATOM 2136 N N . LYS A 1 297 ? -37.08486 44.08717 -29.84087 1.000 135.94226 313 LYS A N 1
ATOM 2137 C CA . LYS A 1 297 ? -37.06925 45.52113 -29.57010 1.000 137.40910 313 LYS A CA 1
ATOM 2138 C C . LYS A 1 297 ? -36.03178 46.22995 -30.43244 1.000 150.26402 313 LYS A C 1
ATOM 2139 O O . LYS A 1 297 ? -36.25470 47.36017 -30.88246 1.000 148.17422 313 LYS A O 1
ATOM 2145 N N . ALA A 1 298 ? -34.89470 45.57464 -30.67929 1.000 129.99087 314 ALA A N 1
ATOM 2146 C CA . ALA A 1 298 ? -33.84596 46.15231 -31.51172 1.000 135.55944 314 ALA A CA 1
ATOM 2147 C C . ALA A 1 298 ? -34.20644 46.12987 -32.99174 1.000 149.00941 314 ALA A C 1
ATOM 2148 O O . ALA A 1 298 ? -33.85775 47.06457 -33.72249 1.000 161.14756 314 ALA A O 1
ATOM 2150 N N . ARG A 1 299 ? -34.89549 45.08303 -33.45414 1.000 143.83786 315 ARG A N 1
ATOM 2151 C CA . ARG A 1 299 ? -35.33403 44.96555 -34.84398 1.000 130.47234 315 ARG A CA 1
ATOM 2152 C C . ARG A 1 299 ? -36.84925 44.79803 -34.87420 1.000 132.29444 315 ARG A C 1
ATOM 2153 O O . ARG A 1 299 ? -37.35768 43.68111 -35.05583 1.000 140.32187 315 ARG A O 1
ATOM 2161 N N . PRO A 1 300 ? -37.60486 45.88592 -34.69910 1.000 132.72948 316 PRO A N 1
ATOM 2162 C CA . PRO A 1 300 ? -39.06740 45.79502 -34.74634 1.000 122.31625 316 PRO A CA 1
ATOM 2163 C C . PRO A 1 300 ? -39.67367 46.01278 -36.12307 1.000 139.85435 316 PRO A C 1
ATOM 2164 O O . PRO A 1 300 ? -40.85858 45.70273 -36.31043 1.000 169.37541 316 PRO A O 1
ATOM 2168 N N . ASN A 1 301 ? -38.91025 46.52839 -37.07984 1.000 141.85510 317 ASN A N 1
ATOM 2169 C CA . ASN A 1 301 ? -39.42985 46.88776 -38.39004 1.000 123.36690 317 ASN A CA 1
ATOM 2170 C C . ASN A 1 301 ? -39.03431 45.85259 -39.43651 1.000 141.84296 317 ASN A C 1
ATOM 2171 O O . ASN A 1 301 ? -38.14974 45.01959 -39.22795 1.000 156.15911 317 ASN A O 1
ATOM 2176 N N . CYS A 1 302 ? -39.70811 45.92171 -40.58300 1.000 136.52817 318 CYS A N 1
ATOM 2177 C CA . CYS A 1 302 ? -39.46401 44.99473 -41.67747 1.000 115.53366 318 CYS A CA 1
ATOM 2178 C C . CYS A 1 302 ? -39.63061 45.73128 -42.99769 1.000 120.71103 318 CYS A C 1
ATOM 2179 O O . CYS A 1 302 ? -40.55946 46.52738 -43.15686 1.000 184.89244 318 CYS A O 1
ATOM 2182 N N . GLY A 1 303 ? -38.73032 45.45478 -43.94183 1.000 128.57970 319 GLY A N 1
ATOM 2183 C CA . GLY A 1 303 ? -38.69345 46.16291 -45.20185 1.000 157.62902 319 GLY A CA 1
ATOM 2184 C C . GLY A 1 303 ? -37.91984 47.46216 -45.17085 1.000 135.06799 319 GLY A C 1
ATOM 2185 O O . GLY A 1 303 ? -37.76839 48.10176 -46.22012 1.000 153.70922 319 GLY A O 1
ATOM 2186 N N . GLY A 1 304 ? -37.42564 47.86602 -44.00378 1.000 123.21228 320 GLY A N 1
ATOM 2187 C CA . GLY A 1 304 ? -36.67326 49.09257 -43.83569 1.000 142.95225 320 GLY A CA 1
ATOM 2188 C C . GLY A 1 304 ? -36.34543 49.31419 -42.37378 1.000 137.81009 320 GLY A C 1
ATOM 2189 O O . GLY A 1 304 ? -36.27453 48.35210 -41.60302 1.000 188.26113 320 GLY A O 1
ATOM 2190 N N . ASN A 1 305 ? -36.14515 50.56794 -41.97517 1.000 137.58394 321 ASN A N 1
ATOM 2191 C CA . ASN A 1 305 ? -35.91827 50.88624 -40.57242 1.000 154.65107 321 ASN A CA 1
ATOM 2192 C C . ASN A 1 305 ? -36.16983 52.36953 -40.35038 1.000 163.27950 321 ASN A C 1
ATOM 2193 O O . ASN A 1 305 ? -35.89260 53.19929 -41.22026 1.000 161.59705 321 ASN A O 1
ATOM 2198 N N . LEU A 1 306 ? -36.70204 52.68669 -39.17481 1.000 146.20621 322 LEU A N 1
ATOM 2199 C CA . LEU A 1 306 ? -37.06058 54.05026 -38.79571 1.000 146.06074 322 LEU A CA 1
ATOM 2200 C C . LEU A 1 306 ? -36.01657 54.53362 -37.79441 1.000 150.35948 322 LEU A C 1
ATOM 2201 O O . LEU A 1 306 ? -36.09911 54.23319 -36.59996 1.000 179.07523 322 LEU A O 1
ATOM 2206 N N . LEU A 1 307 ? -35.03461 55.28871 -38.29106 1.000 137.65412 323 LEU A N 1
ATOM 2207 C CA . LEU A 1 307 ? -33.85390 55.60783 -37.49768 1.000 163.81851 323 LEU A CA 1
ATOM 2208 C C . LEU A 1 307 ? -34.12523 56.64492 -36.41602 1.000 165.62637 323 LEU A C 1
ATOM 2209 O O . LEU A 1 307 ? -33.37428 56.70630 -35.43721 1.000 161.20694 323 LEU A O 1
ATOM 2214 N N . GLY A 1 308 ? -35.16780 57.45665 -36.56381 1.000 151.76177 324 GLY A N 1
ATOM 2215 C CA . GLY A 1 308 ? -35.46065 58.48005 -35.57985 1.000 146.65602 324 GLY A CA 1
ATOM 2216 C C . GLY A 1 308 ? -36.46102 58.04000 -34.53183 1.000 152.10805 324 GLY A C 1
ATOM 2217 O O . GLY A 1 308 ? -37.11172 58.87566 -33.89704 1.000 154.72822 324 GLY A O 1
ATOM 2218 N N . VAL A 1 309 ? -36.59241 56.72901 -34.33927 1.000 143.94980 325 VAL A N 1
ATOM 2219 C CA . VAL A 1 309 ? -37.56556 56.16057 -33.41249 1.000 141.31672 325 VAL A CA 1
ATOM 2220 C C . VAL A 1 309 ? -36.93204 54.97212 -32.70165 1.000 169.14783 325 VAL A C 1
ATOM 2221 O O . VAL A 1 309 ? -36.40742 54.06150 -33.35129 1.000 167.48081 325 VAL A O 1
ATOM 2225 N N . ARG A 1 310 ? -36.98022 54.98107 -31.37183 1.000 143.98245 326 ARG A N 1
ATOM 2226 C CA . ARG A 1 310 ? -36.52996 53.86407 -30.55448 1.000 156.22687 326 ARG A CA 1
ATOM 2227 C C . ARG A 1 310 ? -37.73118 53.07307 -30.05079 1.000 146.34653 326 ARG A C 1
ATOM 2228 O O . ARG A 1 310 ? -38.82037 53.61915 -29.86333 1.000 145.29589 326 ARG A O 1
ATOM 2236 N N . THR A 1 311 ? -37.52146 51.77932 -29.82553 1.000 157.01784 327 THR A N 1
ATOM 2237 C CA . THR A 1 311 ? -38.58619 50.86405 -29.43551 1.000 144.51923 327 THR A CA 1
ATOM 2238 C C . THR A 1 311 ? -38.35133 50.37108 -28.01432 1.000 163.32272 327 THR A C 1
ATOM 2239 O O . THR A 1 311 ? -37.24187 49.94572 -27.67496 1.000 157.85146 327 THR A O 1
ATOM 2243 N N . VAL A 1 312 ? -39.39862 50.42498 -27.19139 1.000 183.59501 328 VAL A N 1
ATOM 2244 C CA . VAL A 1 312 ? -39.32034 49.98586 -25.80261 1.000 140.84062 328 VAL A CA 1
ATOM 2245 C C . VAL A 1 312 ? -39.93994 48.60023 -25.67942 1.000 159.99809 328 VAL A C 1
ATOM 2246 O O . VAL A 1 312 ? -39.24296 47.61843 -25.39952 1.000 188.69318 328 VAL A O 1
ATOM 2250 N N . TYR A 1 313 ? -41.25078 48.51187 -25.88204 1.000 153.26477 329 TYR A N 1
ATOM 2251 C CA . TYR A 1 313 ? -41.95937 47.24170 -25.86326 1.000 162.10734 329 TYR A CA 1
ATOM 2252 C C . TYR A 1 313 ? -42.25002 46.77842 -27.28459 1.000 160.78081 329 TYR A C 1
ATOM 2253 O O . TYR A 1 313 ? -42.44627 47.58660 -28.19567 1.000 147.88421 329 TYR A O 1
ATOM 2262 N N . VAL A 1 314 ? -42.27195 45.46157 -27.46366 1.000 160.28620 330 VAL A N 1
ATOM 2263 C CA . VAL A 1 314 ? -42.61567 44.84622 -28.73830 1.000 142.52419 330 VAL A CA 1
ATOM 2264 C C . VAL A 1 314 ? -43.43747 43.59638 -28.45071 1.000 142.97045 330 VAL A C 1
ATOM 2265 O O . VAL A 1 314 ? -43.20119 42.90021 -27.45704 1.000 163.74031 330 VAL A O 1
ATOM 2269 N N . HIS A 1 315 ? -44.42256 43.32736 -29.30547 1.000 127.22033 331 HIS A N 1
ATOM 2270 C CA . HIS A 1 315 ? -45.31184 42.19928 -29.08030 1.000 127.21824 331 HIS A CA 1
ATOM 2271 C C . HIS A 1 315 ? -44.56189 40.88091 -29.26400 1.000 126.21465 331 HIS A C 1
ATOM 2272 O O . HIS A 1 315 ? -43.45183 40.82981 -29.80104 1.000 175.69033 331 HIS A O 1
ATOM 2279 N N . ALA A 1 316 ? -45.19188 39.80125 -28.80756 1.000 126.90390 332 ALA A N 1
ATOM 2280 C CA . ALA A 1 316 ? -44.59084 38.48073 -28.90668 1.000 126.31424 332 ALA A CA 1
ATOM 2281 C C . ALA A 1 316 ? -44.41719 38.07424 -30.36767 1.000 123.70275 332 ALA A C 1
ATOM 2282 O O . ALA A 1 316 ? -45.08643 38.58657 -31.26952 1.000 122.55036 332 ALA A O 1
ATOM 2284 N N . ASN A 1 317 ? -43.49133 37.14259 -30.59099 1.000 136.42493 333 ASN A N 1
ATOM 2285 C CA . ASN A 1 317 ? -43.24234 36.62755 -31.93072 1.000 131.03782 333 ASN A CA 1
ATOM 2286 C C . ASN A 1 317 ? -44.51791 36.05260 -32.53255 1.000 123.84869 333 ASN A C 1
ATOM 2287 O O . ASN A 1 317 ? -45.26541 35.32801 -31.87088 1.000 140.46331 333 ASN A O 1
ATOM 2292 N N . GLN A 1 318 ? -44.76291 36.37744 -33.79721 1.000 142.95688 334 GLN A N 1
ATOM 2293 C CA . GLN A 1 318 ? -45.97013 35.95060 -34.48746 1.000 118.24632 334 GLN A CA 1
ATOM 2294 C C . GLN A 1 318 ? -45.66971 34.78249 -35.41773 1.000 117.02476 334 GLN A C 1
ATOM 2295 O O . GLN A 1 318 ? -44.63012 34.74832 -36.08629 1.000 146.31363 334 GLN A O 1
ATOM 2301 N N . THR A 1 319 ? -46.58834 33.82054 -35.44510 1.000 127.96781 335 THR A N 1
ATOM 2302 C CA . THR A 1 319 ? -46.44279 32.61732 -36.24949 1.000 118.09780 335 THR A CA 1
ATOM 2303 C C . THR A 1 319 ? -47.77183 32.31029 -36.91719 1.000 121.82642 335 THR A C 1
ATOM 2304 O O . THR A 1 319 ? -48.80808 32.26216 -36.24821 1.000 177.61922 335 THR A O 1
ATOM 2308 N N . GLY A 1 320 ? -47.74108 32.11669 -38.23109 1.000 116.09689 336 GLY A N 1
ATOM 2309 C CA . GLY A 1 320 ? -48.90354 31.70220 -38.98838 1.000 152.84004 336 GLY A CA 1
ATOM 2310 C C . GLY A 1 320 ? -48.67784 30.31625 -39.55869 1.000 140.20310 336 GLY A C 1
ATOM 2311 O O . GLY A 1 320 ? -47.55336 29.94788 -39.90627 1.000 139.35437 336 GLY A O 1
ATOM 2312 N N . TYR A 1 321 ? -49.75870 29.54250 -39.64342 1.000 125.90829 337 TYR A N 1
ATOM 2313 C CA . TYR A 1 321 ? -49.74125 28.18832 -40.18815 1.000 118.81694 337 TYR A CA 1
ATOM 2314 C C . TYR A 1 321 ? -50.62376 28.20692 -41.42974 1.000 124.74277 337 TYR A C 1
ATOM 2315 O O . TYR A 1 321 ? -51.77342 27.74219 -41.39880 1.000 160.38852 337 TYR A O 1
ATOM 2324 N N . PRO A 1 322 ? -50.11855 28.73928 -42.53933 1.000 116.79806 338 PRO A N 1
ATOM 2325 C CA . PRO A 1 322 ? -50.98601 29.04390 -43.68113 1.000 137.57675 338 PRO A CA 1
ATOM 2326 C C . PRO A 1 322 ? -51.44508 27.78444 -44.39684 1.000 144.28607 338 PRO A C 1
ATOM 2327 O O . PRO A 1 322 ? -50.94339 26.67980 -44.17983 1.000 118.58825 338 PRO A O 1
ATOM 2331 N N . ASP A 1 323 ? -52.43419 27.97751 -45.26208 1.000 118.77311 339 ASP A N 1
ATOM 2332 C CA . ASP A 1 323 ? -52.86159 26.91285 -46.15267 1.000 120.00722 339 ASP A CA 1
ATOM 2333 C C . ASP A 1 323 ? -51.68672 26.49566 -47.03390 1.000 124.96779 339 ASP A C 1
ATOM 2334 O O . ASP A 1 323 ? -50.91830 27.35278 -47.48710 1.000 133.59342 339 ASP A O 1
ATOM 2339 N N . PRO A 1 324 ? -51.49818 25.19547 -47.27482 1.000 122.64562 340 PRO A N 1
ATOM 2340 C CA . PRO A 1 324 ? -50.39190 24.76540 -48.14677 1.000 117.95342 340 PRO A CA 1
ATOM 2341 C C . PRO A 1 324 ? -50.43134 25.38358 -49.53284 1.000 116.99126 340 PRO A C 1
ATOM 2342 O O . PRO A 1 324 ? -49.40462 25.38196 -50.22353 1.000 147.77901 340 PRO A O 1
ATOM 2346 N N . SER A 1 325 ? -51.57762 25.91444 -49.96071 1.000 117.97566 341 SER A N 1
ATOM 2347 C CA . SER A 1 325 ? -51.67882 26.57913 -51.25211 1.000 117.35267 341 SER A CA 1
ATOM 2348 C C . SER A 1 325 ? -51.26560 28.04479 -51.20268 1.000 115.51577 341 SER A C 1
ATOM 2349 O O . SER A 1 325 ? -51.14493 28.66896 -52.26248 1.000 135.45200 341 SER A O 1
ATOM 2352 N N . SER A 1 326 ? -51.04890 28.60487 -50.01328 1.000 132.72094 342 SER A N 1
ATOM 2353 C CA . SER A 1 326 ? -50.64063 29.99766 -49.90052 1.000 113.43233 342 SER A CA 1
ATOM 2354 C C . SER A 1 326 ? -49.27475 30.20822 -50.54783 1.000 111.73127 342 SER A C 1
ATOM 2355 O O . SER A 1 326 ? -48.47114 29.28229 -50.68826 1.000 147.11619 342 SER A O 1
ATOM 2358 N N . ARG A 1 327 ? -49.01318 31.45178 -50.93834 1.000 110.88918 343 ARG A N 1
ATOM 2359 C CA . ARG A 1 327 ? -47.83389 31.79573 -51.72124 1.000 109.70954 343 ARG A CA 1
ATOM 2360 C C . ARG A 1 327 ? -46.91129 32.68898 -50.90326 1.000 108.67931 343 ARG A C 1
ATOM 2361 O O . ARG A 1 327 ? -47.28260 33.81152 -50.54296 1.000 148.63599 343 ARG A O 1
ATOM 2369 N N . TYR A 1 328 ? -45.71249 32.18430 -50.61533 1.000 117.27183 344 TYR A N 1
ATOM 2370 C CA . TYR A 1 328 ? -44.67819 32.93021 -49.91531 1.000 134.99191 344 TYR A CA 1
ATOM 2371 C C . TYR A 1 328 ? -43.34803 32.68828 -50.61304 1.000 109.93881 344 TYR A C 1
ATOM 2372 O O . TYR A 1 328 ? -43.25946 31.93983 -51.59169 1.000 106.55845 344 TYR A O 1
ATOM 2381 N N . ASP A 1 329 ? -42.30308 33.32656 -50.09616 1.000 119.16217 345 ASP A N 1
ATOM 2382 C CA . ASP A 1 329 ? -40.95337 32.96897 -50.48990 1.000 120.90915 345 ASP A CA 1
ATOM 2383 C C . ASP A 1 329 ? -40.57487 31.62461 -49.87375 1.000 124.38756 345 ASP A C 1
ATOM 2384 O O . ASP A 1 329 ? -41.23430 31.11560 -48.96266 1.000 128.01561 345 ASP A O 1
ATOM 2389 N N . ALA A 1 330 ? -39.49644 31.04510 -50.38527 1.000 110.82045 346 ALA A N 1
ATOM 2390 C CA . ALA A 1 330 ? -38.90012 29.85559 -49.79771 1.000 105.35590 346 ALA A CA 1
ATOM 2391 C C . ALA A 1 330 ? -37.70943 30.27717 -48.94960 1.000 113.00762 346 ALA A C 1
ATOM 2392 O O . ALA A 1 330 ? -36.89258 31.09296 -49.38390 1.000 123.34343 346 ALA A O 1
ATOM 2394 N N . ILE A 1 331 ? -37.62333 29.74389 -47.73957 1.000 105.57115 347 ILE A N 1
ATOM 2395 C CA . ILE A 1 331 ? -36.49503 29.99969 -46.85413 1.000 113.31511 347 ILE A CA 1
ATOM 2396 C C . ILE A 1 331 ? -35.64822 28.73427 -46.86011 1.000 131.07326 347 ILE A C 1
ATOM 2397 O O . ILE A 1 331 ? -35.92167 27.78393 -46.11818 1.000 107.76270 347 ILE A O 1
ATOM 2402 N N . CYS A 1 332 ? -34.62208 28.71321 -47.70536 1.000 126.91015 348 CYS A N 1
ATOM 2403 C CA . CYS A 1 332 ? -33.81828 27.51798 -47.90563 1.000 123.68391 348 CYS A CA 1
ATOM 2404 C C . CYS A 1 332 ? -32.56462 27.55697 -47.04190 1.000 124.23142 348 CYS A C 1
ATOM 2405 O O . CYS A 1 332 ? -32.05064 28.62622 -46.69937 1.000 111.70279 348 CYS A O 1
ATOM 2408 N N . TYR A 1 333 ? -32.07870 26.36721 -46.69571 1.000 136.51688 349 TYR A N 1
ATOM 2409 C CA . TYR A 1 333 ? -30.86538 26.19033 -45.91298 1.000 112.78942 349 TYR A CA 1
ATOM 2410 C C . TYR A 1 333 ? -29.88463 25.31730 -46.68035 1.000 117.55242 349 TYR A C 1
ATOM 2411 O O . TYR A 1 333 ? -30.26410 24.28115 -47.23439 1.000 151.48190 349 TYR A O 1
ATOM 2420 N N . THR A 1 334 ? -28.62185 25.72829 -46.69372 1.000 132.63659 350 THR A N 1
ATOM 2421 C CA . THR A 1 334 ? -27.58408 24.95753 -47.36468 1.000 135.04691 350 THR A CA 1
ATOM 2422 C C . THR A 1 334 ? -26.30920 24.91798 -46.52934 1.000 130.60981 350 THR A C 1
ATOM 2423 O O . THR A 1 334 ? -25.59053 23.91898 -46.52406 1.000 129.14399 350 THR A O 1
ATOM 2427 N N . ASN B 1 11 ? -5.66792 12.69891 -29.94783 1.000 183.85389 27 ASN B N 1
ATOM 2428 C CA . ASN B 1 11 ? -4.51485 13.57908 -29.79771 1.000 199.81382 27 ASN B CA 1
ATOM 2429 C C . ASN B 1 11 ? -4.86894 14.82799 -29.00315 1.000 201.45197 27 ASN B C 1
ATOM 2430 O O . ASN B 1 11 ? -4.47433 15.93620 -29.36285 1.000 190.59711 27 ASN B O 1
ATOM 2435 N N . SER B 1 12 ? -5.61721 14.64016 -27.92388 1.000 184.15626 28 SER B N 1
ATOM 2436 C CA . SER B 1 12 ? -5.99793 15.72816 -27.03934 1.000 183.19992 28 SER B CA 1
ATOM 2437 C C . SER B 1 12 ? -5.15403 15.69841 -25.77091 1.000 169.60626 28 SER B C 1
ATOM 2438 O O . SER B 1 12 ? -4.48288 14.70975 -25.46323 1.000 181.31297 28 SER B O 1
ATOM 2441 N N . LEU B 1 13 ? -5.18700 16.81182 -25.04237 1.000 155.92470 29 LEU B N 1
ATOM 2442 C CA . LEU B 1 13 ? -4.50188 16.89789 -23.75955 1.000 154.40498 29 LEU B CA 1
ATOM 2443 C C . LEU B 1 13 ? -5.04635 15.83386 -22.81508 1.000 158.74696 29 LEU B C 1
ATOM 2444 O O . LEU B 1 13 ? -6.25327 15.77722 -22.56266 1.000 171.53298 29 LEU B O 1
ATOM 2449 N N . SER B 1 14 ? -4.15969 14.97599 -22.31094 1.000 160.47615 30 SER B N 1
ATOM 2450 C CA . SER B 1 14 ? -4.54979 13.81451 -21.51479 1.000 163.82531 30 SER B CA 1
ATOM 2451 C C . SER B 1 14 ? -3.76669 13.82271 -20.20831 1.000 140.69632 30 SER B C 1
ATOM 2452 O O . SER B 1 14 ? -2.54875 13.60996 -20.20645 1.000 169.89797 30 SER B O 1
ATOM 2455 N N . VAL B 1 15 ? -4.46512 14.06026 -19.09984 1.000 139.69782 31 VAL B N 1
ATOM 2456 C CA . VAL B 1 15 ? -3.85846 14.10463 -17.77517 1.000 131.79587 31 VAL B CA 1
ATOM 2457 C C . VAL B 1 15 ? -4.04334 12.75180 -17.10802 1.000 133.42420 31 VAL B C 1
ATOM 2458 O O . VAL B 1 15 ? -5.12266 12.14994 -17.18074 1.000 150.59572 31 VAL B O 1
ATOM 2462 N N . SER B 1 16 ? -2.99061 12.26932 -16.45389 1.000 116.62875 32 SER B N 1
ATOM 2463 C CA . SER B 1 16 ? -3.01856 10.97056 -15.79900 1.000 130.68749 32 SER B CA 1
ATOM 2464 C C . SER B 1 16 ? -2.29544 11.04239 -14.46228 1.000 145.39897 32 SER B C 1
ATOM 2465 O O . SER B 1 16 ? -1.28174 11.73657 -14.32796 1.000 143.05536 32 SER B O 1
ATOM 2468 N N . ILE B 1 17 ? -2.82691 10.32336 -13.48355 1.000 140.18951 33 ILE B N 1
ATOM 2469 C CA . ILE B 1 17 ? -2.18967 10.13285 -12.18914 1.000 115.72103 33 ILE B CA 1
ATOM 2470 C C . ILE B 1 17 ? -2.00588 8.63574 -11.97752 1.000 131.33284 33 ILE B C 1
ATOM 2471 O O . ILE B 1 17 ? -2.94216 7.93207 -11.59418 1.000 160.02683 33 ILE B O 1
ATOM 2476 N N . PRO B 1 18 ? -0.81049 8.10435 -12.24215 1.000 123.44002 34 PRO B N 1
ATOM 2477 C CA . PRO B 1 18 ? -0.60997 6.65179 -12.15060 1.000 148.99833 34 PRO B CA 1
ATOM 2478 C C . PRO B 1 18 ? -0.55400 6.14987 -10.71614 1.000 147.20241 34 PRO B C 1
ATOM 2479 O O . PRO B 1 18 ? 0.52974 5.88748 -10.18358 1.000 172.46633 34 PRO B O 1
ATOM 2483 N N . GLN B 1 19 ? -1.72338 6.00269 -10.08377 1.000 180.93034 35 GLN B N 1
ATOM 2484 C CA . GLN B 1 19 ? -1.78559 5.51936 -8.71159 1.000 163.53985 35 GLN B CA 1
ATOM 2485 C C . GLN B 1 19 ? -3.19395 5.02881 -8.41978 1.000 166.23904 35 GLN B C 1
ATOM 2486 O O . GLN B 1 19 ? -4.16086 5.67844 -8.84508 1.000 200.45208 35 GLN B O 1
ATOM 2492 N N . PRO B 1 20 ? -3.35380 3.89935 -7.72652 1.000 136.59598 36 PRO B N 1
ATOM 2493 C CA . PRO B 1 20 ? -4.70197 3.41261 -7.40742 1.000 173.96166 36 PRO B CA 1
ATOM 2494 C C . PRO B 1 20 ? -5.49497 4.44295 -6.61655 1.000 144.90382 36 PRO B C 1
ATOM 2495 O O . PRO B 1 20 ? -4.93383 5.25692 -5.88007 1.000 160.19087 36 PRO B O 1
ATOM 2499 N N . SER B 1 21 ? -6.82071 4.39041 -6.77723 1.000 180.97446 37 SER B N 1
ATOM 2500 C CA . SER B 1 21 ? -7.68516 5.45104 -6.25952 1.000 184.29266 37 SER B CA 1
ATOM 2501 C C . SER B 1 21 ? -7.52029 5.69674 -4.76513 1.000 182.29833 37 SER B C 1
ATOM 2502 O O . SER B 1 21 ? -7.35046 6.86401 -4.37288 1.000 192.41514 37 SER B O 1
ATOM 2505 N N . PRO B 1 22 ? -7.56138 4.68986 -3.88303 1.000 159.05594 38 PRO B N 1
ATOM 2506 C CA . PRO B 1 22 ? -7.31443 4.98042 -2.46180 1.000 124.72863 38 PRO B CA 1
ATOM 2507 C C . PRO B 1 22 ? -5.82174 5.02503 -2.16673 1.000 144.36345 38 PRO B C 1
ATOM 2508 O O . PRO B 1 22 ? -5.10997 4.03674 -2.35701 1.000 169.51331 38 PRO B O 1
ATOM 2512 N N . LEU B 1 23 ? -5.34446 6.17916 -1.70462 1.000 162.17375 39 LEU B N 1
ATOM 2513 C CA . LEU B 1 23 ? -3.94216 6.36335 -1.35297 1.000 140.81436 39 LEU B CA 1
ATOM 2514 C C . LEU B 1 23 ? -3.84619 6.66612 0.13492 1.000 168.77377 39 LEU B C 1
ATOM 2515 O O . LEU B 1 23 ? -4.35425 7.69369 0.59939 1.000 144.75699 39 LEU B O 1
ATOM 2520 N N . ARG B 1 24 ? -3.18814 5.77876 0.87367 1.000 164.57669 40 ARG B N 1
ATOM 2521 C CA . ARG B 1 24 ? -3.02935 5.91353 2.31412 1.000 155.68913 40 ARG B CA 1
ATOM 2522 C C . ARG B 1 24 ? -1.67269 6.52993 2.62433 1.000 161.03646 40 ARG B C 1
ATOM 2523 O O . ARG B 1 24 ? -0.63689 6.01729 2.18735 1.000 171.54745 40 ARG B O 1
ATOM 2531 N N . VAL B 1 25 ? -1.68508 7.63155 3.37380 1.000 151.45074 41 VAL B N 1
ATOM 2532 C CA . VAL B 1 25 ? -0.47121 8.29162 3.82958 1.000 127.12262 41 VAL B CA 1
ATOM 2533 C C . VAL B 1 25 ? -0.55724 8.45929 5.33941 1.000 140.41133 41 VAL B C 1
ATOM 2534 O O . VAL B 1 25 ? -1.63026 8.36961 5.93893 1.000 142.27994 41 VAL B O 1
ATOM 2538 N N . LEU B 1 26 ? 0.59343 8.70496 5.95270 1.000 134.25968 42 LEU B N 1
ATOM 2539 C CA . LEU B 1 26 ? 0.66084 8.84140 7.39801 1.000 149.36537 42 LEU B CA 1
ATOM 2540 C C . LEU B 1 26 ? 0.46204 10.29143 7.82222 1.000 151.27073 42 LEU B C 1
ATOM 2541 O O . LEU B 1 26 ? 0.62407 11.22810 7.03705 1.000 168.78745 42 LEU B O 1
ATOM 2546 N N . LEU B 1 27 ? 0.09470 10.46330 9.08739 1.000 148.70497 43 LEU B N 1
ATOM 2547 C CA . LEU B 1 27 ? 0.05668 11.79248 9.67423 1.000 117.40473 43 LEU B CA 1
ATOM 2548 C C . LEU B 1 27 ? 1.47688 12.30648 9.86496 1.000 158.60468 43 LEU B C 1
ATOM 2549 O O . LEU B 1 27 ? 2.37278 11.56368 10.27443 1.000 153.22412 43 LEU B O 1
ATOM 2554 N N . GLY B 1 28 ? 1.68688 13.57963 9.54351 1.000 127.22631 44 GLY B N 1
ATOM 2555 C CA . GLY B 1 28 ? 2.98279 14.19617 9.72550 1.000 123.59458 44 GLY B CA 1
ATOM 2556 C C . GLY B 1 28 ? 4.04393 13.81335 8.71761 1.000 130.10786 44 GLY B C 1
ATOM 2557 O O . GLY B 1 28 ? 5.16409 14.32972 8.80474 1.000 136.78360 44 GLY B O 1
ATOM 2558 N N . THR B 1 29 ? 3.74510 12.92639 7.77177 1.000 109.56659 45 THR B N 1
ATOM 2559 C CA . THR B 1 29 ? 4.69388 12.59401 6.72030 1.000 152.25241 45 THR B CA 1
ATOM 2560 C C . THR B 1 29 ? 4.41641 13.48195 5.50586 1.000 157.93207 45 THR B C 1
ATOM 2561 O O . THR B 1 29 ? 3.60952 14.41330 5.56493 1.000 112.04812 45 THR B O 1
ATOM 2565 N N . SER B 1 30 ? 5.09149 13.21544 4.39159 1.000 143.01101 46 SER B N 1
ATOM 2566 C CA . SER B 1 30 ? 4.94566 14.01229 3.18257 1.000 121.01801 46 SER B CA 1
ATOM 2567 C C . SER B 1 30 ? 4.29473 13.18772 2.08024 1.000 126.50758 46 SER B C 1
ATOM 2568 O O . SER B 1 30 ? 4.59940 12.00260 1.91169 1.000 150.85584 46 SER B O 1
ATOM 2571 N N . LEU B 1 31 ? 3.39933 13.82730 1.33416 1.000 144.30421 47 LEU B N 1
ATOM 2572 C CA . LEU B 1 31 ? 2.65509 13.19476 0.25519 1.000 116.11457 47 LEU B CA 1
ATOM 2573 C C . LEU B 1 31 ? 3.21905 13.62093 -1.09260 1.000 126.15893 47 LEU B C 1
ATOM 2574 O O . LEU B 1 31 ? 3.57026 14.78743 -1.28780 1.000 145.02404 47 LEU B O 1
ATOM 2579 N N . THR B 1 32 ? 3.29640 12.67043 -2.02200 1.000 129.08605 48 THR B N 1
ATOM 2580 C CA . THR B 1 32 ? 3.73089 12.93701 -3.38812 1.000 149.98433 48 THR B CA 1
ATOM 2581 C C . THR B 1 32 ? 2.76576 12.25899 -4.34743 1.000 133.95795 48 THR B C 1
ATOM 2582 O O . THR B 1 32 ? 2.66658 11.02779 -4.36577 1.000 163.48259 48 THR B O 1
ATOM 2586 N N . ILE B 1 33 ? 2.05752 13.05912 -5.13864 1.000 121.72924 49 ILE B N 1
ATOM 2587 C CA . ILE B 1 33 ? 1.10021 12.57144 -6.12023 1.000 124.50157 49 ILE B CA 1
ATOM 2588 C C . ILE B 1 33 ? 1.71069 12.77224 -7.50853 1.000 140.14114 49 ILE B C 1
ATOM 2589 O O . ILE B 1 33 ? 1.90435 13.91927 -7.93717 1.000 141.23208 49 ILE B O 1
ATOM 2594 N N . PRO B 1 34 ? 2.02368 11.70376 -8.23764 1.000 120.63433 50 PRO B N 1
ATOM 2595 C CA . PRO B 1 34 ? 2.55655 11.87479 -9.59360 1.000 112.11392 50 PRO B CA 1
ATOM 2596 C C . PRO B 1 34 ? 1.46124 12.27593 -10.56862 1.000 131.75633 50 PRO B C 1
ATOM 2597 O O . PRO B 1 34 ? 0.32554 11.80314 -10.48662 1.000 144.30411 50 PRO B O 1
ATOM 2601 N N . CYS B 1 35 ? 1.81310 13.16184 -11.49722 1.000 137.95679 51 CYS B N 1
ATOM 2602 C CA . CYS B 1 35 ? 0.87637 13.61050 -12.51869 1.000 122.05679 51 CYS B CA 1
ATOM 2603 C C . CYS B 1 35 ? 1.66047 14.05030 -13.74435 1.000 137.28770 51 CYS B C 1
ATOM 2604 O O . CYS B 1 35 ? 2.59076 14.85403 -13.63138 1.000 156.13179 51 CYS B O 1
ATOM 2607 N N . TYR B 1 36 ? 1.28574 13.51940 -14.90608 1.000 129.52762 52 TYR B N 1
ATOM 2608 C CA . TYR B 1 36 ? 1.91455 13.88491 -16.16540 1.000 147.46891 52 TYR B CA 1
ATOM 2609 C C . TYR B 1 36 ? 0.83621 14.07312 -17.22137 1.000 151.83729 52 TYR B C 1
ATOM 2610 O O . TYR B 1 36 ? -0.18526 13.38134 -17.21731 1.000 152.28608 52 TYR B O 1
ATOM 2619 N N . PHE B 1 37 ? 1.06905 15.02134 -18.12345 1.000 136.17472 53 PHE B N 1
ATOM 2620 C CA . PHE B 1 37 ? 0.14147 15.30857 -19.20443 1.000 138.69436 53 PHE B CA 1
ATOM 2621 C C . PHE B 1 37 ? 0.81427 15.05904 -20.54789 1.000 138.83477 53 PHE B C 1
ATOM 2622 O O . PHE B 1 37 ? 2.04127 14.97151 -20.65038 1.000 141.05239 53 PHE B O 1
ATOM 2630 N N . ILE B 1 38 ? -0.01357 14.94152 -21.58225 1.000 150.71325 54 ILE B N 1
ATOM 2631 C CA . ILE B 1 38 ? 0.43714 14.67977 -22.94504 1.000 136.39805 54 ILE B CA 1
ATOM 2632 C C . ILE B 1 38 ? -0.12791 15.79852 -23.81091 1.000 144.39833 54 ILE B C 1
ATOM 2633 O O . ILE B 1 38 ? -1.32507 15.81013 -24.11868 1.000 168.45051 54 ILE B O 1
ATOM 2638 N N . ASP B 1 39 ? 0.72456 16.73953 -24.20667 1.000 133.12397 55 ASP B N 1
ATOM 2639 C CA . ASP B 1 39 ? 0.29690 17.91370 -24.96758 1.000 141.29497 55 ASP B CA 1
ATOM 2640 C C . ASP B 1 39 ? 1.00344 17.96699 -26.31401 1.000 171.04376 55 ASP B C 1
ATOM 2641 O O . ASP B 1 39 ? 2.16481 18.40722 -26.39278 1.000 167.92985 55 ASP B O 1
ATOM 2646 N N . PRO B 1 40 ? 0.36162 17.52470 -27.39362 1.000 163.03460 56 PRO B N 1
ATOM 2647 C CA . PRO B 1 40 ? 0.91667 17.77636 -28.72910 1.000 146.06071 56 PRO B CA 1
ATOM 2648 C C . PRO B 1 40 ? 0.94523 19.27036 -29.01780 1.000 177.26926 56 PRO B C 1
ATOM 2649 O O . PRO B 1 40 ? -0.07205 19.95994 -28.91690 1.000 195.34440 56 PRO B O 1
ATOM 2653 N N . MET B 1 41 ? 2.12787 19.76777 -29.36937 1.000 189.26858 57 MET B N 1
ATOM 2654 C CA . MET B 1 41 ? 2.33040 21.20152 -29.51937 1.000 204.46447 57 MET B CA 1
ATOM 2655 C C . MET B 1 41 ? 1.58541 21.74250 -30.73494 1.000 209.42162 57 MET B C 1
ATOM 2656 O O . MET B 1 41 ? 1.34893 21.03454 -31.71764 1.000 234.35316 57 MET B O 1
ATOM 2661 N N . HIS B 1 42 ? 1.21573 23.01752 -30.65562 1.000 168.78042 58 HIS B N 1
ATOM 2662 C CA . HIS B 1 42 ? 0.51264 23.69075 -31.74147 1.000 157.50664 58 HIS B CA 1
ATOM 2663 C C . HIS B 1 42 ? 0.96615 25.14252 -31.86189 1.000 136.76735 58 HIS B C 1
ATOM 2664 O O . HIS B 1 42 ? 0.19025 26.06764 -31.61966 1.000 130.18902 58 HIS B O 1
ATOM 2671 N N . ALA B 1 51 ? 2.98916 35.49672 -29.19952 1.000 148.39186 67 ALA B N 1
ATOM 2672 C CA . ALA B 1 51 ? 3.66286 34.53607 -28.33344 1.000 180.93451 67 ALA B CA 1
ATOM 2673 C C . ALA B 1 51 ? 2.79136 33.30459 -28.10327 1.000 179.75987 67 ALA B C 1
ATOM 2674 O O . ALA B 1 51 ? 1.59517 33.42546 -27.83820 1.000 188.37700 67 ALA B O 1
ATOM 2676 N N . PRO B 1 52 ? 3.39324 32.12032 -28.20701 1.000 159.33025 68 PRO B N 1
ATOM 2677 C CA . PRO B 1 52 ? 2.61766 30.88374 -28.04949 1.000 128.65707 68 PRO B CA 1
ATOM 2678 C C . PRO B 1 52 ? 2.18823 30.67575 -26.60520 1.000 171.71533 68 PRO B C 1
ATOM 2679 O O . PRO B 1 52 ? 2.96558 30.88026 -25.66990 1.000 178.61321 68 PRO B O 1
ATOM 2683 N N . LEU B 1 53 ? 0.93616 30.25865 -26.43213 1.000 159.27154 69 LEU B N 1
ATOM 2684 C CA . LEU B 1 53 ? 0.40855 30.00502 -25.09853 1.000 127.22610 69 LEU B CA 1
ATOM 2685 C C . LEU B 1 53 ? 0.97656 28.70484 -24.54437 1.000 137.14788 69 LEU B C 1
ATOM 2686 O O . LEU B 1 53 ? 0.92082 27.65981 -25.20000 1.000 150.13474 69 LEU B O 1
ATOM 2691 N N . ALA B 1 54 ? 1.52251 28.77271 -23.33416 1.000 117.44243 70 ALA B N 1
ATOM 2692 C CA . ALA B 1 54 ? 2.08310 27.61991 -22.65008 1.000 126.00595 70 ALA B CA 1
ATOM 2693 C C . ALA B 1 54 ? 1.04138 26.98178 -21.74221 1.000 126.08910 70 ALA B C 1
ATOM 2694 O O . ALA B 1 54 ? 0.08380 27.63768 -21.31949 1.000 131.06470 70 ALA B O 1
ATOM 2696 N N . PRO B 1 55 ? 1.19247 25.69451 -21.43017 1.000 123.53800 71 PRO B N 1
ATOM 2697 C CA . PRO B 1 55 ? 0.20505 25.01768 -20.58058 1.000 123.46863 71 PRO B CA 1
ATOM 2698 C C . PRO B 1 55 ? 0.14136 25.61903 -19.18419 1.000 135.64981 71 PRO B C 1
ATOM 2699 O O . PRO B 1 55 ? 1.00199 26.38827 -18.75048 1.000 129.91828 71 PRO B O 1
ATOM 2703 N N . ARG B 1 56 ? -0.91991 25.24496 -18.47301 1.000 138.78621 72 ARG B N 1
ATOM 2704 C CA . ARG B 1 56 ? -1.17408 25.68902 -17.11171 1.000 110.71870 72 ARG B CA 1
ATOM 2705 C C . ARG B 1 56 ? -1.58257 24.49042 -16.27008 1.000 125.81835 72 ARG B C 1
ATOM 2706 O O . ARG B 1 56 ? -2.38462 23.65992 -16.70524 1.000 154.77401 72 ARG B O 1
ATOM 2714 N N . ILE B 1 57 ? -1.02439 24.40463 -15.06731 1.000 127.44605 73 ILE B N 1
ATOM 2715 C CA . ILE B 1 57 ? -1.30300 23.32166 -14.13214 1.000 111.05580 73 ILE B CA 1
ATOM 2716 C C . ILE B 1 57 ? -2.08034 23.89910 -12.96044 1.000 127.65520 73 ILE B C 1
ATOM 2717 O O . ILE B 1 57 ? -1.71772 24.95470 -12.43272 1.000 143.39180 73 ILE B O 1
ATOM 2722 N N . LYS B 1 58 ? -3.14846 23.21676 -12.55723 1.000 123.13356 74 LYS B N 1
ATOM 2723 C CA . LYS B 1 58 ? -3.90383 23.58611 -11.36844 1.000 131.04078 74 LYS B CA 1
ATOM 2724 C C . LYS B 1 58 ? -4.06826 22.35308 -10.49661 1.000 134.21347 74 LYS B C 1
ATOM 2725 O O . LYS B 1 58 ? -4.64348 21.34820 -10.93199 1.000 125.39013 74 LYS B O 1
ATOM 2731 N N . TRP B 1 59 ? -3.54791 22.42892 -9.27828 1.000 132.79385 75 TRP B N 1
ATOM 2732 C CA . TRP B 1 59 ? -3.78202 21.41837 -8.25838 1.000 114.58398 75 TRP B CA 1
ATOM 2733 C C . TRP B 1 59 ? -4.82509 21.94732 -7.28692 1.000 121.82753 75 TRP B C 1
ATOM 2734 O O . TRP B 1 59 ? -4.63562 23.01666 -6.68958 1.000 124.21541 75 TRP B O 1
ATOM 2745 N N . SER B 1 60 ? -5.92072 21.19970 -7.15216 1.000 147.54692 76 SER B N 1
ATOM 2746 C CA . SER B 1 60 ? -7.03776 21.53503 -6.28285 1.000 125.33071 76 SER B CA 1
ATOM 2747 C C . SER B 1 60 ? -7.29993 20.37803 -5.32835 1.000 144.13108 76 SER B C 1
ATOM 2748 O O . SER B 1 60 ? -6.85311 19.25243 -5.55551 1.000 143.79003 76 SER B O 1
ATOM 2751 N N . ARG B 1 61 ? -8.05851 20.65127 -4.26781 1.000 146.26306 77 ARG B N 1
ATOM 2752 C CA . ARG B 1 61 ? -8.40934 19.62065 -3.29495 1.000 121.48053 77 ARG B CA 1
ATOM 2753 C C . ARG B 1 61 ? -9.85318 19.80324 -2.85497 1.000 152.14972 77 ARG B C 1
ATOM 2754 O O . ARG B 1 61 ? -10.22867 20.87722 -2.37582 1.000 165.13967 77 ARG B O 1
ATOM 2762 N N . VAL B 1 62 ? -10.65166 18.75140 -3.00708 1.000 162.17956 78 VAL B N 1
ATOM 2763 C CA . VAL B 1 62 ? -12.04156 18.73033 -2.57314 1.000 146.47806 78 VAL B CA 1
ATOM 2764 C C . VAL B 1 62 ? -12.11017 17.96217 -1.26084 1.000 172.89869 78 VAL B C 1
ATOM 2765 O O . VAL B 1 62 ? -11.76895 16.77188 -1.20665 1.000 164.55455 78 VAL B O 1
ATOM 2769 N N . SER B 1 63 ? -12.52662 18.65189 -0.20169 1.000 190.46230 79 SER B N 1
ATOM 2770 C CA . SER B 1 63 ? -12.79822 18.04602 1.09367 1.000 185.10227 79 SER B CA 1
ATOM 2771 C C . SER B 1 63 ? -14.17578 18.50553 1.53933 1.000 192.61435 79 SER B C 1
ATOM 2772 O O . SER B 1 63 ? -14.49337 19.69569 1.44203 1.000 224.52466 79 SER B O 1
ATOM 2775 N N . LYS B 1 64 ? -14.98469 17.56548 2.02256 1.000 183.52662 80 LYS B N 1
ATOM 2776 C CA . LYS B 1 64 ? -16.41104 17.79496 2.28796 1.000 201.04227 80 LYS B CA 1
ATOM 2777 C C . LYS B 1 64 ? -17.02118 18.23229 0.95773 1.000 196.62579 80 LYS B C 1
ATOM 2778 O O . LYS B 1 64 ? -16.83378 17.53436 -0.05188 1.000 208.93356 80 LYS B O 1
ATOM 2784 N N . GLU B 1 65 ? -17.73613 19.35353 0.89850 1.000 189.97337 81 GLU B N 1
ATOM 2785 C CA . GLU B 1 65 ? -18.22619 19.91221 -0.35442 1.000 212.67593 81 GLU B CA 1
ATOM 2786 C C . GLU B 1 65 ? -17.53782 21.23524 -0.67583 1.000 210.79545 81 GLU B C 1
ATOM 2787 O O . GLU B 1 65 ? -18.10799 22.09687 -1.34929 1.000 218.85970 81 GLU B O 1
ATOM 2793 N N . LYS B 1 66 ? -16.30727 21.40137 -0.19594 1.000 196.84600 82 LYS B N 1
ATOM 2794 C CA . LYS B 1 66 ? -15.54498 22.63421 -0.34512 1.000 193.22706 82 LYS B CA 1
ATOM 2795 C C . LYS B 1 66 ? -14.25554 22.31990 -1.08825 1.000 190.05158 82 LYS B C 1
ATOM 2796 O O . LYS B 1 66 ? -13.48656 21.45220 -0.66056 1.000 166.01453 82 LYS B O 1
ATOM 2802 N N . GLU B 1 67 ? -14.01977 23.02052 -2.19278 1.000 192.79066 83 GLU B N 1
ATOM 2803 C CA . GLU B 1 67 ? -12.81585 22.83276 -2.98858 1.000 165.23239 83 GLU B CA 1
ATOM 2804 C C . GLU B 1 67 ? -11.80649 23.92661 -2.66851 1.000 164.02367 83 GLU B C 1
ATOM 2805 O O . GLU B 1 67 ? -12.16009 25.10556 -2.57381 1.000 166.05454 83 GLU B O 1
ATOM 2811 N N . VAL B 1 68 ? -10.54856 23.52877 -2.50079 1.000 173.49721 84 VAL B N 1
ATOM 2812 C CA . VAL B 1 68 ? -9.46431 24.44537 -2.17286 1.000 157.00938 84 VAL B CA 1
ATOM 2813 C C . VAL B 1 68 ? -8.45416 24.41707 -3.30909 1.000 154.19563 84 VAL B C 1
ATOM 2814 O O . VAL B 1 68 ? -7.95367 23.34722 -3.67504 1.000 137.62009 84 VAL B O 1
ATOM 2818 N N . VAL B 1 69 ? -8.15913 25.58737 -3.86449 1.000 147.69131 85 VAL B N 1
ATOM 2819 C CA . VAL B 1 69 ? -7.15150 25.70321 -4.91224 1.000 141.33031 85 VAL B CA 1
ATOM 2820 C C . VAL B 1 69 ? -5.77442 25.66875 -4.26208 1.000 134.55724 85 VAL B C 1
ATOM 2821 O O . VAL B 1 69 ? -5.41334 26.571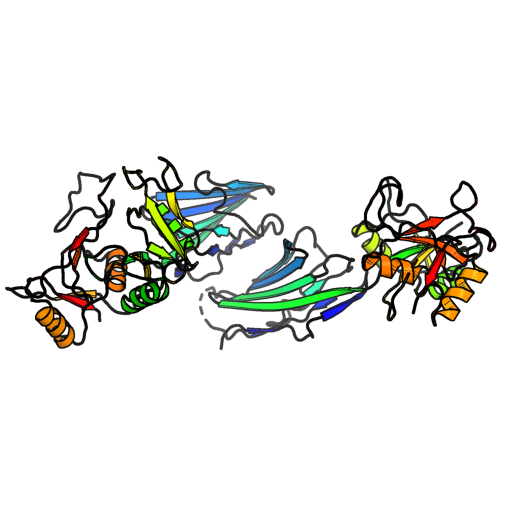66 -3.49997 1.000 127.51540 85 VAL B O 1
ATOM 2825 N N . LEU B 1 70 ? -5.00404 24.62095 -4.55650 1.000 133.85658 86 LEU B N 1
ATOM 2826 C CA . LEU B 1 70 ? -3.66114 24.51046 -3.99744 1.000 138.41588 86 LEU B CA 1
ATOM 2827 C C . LEU B 1 70 ? -2.66163 25.34652 -4.78638 1.000 142.13297 86 LEU B C 1
ATOM 2828 O O . LEU B 1 70 ? -1.99197 26.21994 -4.22526 1.000 104.96108 86 LEU B O 1
ATOM 2833 N N . LEU B 1 71 ? -2.54555 25.10250 -6.09020 1.000 142.41365 87 LEU B N 1
ATOM 2834 C CA . LEU B 1 71 ? -1.55675 25.86803 -6.84219 1.000 104.78790 87 LEU B CA 1
ATOM 2835 C C . LEU B 1 71 ? -1.93310 25.98290 -8.31078 1.000 129.12214 87 LEU B C 1
ATOM 2836 O O . LEU B 1 71 ? -2.67257 25.15575 -8.84907 1.000 148.61522 87 LEU B O 1
ATOM 2841 N N . VAL B 1 72 ? -1.39671 27.02432 -8.94864 1.000 129.55570 88 VAL B N 1
ATOM 2842 C CA . VAL B 1 72 ? -1.50419 27.23827 -10.38746 1.000 117.37524 88 VAL B CA 1
ATOM 2843 C C . VAL B 1 72 ? -0.11745 27.58740 -10.91088 1.000 122.88984 88 VAL B C 1
ATOM 2844 O O . VAL B 1 72 ? 0.47905 28.58192 -10.48514 1.000 135.98944 88 VAL B O 1
ATOM 2848 N N . ALA B 1 73 ? 0.39011 26.77638 -11.82967 1.000 129.26752 89 ALA B N 1
ATOM 2849 C CA . ALA B 1 73 ? 1.71729 26.95138 -12.40210 1.000 126.48437 89 ALA B CA 1
ATOM 2850 C C . ALA B 1 73 ? 1.59882 27.24134 -13.89110 1.000 151.36089 89 ALA B C 1
ATOM 2851 O O . ALA B 1 73 ? 0.85756 26.55582 -14.60322 1.000 133.58930 89 ALA B O 1
ATOM 2853 N N . THR B 1 74 ? 2.33313 28.24972 -14.35487 1.000 154.61815 90 THR B N 1
ATOM 2854 C CA . THR B 1 74 ? 2.34281 28.63131 -15.76032 1.000 134.85450 90 THR B CA 1
ATOM 2855 C C . THR B 1 74 ? 3.54353 29.52940 -16.01941 1.000 141.35999 90 THR B C 1
ATOM 2856 O O . THR B 1 74 ? 3.94612 30.30996 -15.15157 1.000 171.80204 90 THR B O 1
ATOM 2860 N N . GLU B 1 75 ? 4.10865 29.40233 -17.22303 1.000 109.25456 91 GLU B N 1
ATOM 2861 C CA . GLU B 1 75 ? 5.22662 30.23688 -17.67198 1.000 123.44871 91 GLU B CA 1
ATOM 2862 C C . GLU B 1 75 ? 6.40590 30.17028 -16.70413 1.000 130.33977 91 GLU B C 1
ATOM 2863 O O . GLU B 1 75 ? 7.02858 31.18595 -16.38645 1.000 127.47777 91 GLU B O 1
ATOM 2869 N N . GLY B 1 76 ? 6.71712 28.96517 -16.23081 1.000 145.02704 92 GLY B N 1
ATOM 2870 C CA . GLY B 1 76 ? 7.81048 28.80032 -15.29028 1.000 140.37436 92 GLY B CA 1
ATOM 2871 C C . GLY B 1 76 ? 7.60335 29.48824 -13.96107 1.000 117.24365 92 GLY B C 1
ATOM 2872 O O . GLY B 1 76 ? 8.56903 29.69950 -13.22253 1.000 132.69088 92 GLY B O 1
ATOM 2873 N N . ARG B 1 77 ? 6.36334 29.84630 -13.63431 1.000 121.93407 93 ARG B N 1
ATOM 2874 C CA . ARG B 1 77 ? 6.03257 30.55019 -12.40108 1.000 122.04473 93 ARG B CA 1
ATOM 2875 C C . ARG B 1 77 ? 4.91585 29.79536 -11.69872 1.000 134.51006 93 ARG B C 1
ATOM 2876 O O . ARG B 1 77 ? 3.85397 29.56954 -12.28690 1.000 159.58282 93 ARG B O 1
ATOM 2884 N N . VAL B 1 78 ? 5.15180 29.40907 -10.44846 1.000 117.53704 94 VAL B N 1
ATOM 2885 C CA . VAL B 1 78 ? 4.17699 28.67629 -9.64800 1.000 119.50042 94 VAL B CA 1
ATOM 2886 C C . VAL B 1 78 ? 3.60469 29.62757 -8.60719 1.000 111.41918 94 VAL B C 1
ATOM 2887 O O . VAL B 1 78 ? 4.35291 30.22505 -7.82403 1.000 119.02336 94 VAL B O 1
ATOM 2891 N N . ARG B 1 79 ? 2.28145 29.77030 -8.60003 1.000 124.66987 95 ARG B N 1
ATOM 2892 C CA . ARG B 1 79 ? 1.55987 30.57178 -7.62140 1.000 138.43829 95 ARG B CA 1
ATOM 2893 C C . ARG B 1 79 ? 0.81036 29.60903 -6.70889 1.000 140.04084 95 ARG B C 1
ATOM 2894 O O . ARG B 1 79 ? -0.12628 28.93140 -7.14792 1.000 142.21594 95 ARG B O 1
ATOM 2902 N N . VAL B 1 80 ? 1.22720 29.54012 -5.44991 1.000 127.26987 96 VAL B N 1
ATOM 2903 C CA . VAL B 1 80 ? 0.61815 28.64540 -4.48245 1.000 145.02047 96 VAL B CA 1
ATOM 2904 C C . VAL B 1 80 ? -0.35685 29.43504 -3.62194 1.000 138.28164 96 VAL B C 1
ATOM 2905 O O . VAL B 1 80 ? -0.30896 30.66595 -3.54344 1.000 153.61429 96 VAL B O 1
ATOM 2909 N N . ASN B 1 81 ? -1.26250 28.71132 -2.96827 1.000 128.43640 97 ASN B N 1
ATOM 2910 C CA . ASN B 1 81 ? -2.19300 29.34142 -2.04355 1.000 138.27562 97 ASN B CA 1
ATOM 2911 C C . ASN B 1 81 ? -1.42754 29.97543 -0.88906 1.000 155.10719 97 ASN B C 1
ATOM 2912 O O . ASN B 1 81 ? -0.39289 29.46362 -0.45227 1.000 155.13888 97 ASN B O 1
ATOM 2917 N N . SER B 1 82 ? -1.94114 31.10738 -0.40131 1.000 157.91912 98 SER B N 1
ATOM 2918 C CA . SER B 1 82 ? -1.27547 31.81087 0.69040 1.000 139.11002 98 SER B CA 1
ATOM 2919 C C . SER B 1 82 ? -1.22171 30.95244 1.94747 1.000 149.40665 98 SER B C 1
ATOM 2920 O O . SER B 1 82 ? -0.22546 30.97118 2.68019 1.000 158.88921 98 SER B O 1
ATOM 2923 N N . ALA B 1 83 ? -2.28425 30.18820 2.21077 1.000 159.04497 99 ALA B N 1
ATOM 2924 C CA . ALA B 1 83 ? -2.30311 29.32769 3.38788 1.000 149.12232 99 ALA B CA 1
ATOM 2925 C C . ALA B 1 83 ? -1.34985 28.14993 3.24101 1.000 141.77513 99 ALA B C 1
ATOM 2926 O O . ALA B 1 83 ? -0.77929 27.68876 4.23565 1.000 170.20660 99 ALA B O 1
ATOM 2928 N N . TYR B 1 84 ? -1.16228 27.65337 2.01837 1.000 134.46069 100 TYR B N 1
ATOM 2929 C CA . TYR B 1 84 ? -0.31063 26.50037 1.75682 1.000 154.26565 100 TYR B CA 1
ATOM 2930 C C . TYR B 1 84 ? 1.09843 26.90644 1.34191 1.000 146.86147 100 TYR B C 1
ATOM 2931 O O . TYR B 1 84 ? 1.77397 26.15999 0.62592 1.000 121.22863 100 TYR B O 1
ATOM 2940 N N . GLN B 1 85 ? 1.54933 28.08135 1.77701 1.000 168.41466 101 GLN B N 1
ATOM 2941 C CA . GLN B 1 85 ? 2.90267 28.52970 1.47925 1.000 145.41066 101 GLN B CA 1
ATOM 2942 C C . GLN B 1 85 ? 3.91689 27.57810 2.09964 1.000 136.25313 101 GLN B C 1
ATOM 2943 O O . GLN B 1 85 ? 3.78655 27.18715 3.26339 1.000 149.32346 101 GLN B O 1
ATOM 2949 N N . ASP B 1 86 ? 4.91905 27.19272 1.31104 1.000 131.60508 102 ASP B N 1
ATOM 2950 C CA . ASP B 1 86 ? 5.97416 26.26392 1.70869 1.000 155.00313 102 ASP B CA 1
ATOM 2951 C C . ASP B 1 86 ? 5.44480 24.87268 2.04170 1.000 160.83766 102 ASP B C 1
ATOM 2952 O O . ASP B 1 86 ? 6.20484 24.02535 2.52669 1.000 146.54019 102 ASP B O 1
ATOM 2957 N N . LYS B 1 87 ? 4.16196 24.61148 1.79340 1.000 133.91126 103 LYS B N 1
ATOM 2958 C CA . LYS B 1 87 ? 3.55791 23.30859 2.04325 1.000 115.64025 103 LYS B CA 1
ATOM 2959 C C . LYS B 1 87 ? 3.32136 22.51637 0.76571 1.000 121.42300 103 LYS B C 1
ATOM 2960 O O . LYS B 1 87 ? 3.56058 21.30570 0.74025 1.000 131.40902 103 LYS B O 1
ATOM 2966 N N . VAL B 1 88 ? 2.86220 23.17276 -0.29592 1.000 128.22752 104 VAL B N 1
ATOM 2967 C CA . VAL B 1 88 ? 2.64279 22.53305 -1.58618 1.000 114.65773 104 VAL B CA 1
ATOM 2968 C C . VAL B 1 88 ? 3.68705 23.04405 -2.56794 1.000 102.66862 104 VAL B C 1
ATOM 2969 O O . VAL B 1 88 ? 4.20696 24.15767 -2.43016 1.000 118.90158 104 VAL B O 1
ATOM 2973 N N . SER B 1 89 ? 3.99516 22.21876 -3.56590 1.000 133.32025 105 SER B N 1
ATOM 2974 C CA . SER B 1 89 ? 4.99356 22.56951 -4.56786 1.000 115.90985 105 SER B CA 1
ATOM 2975 C C . SER B 1 89 ? 4.93055 21.56511 -5.70777 1.000 120.26419 105 SER B C 1
ATOM 2976 O O . SER B 1 89 ? 4.41710 20.45317 -5.55374 1.000 143.84299 105 SER B O 1
ATOM 2979 N N . LEU B 1 90 ? 5.46138 21.97924 -6.85786 1.000 125.06195 106 LEU B N 1
ATOM 2980 C CA . LEU B 1 90 ? 5.70209 21.08499 -7.98557 1.000 132.39827 106 LEU B CA 1
ATOM 2981 C C . LEU B 1 90 ? 7.20353 20.86012 -8.09215 1.000 121.36618 106 LEU B C 1
ATOM 2982 O O . LEU B 1 90 ? 7.91179 21.68134 -8.69566 1.000 125.30940 106 LEU B O 1
ATOM 2987 N N . PRO B 1 91 ? 7.74076 19.77682 -7.52404 1.000 116.75696 107 PRO B N 1
ATOM 2988 C CA . PRO B 1 91 ? 9.20405 19.62323 -7.47533 1.000 106.48606 107 PRO B CA 1
ATOM 2989 C C . PRO B 1 91 ? 9.85802 19.45063 -8.83536 1.000 122.90272 107 PRO B C 1
ATOM 2990 O O . PRO B 1 91 ? 11.05445 19.73857 -8.96274 1.000 160.46585 107 PRO B O 1
ATOM 2994 N N . ASN B 1 92 ? 9.12573 19.00033 -9.85129 1.000 113.06809 108 ASN B N 1
ATOM 2995 C CA . ASN B 1 92 ? 9.69961 18.74410 -11.16521 1.000 108.07703 108 ASN B CA 1
ATOM 2996 C C . ASN B 1 92 ? 9.39159 19.83807 -12.17894 1.000 127.60175 108 ASN B C 1
ATOM 2997 O O . ASN B 1 92 ? 9.84729 19.74852 -13.32302 1.000 143.08278 108 ASN B O 1
ATOM 3002 N N . TYR B 1 93 ? 8.63956 20.86571 -11.79113 1.000 131.71573 109 TYR B N 1
ATOM 3003 C CA . TYR B 1 93 ? 8.32007 21.96377 -12.69450 1.000 118.55525 109 TYR B CA 1
ATOM 3004 C C . TYR B 1 93 ? 9.29198 23.11158 -12.48043 1.000 113.87144 109 TYR B C 1
ATOM 3005 O O . TYR B 1 93 ? 9.54975 23.48822 -11.32750 1.000 128.05714 109 TYR B O 1
ATOM 3014 N N . PRO B 1 94 ? 9.85386 23.69461 -13.54657 1.000 115.89072 110 PRO B N 1
ATOM 3015 C CA . PRO B 1 94 ? 9.70439 23.32004 -14.95581 1.000 104.82585 110 PRO B CA 1
ATOM 3016 C C . PRO B 1 94 ? 10.88865 22.50311 -15.46425 1.000 106.37736 110 PRO B C 1
ATOM 3017 O O . PRO B 1 94 ? 11.13618 22.45310 -16.66694 1.000 113.03071 110 PRO B O 1
ATOM 3021 N N . ALA B 1 95 ? 11.63868 21.86020 -14.56426 1.000 125.95692 111 ALA B N 1
ATOM 3022 C CA . ALA B 1 95 ? 12.82840 21.12252 -14.97951 1.000 113.89664 111 ALA B CA 1
ATOM 3023 C C . ALA B 1 95 ? 12.46784 19.96562 -15.90307 1.000 110.83873 111 ALA B C 1
ATOM 3024 O O . ALA B 1 95 ? 13.17415 19.69757 -16.88116 1.000 135.67222 111 ALA B O 1
ATOM 3026 N N . ILE B 1 96 ? 11.37875 19.26960 -15.61176 1.000 143.96324 112 ILE B N 1
ATOM 3027 C CA . ILE B 1 96 ? 10.86495 18.20485 -16.46832 1.000 147.85426 112 ILE B CA 1
ATOM 3028 C C . ILE B 1 96 ? 9.66068 18.76069 -17.21176 1.000 171.36742 112 ILE B C 1
ATOM 3029 O O . ILE B 1 96 ? 8.67659 19.15797 -16.56340 1.000 179.23331 112 ILE B O 1
ATOM 3034 N N . PRO B 1 97 ? 9.68382 18.81662 -18.54885 1.000 162.41805 113 PRO B N 1
ATOM 3035 C CA . PRO B 1 97 ? 8.66286 19.59624 -19.27610 1.000 199.00347 113 PRO B CA 1
ATOM 3036 C C . PRO B 1 97 ? 7.22683 19.17049 -19.01239 1.000 217.90546 113 PRO B C 1
ATOM 3037 O O . PRO B 1 97 ? 6.37778 20.02568 -18.72859 1.000 194.70041 113 PRO B O 1
ATOM 3041 N N . SER B 1 98 ? 6.92287 17.87484 -19.09318 1.000 151.02581 114 SER B N 1
ATOM 3042 C CA . SER B 1 98 ? 5.54768 17.40062 -19.00642 1.000 128.54752 114 SER B CA 1
ATOM 3043 C C . SER B 1 98 ? 5.21755 16.78054 -17.65165 1.000 149.51659 114 SER B C 1
ATOM 3044 O O . SER B 1 98 ? 4.27449 15.98799 -17.55539 1.000 137.28066 114 SER B O 1
ATOM 3047 N N . ASP B 1 99 ? 5.95889 17.13059 -16.60442 1.000 177.56913 115 ASP B N 1
ATOM 3048 C CA . ASP B 1 99 ? 5.74438 16.57306 -15.27560 1.000 127.92556 115 ASP B CA 1
ATOM 3049 C C . ASP B 1 99 ? 5.00474 17.58173 -14.40691 1.000 126.72833 115 ASP B C 1
ATOM 3050 O O . ASP B 1 99 ? 5.40469 18.74734 -14.32164 1.000 149.51285 115 ASP B O 1
ATOM 3055 N N . ALA B 1 100 ? 3.93379 17.12627 -13.76086 1.000 134.78551 116 ALA B N 1
ATOM 3056 C CA . ALA B 1 100 ? 3.10223 17.95244 -12.89275 1.000 127.24679 116 ALA B CA 1
ATOM 3057 C C . ALA B 1 100 ? 2.92052 17.29226 -11.53398 1.000 110.94892 116 ALA B C 1
ATOM 3058 O O . ALA B 1 100 ? 1.83012 17.30563 -10.95611 1.000 107.32569 116 ALA B O 1
ATOM 3060 N N . THR B 1 101 ? 3.99075 16.70713 -11.00299 1.000 132.15563 117 THR B N 1
ATOM 3061 C CA . THR B 1 101 ? 3.91323 16.00985 -9.72657 1.000 112.70182 117 THR B CA 1
ATOM 3062 C C . THR B 1 101 ? 3.72419 16.99940 -8.58274 1.000 115.50682 117 THR B C 1
ATOM 3063 O O . THR B 1 101 ? 4.38358 18.04038 -8.52553 1.000 131.72170 117 THR B O 1
ATOM 3067 N N . LEU B 1 102 ? 2.81245 16.67025 -7.67070 1.000 107.99658 118 LEU B N 1
ATOM 3068 C CA . LEU B 1 102 ? 2.52492 17.50107 -6.50956 1.000 120.09413 118 LEU B CA 1
ATOM 3069 C C . LEU B 1 102 ? 3.18633 16.92029 -5.26734 1.000 124.00292 118 LEU B C 1
ATOM 3070 O O . LEU B 1 102 ? 3.23664 15.70000 -5.09179 1.000 122.73591 118 LEU B O 1
ATOM 3075 N N . GLU B 1 103 ? 3.68881 17.80257 -4.40568 1.000 118.61926 119 GLU B N 1
ATOM 3076 C CA . GLU B 1 103 ? 4.22793 17.41863 -3.10825 1.000 121.86558 119 GLU B CA 1
ATOM 3077 C C . GLU B 1 103 ? 3.57405 18.26918 -2.03050 1.000 128.96874 119 GLU B C 1
ATOM 3078 O O . GLU B 1 103 ? 3.52469 19.49703 -2.14972 1.000 139.55588 119 GLU B O 1
ATOM 3084 N N . VAL B 1 104 ? 3.07259 17.61533 -0.98656 1.000 124.95658 120 VAL B N 1
ATOM 3085 C CA . VAL B 1 104 ? 2.42807 18.28076 0.14147 1.000 128.30928 120 VAL B CA 1
ATOM 3086 C C . VAL B 1 104 ? 3.15149 17.84330 1.40700 1.000 134.26727 120 VAL B C 1
ATOM 3087 O O . VAL B 1 104 ? 3.09432 16.66708 1.78708 1.000 138.22352 120 VAL B O 1
ATOM 3091 N N . GLN B 1 105 ? 3.82361 18.78314 2.06254 1.000 154.42215 121 GLN B N 1
ATOM 3092 C CA . GLN B 1 105 ? 4.58937 18.48500 3.26208 1.000 141.07462 121 GLN B CA 1
ATOM 3093 C C . GLN B 1 105 ? 3.73023 18.64760 4.51139 1.000 142.63780 121 GLN B C 1
ATOM 3094 O O . GLN B 1 105 ? 2.74307 19.38658 4.52710 1.000 138.34041 121 GLN B O 1
ATOM 3100 N N . SER B 1 106 ? 4.12884 17.94044 5.56706 1.000 133.45350 122 SER B N 1
ATOM 3101 C CA . SER B 1 106 ? 3.48023 18.00931 6.87538 1.000 126.57271 122 SER B CA 1
ATOM 3102 C C . SER B 1 106 ? 1.98640 17.70532 6.76634 1.000 114.14319 122 SER B C 1
ATOM 3103 O O . SER B 1 106 ? 1.12576 18.55040 7.01462 1.000 146.82888 122 SER B O 1
ATOM 3106 N N . LEU B 1 107 ? 1.69688 16.46421 6.38410 1.000 131.06542 123 LEU B N 1
ATOM 3107 C CA . LEU B 1 107 ? 0.31683 16.02863 6.22312 1.000 129.74417 123 LEU B CA 1
ATOM 3108 C C . LEU B 1 107 ? -0.41412 16.05522 7.55902 1.000 159.13287 123 LEU B C 1
ATOM 3109 O O . LEU B 1 107 ? 0.06844 15.51559 8.55947 1.000 168.70006 123 LEU B O 1
ATOM 3114 N N . ARG B 1 108 ? -1.57758 16.69728 7.57166 1.000 128.00148 124 ARG B N 1
ATOM 3115 C CA . ARG B 1 108 ? -2.43949 16.74825 8.73831 1.000 141.99879 124 ARG B CA 1
ATOM 3116 C C . ARG B 1 108 ? -3.55152 15.71545 8.58034 1.000 160.91651 124 ARG B C 1
ATOM 3117 O O . ARG B 1 108 ? -3.64031 15.01529 7.56927 1.000 160.08365 124 ARG B O 1
ATOM 3125 N N . SER B 1 109 ? -4.40607 15.60543 9.60210 1.000 186.95893 125 SER B N 1
ATOM 3126 C CA . SER B 1 109 ? -5.59902 14.77864 9.45151 1.000 158.65832 125 SER B CA 1
ATOM 3127 C C . SER B 1 109 ? -6.47124 15.31226 8.32962 1.000 153.95029 125 SER B C 1
ATOM 3128 O O . SER B 1 109 ? -7.17685 14.54898 7.66045 1.000 181.98194 125 SER B O 1
ATOM 3131 N N . ASN B 1 110 ? -6.41649 16.62112 8.10819 1.000 172.36086 126 ASN B N 1
ATOM 3132 C CA . ASN B 1 110 ? -7.07379 17.27440 6.99018 1.000 157.83323 126 ASN B CA 1
ATOM 3133 C C . ASN B 1 110 ? -6.14760 17.22107 5.78654 1.000 150.07048 126 ASN B C 1
ATOM 3134 O O . ASN B 1 110 ? -5.28723 16.33806 5.70940 1.000 192.89138 126 ASN B O 1
ATOM 3139 N N . ASP B 1 111 ? -6.33882 18.12907 4.83101 1.000 186.50151 127 ASP B N 1
ATOM 3140 C CA . ASP B 1 111 ? -5.71600 18.05190 3.51152 1.000 200.80149 127 ASP B CA 1
ATOM 3141 C C . ASP B 1 111 ? -5.91388 16.67012 2.88680 1.000 194.08003 127 ASP B C 1
ATOM 3142 O O . ASP B 1 111 ? -5.34390 16.37616 1.83193 1.000 201.01106 127 ASP B O 1
ATOM 3147 N N . SER B 1 112 ? -6.72236 15.82149 3.51976 1.000 137.76483 128 SER B N 1
ATOM 3148 C CA . SER B 1 112 ? -7.13470 14.55477 2.94058 1.000 165.08388 128 SER B CA 1
ATOM 3149 C C . SER B 1 112 ? -8.44134 14.75355 2.18654 1.000 165.77965 128 SER B C 1
ATOM 3150 O O . SER B 1 112 ? -9.27586 15.58154 2.56091 1.000 132.77531 128 SER B O 1
ATOM 3153 N N . GLY B 1 113 ? -8.60626 14.00106 1.11109 1.000 140.69231 129 GLY B N 1
ATOM 3154 C CA . GLY B 1 113 ? -9.75283 14.17381 0.25050 1.000 159.73053 129 GLY B CA 1
ATOM 3155 C C . GLY B 1 113 ? -9.37366 13.90691 -1.18619 1.000 151.22766 129 GLY B C 1
ATOM 3156 O O . GLY B 1 113 ? -8.41359 13.19447 -1.46419 1.000 137.04586 129 GLY B O 1
ATOM 3157 N N . VAL B 1 114 ? -10.12663 14.48871 -2.11236 1.000 141.62710 130 VAL B N 1
ATOM 3158 C CA . VAL B 1 114 ? -9.95717 14.20464 -3.53281 1.000 135.57938 130 VAL B CA 1
ATOM 3159 C C . VAL B 1 114 ? -9.08970 15.29706 -4.14473 1.000 164.04691 130 VAL B C 1
ATOM 3160 O O . VAL B 1 114 ? -9.51215 16.45103 -4.25106 1.000 167.91950 130 VAL B O 1
ATOM 3164 N N . TYR B 1 115 ? -7.87577 14.93929 -4.55218 1.000 143.62384 131 TYR B N 1
ATOM 3165 C CA . TYR B 1 115 ? -6.97895 15.86453 -5.22395 1.000 115.69134 131 TYR B CA 1
ATOM 3166 C C . TYR B 1 115 ? -7.21782 15.82493 -6.72607 1.000 148.85979 131 TYR B C 1
ATOM 3167 O O . TYR B 1 115 ? -7.40098 14.75140 -7.31289 1.000 156.88074 131 TYR B O 1
ATOM 3176 N N . ARG B 1 116 ? -7.20883 17.00874 -7.33746 1.000 152.19097 132 ARG B N 1
ATOM 3177 C CA . ARG B 1 116 ? -7.41134 17.19029 -8.76906 1.000 140.74651 132 ARG B CA 1
ATOM 3178 C C . ARG B 1 116 ? -6.14882 17.77974 -9.37609 1.000 139.14381 132 ARG B C 1
ATOM 3179 O O . ARG B 1 116 ? -5.70475 18.85796 -8.95999 1.000 152.62698 132 ARG B O 1
ATOM 3187 N N . CYS B 1 117 ? -5.58130 17.06961 -10.35244 1.000 142.23640 133 CYS B N 1
ATOM 3188 C CA . CYS B 1 117 ? -4.51364 17.57522 -11.20795 1.000 139.86926 133 CYS B CA 1
ATOM 3189 C C . CYS B 1 117 ? -5.14367 17.92715 -12.54980 1.000 144.69589 133 CYS B C 1
ATOM 3190 O O . CYS B 1 117 ? -5.58331 17.03474 -13.28215 1.000 150.25037 133 CYS B O 1
ATOM 3193 N N . GLU B 1 118 ? -5.19526 19.21866 -12.87452 1.000 146.95715 134 GLU B N 1
ATOM 3194 C CA . GLU B 1 118 ? -5.86937 19.69327 -14.07684 1.000 133.47532 134 GLU B CA 1
ATOM 3195 C C . GLU B 1 118 ? -4.88173 20.47364 -14.93012 1.000 138.22871 134 GLU B C 1
ATOM 3196 O O . GLU B 1 118 ? -4.32412 21.47628 -14.47753 1.000 138.27210 134 GLU B O 1
ATOM 3202 N N . VAL B 1 119 ? -4.67426 20.02690 -16.16384 1.000 147.57262 135 VAL B N 1
ATOM 3203 C CA . VAL B 1 119 ? -3.79623 20.71346 -17.10419 1.000 144.10076 135 VAL B CA 1
ATOM 3204 C C . VAL B 1 119 ? -4.65733 21.33364 -18.19431 1.000 129.81886 135 VAL B C 1
ATOM 3205 O O . VAL B 1 119 ? -5.48520 20.64786 -18.80744 1.000 160.57880 135 VAL B O 1
ATOM 3209 N N . MET B 1 120 ? -4.46523 22.63057 -18.42757 1.000 128.26481 136 MET B N 1
ATOM 3210 C CA . MET B 1 120 ? -5.22069 23.38786 -19.41611 1.000 117.75763 136 MET B CA 1
ATOM 3211 C C . MET B 1 120 ? -4.25502 24.04959 -20.38738 1.000 117.57610 136 MET B C 1
ATOM 3212 O O . MET B 1 120 ? -3.32357 24.74059 -19.96603 1.000 144.20704 136 MET B O 1
ATOM 3217 N N . HIS B 1 121 ? -4.48713 23.85174 -21.68204 1.000 130.60125 137 HIS B N 1
ATOM 3218 C CA . HIS B 1 121 ? -3.66992 24.46000 -22.72418 1.000 146.95098 137 HIS B CA 1
ATOM 3219 C C . HIS B 1 121 ? -4.59028 24.98886 -23.81183 1.000 155.96736 137 HIS B C 1
ATOM 3220 O O . HIS B 1 121 ? -5.33499 24.21941 -24.42657 1.000 147.91510 137 HIS B O 1
ATOM 3227 N N . GLY B 1 122 ? -4.53678 26.29014 -24.04711 1.000 135.27089 138 GLY B N 1
ATOM 3228 C CA . GLY B 1 122 ? -5.36524 26.88812 -25.08124 1.000 153.19856 138 GLY B CA 1
ATOM 3229 C C . GLY B 1 122 ? -6.84115 26.73280 -24.76498 1.000 155.68828 138 GLY B C 1
ATOM 3230 O O . GLY B 1 122 ? -7.31513 27.10903 -23.68468 1.000 155.11533 138 GLY B O 1
ATOM 3231 N N . ILE B 1 123 ? -7.58330 26.16775 -25.71798 1.000 174.61808 139 ILE B N 1
ATOM 3232 C CA . ILE B 1 123 ? -9.00187 25.89209 -25.54448 1.000 163.61297 139 ILE B CA 1
ATOM 3233 C C . ILE B 1 123 ? -9.24491 24.48105 -25.01408 1.000 145.84394 139 ILE B C 1
ATOM 3234 O O . ILE B 1 123 ? -10.39761 24.06428 -24.89007 1.000 147.22267 139 ILE B O 1
ATOM 3239 N N . GLU B 1 124 ? -8.19061 23.73572 -24.69313 1.000 145.29326 140 GLU B N 1
ATOM 3240 C CA . GLU B 1 124 ? -8.33026 22.38276 -24.17110 1.000 150.29742 140 GLU B CA 1
ATOM 3241 C C . GLU B 1 124 ? -7.95973 22.33307 -22.69575 1.000 144.53781 140 GLU B C 1
ATOM 3242 O O . GLU B 1 124 ? -7.21785 23.17683 -22.18852 1.000 158.28584 140 GLU B O 1
ATOM 3248 N N . ASP B 1 125 ? -8.47987 21.31469 -22.01700 1.000 149.27728 141 ASP B N 1
ATOM 3249 C CA . ASP B 1 125 ? -8.06459 21.00150 -20.66010 1.000 162.48953 141 ASP B CA 1
ATOM 3250 C C . ASP B 1 125 ? -8.53555 19.59817 -20.30492 1.000 156.58740 141 ASP B C 1
ATOM 3251 O O . ASP B 1 125 ? -9.57611 19.13298 -20.78224 1.000 180.67395 141 ASP B O 1
ATOM 3256 N N . SER B 1 126 ? -7.75882 18.93798 -19.45243 1.000 144.07457 142 SER B N 1
ATOM 3257 C CA . SER B 1 126 ? -8.12204 17.63126 -18.92890 1.000 138.80416 142 SER B CA 1
ATOM 3258 C C . SER B 1 126 ? -7.64097 17.52690 -17.49167 1.000 139.68258 142 SER B C 1
ATOM 3259 O O . SER B 1 126 ? -6.96778 18.42005 -16.96904 1.000 164.43573 142 SER B O 1
ATOM 3262 N N . GLU B 1 127 ? -8.00140 16.42389 -16.84491 1.000 123.35369 143 GLU B N 1
ATOM 3263 C CA . GLU B 1 127 ? -7.74806 16.31208 -15.41828 1.000 134.84219 143 GLU B CA 1
ATOM 3264 C C . GLU B 1 127 ? -7.68407 14.85003 -15.00934 1.000 135.72782 143 GLU B C 1
ATOM 3265 O O . GLU B 1 127 ? -8.10376 13.95118 -15.74304 1.000 147.64193 143 GLU B O 1
ATOM 3271 N N . ALA B 1 128 ? -7.13393 14.63875 -13.81822 1.000 125.53077 144 ALA B N 1
ATOM 3272 C CA . ALA B 1 128 ? -7.14956 13.35376 -13.13932 1.000 142.13660 144 ALA B CA 1
ATOM 3273 C C . ALA B 1 128 ? -7.34889 13.61210 -11.65274 1.000 148.32617 144 ALA B C 1
ATOM 3274 O O . ALA B 1 128 ? -7.08242 14.70874 -11.15312 1.000 151.72209 144 ALA B O 1
ATOM 3276 N N . THR B 1 129 ? -7.84378 12.59813 -10.94756 1.000 142.93832 145 THR B N 1
ATOM 3277 C CA . THR B 1 129 ? -8.17144 12.73293 -9.53624 1.000 143.41706 145 THR B CA 1
ATOM 3278 C C . THR B 1 129 ? -7.56992 11.58070 -8.74454 1.000 151.97437 145 THR B C 1
ATOM 3279 O O . THR B 1 129 ? -7.23575 10.52634 -9.29109 1.000 158.44565 145 THR B O 1
ATOM 3283 N N . LEU B 1 130 ? -7.43626 11.80344 -7.43783 1.000 126.98383 146 LEU B N 1
ATOM 3284 C CA . LEU B 1 130 ? -6.88775 10.78689 -6.54517 1.000 140.27377 146 LEU B CA 1
ATOM 3285 C C . LEU B 1 130 ? -7.36424 11.05132 -5.12571 1.000 152.39030 146 LEU B C 1
ATOM 3286 O O . LEU B 1 130 ? -7.23411 12.17198 -4.63350 1.000 145.07291 146 LEU B O 1
ATOM 3291 N N . GLU B 1 131 ? -7.89598 10.02777 -4.46407 1.000 161.03994 147 GLU B N 1
ATOM 3292 C CA . GLU B 1 131 ? -8.32627 10.16621 -3.07799 1.000 145.59533 147 GLU B CA 1
ATOM 3293 C C . GLU B 1 131 ? -7.15409 9.86443 -2.15131 1.000 147.61923 147 GLU B C 1
ATOM 3294 O O . GLU B 1 131 ? -6.54719 8.79127 -2.23560 1.000 145.88418 147 GLU B O 1
ATOM 3300 N N . VAL B 1 132 ? -6.83971 10.81190 -1.27237 1.000 146.85899 148 VAL B N 1
ATOM 3301 C CA . VAL B 1 132 ? -5.76540 10.68088 -0.29726 1.000 126.03586 148 VAL B CA 1
ATOM 3302 C C . VAL B 1 132 ? -6.38856 10.59423 1.08755 1.000 156.88570 148 VAL B C 1
ATOM 3303 O O . VAL B 1 132 ? -7.18632 11.45935 1.47397 1.000 133.39076 148 VAL B O 1
ATOM 3307 N N . VAL B 1 133 ? -6.02829 9.54874 1.82692 1.000 139.65943 149 VAL B N 1
ATOM 3308 C CA . VAL B 1 133 ? -6.51289 9.31798 3.18208 1.000 132.55298 149 VAL B CA 1
ATOM 3309 C C . VAL B 1 133 ? -5.30712 9.30083 4.10950 1.000 148.05255 149 VAL B C 1
ATOM 3310 O O . VAL B 1 133 ? -4.40998 8.46228 3.95472 1.000 127.00625 149 VAL B O 1
ATOM 3314 N N . VAL B 1 134 ? -5.28513 10.22181 5.06682 1.000 129.08933 150 VAL B N 1
ATOM 3315 C CA . VAL B 1 134 ? -4.17572 10.34384 6.00495 1.000 132.46969 150 VAL B CA 1
ATOM 3316 C C . VAL B 1 134 ? -4.43092 9.41220 7.18310 1.000 153.54830 150 VAL B C 1
ATOM 3317 O O . VAL B 1 134 ? -5.46984 9.50321 7.84671 1.000 143.15081 150 VAL B O 1
ATOM 3321 N N . LYS B 1 135 ? -3.47940 8.52125 7.44493 1.000 154.21078 151 LYS B N 1
ATOM 3322 C CA . LYS B 1 135 ? -3.62725 7.49404 8.46449 1.000 155.98336 151 LYS B CA 1
ATOM 3323 C C . LYS B 1 135 ? -3.09332 7.96464 9.81155 1.000 161.87503 151 LYS B C 1
ATOM 3324 O O . LYS B 1 135 ? -2.15294 8.76058 9.88937 1.000 185.69665 151 LYS B O 1
ATOM 3330 N N . GLY B 1 136 ? -3.70821 7.45886 10.87586 1.000 148.92156 152 GLY B N 1
ATOM 3331 C CA . GLY B 1 136 ? -3.17911 7.59146 12.21644 1.000 149.07281 152 GLY B CA 1
ATOM 3332 C C . GLY B 1 136 ? -3.91541 8.62541 13.05124 1.000 145.49957 152 GLY B C 1
ATOM 3333 O O . GLY B 1 136 ? -4.73455 9.41113 12.56845 1.000 148.33483 152 GLY B O 1
ATOM 3334 N N . ILE B 1 137 ? -3.60478 8.60248 14.34405 1.000 128.94130 153 ILE B N 1
ATOM 3335 C CA . ILE B 1 137 ? -4.10113 9.59679 15.28867 1.000 130.99397 153 ILE B CA 1
ATOM 3336 C C . ILE B 1 137 ? -3.12090 9.66284 16.45149 1.000 137.08386 153 ILE B C 1
ATOM 3337 O O . ILE B 1 137 ? -2.60212 8.63873 16.90616 1.000 135.65108 153 ILE B O 1
ATOM 3342 N N . VAL B 1 138 ? -2.85791 10.87786 16.91944 1.000 146.18115 154 VAL B N 1
ATOM 3343 C CA . VAL B 1 138 ? -1.96571 11.11058 18.04873 1.000 147.17526 154 VAL B CA 1
ATOM 3344 C C . VAL B 1 138 ? -2.80899 11.30006 19.29871 1.000 153.14591 154 VAL B C 1
ATOM 3345 O O . VAL B 1 138 ? -3.82732 12.00330 19.27436 1.000 164.28665 154 VAL B O 1
ATOM 3349 N N . PHE B 1 139 ? -2.39636 10.66230 20.39201 1.000 158.90649 155 PHE B N 1
ATOM 3350 C CA . PHE B 1 139 ? -3.10180 10.79498 21.65702 1.000 135.82123 155 PHE B CA 1
ATOM 3351 C C . PHE B 1 139 ? -2.10780 10.90767 22.80347 1.000 145.99889 155 PHE B C 1
ATOM 3352 O O . PHE B 1 139 ? -1.03575 10.29448 22.78973 1.000 149.19172 155 PHE B O 1
ATOM 3360 N N . HIS B 1 140 ? -2.48550 11.70838 23.79674 1.000 159.74337 156 HIS B N 1
ATOM 3361 C CA . HIS B 1 140 ? -1.70058 11.86485 25.01131 1.000 153.99528 156 HIS B CA 1
ATOM 3362 C C . HIS B 1 140 ? -2.03177 10.74617 25.98934 1.000 153.70183 156 HIS B C 1
ATOM 3363 O O . HIS B 1 140 ? -3.19643 10.37565 26.15910 1.000 161.92646 156 HIS B O 1
ATOM 3370 N N . TYR B 1 141 ? -0.99827 10.21068 26.63632 1.000 150.65334 157 TYR B N 1
ATOM 3371 C CA . TYR B 1 141 ? -1.12344 9.01999 27.46109 1.000 152.26912 157 TYR B CA 1
ATOM 3372 C C . TYR B 1 141 ? -0.32299 9.19627 28.74014 1.000 149.79890 157 TYR B C 1
ATOM 3373 O O . TYR B 1 141 ? 0.86151 9.55613 28.69959 1.000 156.79188 157 TYR B O 1
ATOM 3382 N N . ARG B 1 142 ? -0.99049 8.95171 29.86489 1.000 177.80202 158 ARG B N 1
ATOM 3383 C CA . ARG B 1 142 ? -0.37452 8.86200 31.18070 1.000 189.56575 158 ARG B CA 1
ATOM 3384 C C . ARG B 1 142 ? -0.49536 7.41553 31.63997 1.000 187.68547 158 ARG B C 1
ATOM 3385 O O . ARG B 1 142 ? -1.60182 6.86475 31.67672 1.000 193.78650 158 ARG B O 1
ATOM 3393 N N . ALA B 1 143 ? 0.63316 6.80416 31.98081 1.000 192.32977 159 ALA B N 1
ATOM 3394 C CA . ALA B 1 143 ? 0.66729 5.38294 32.30151 1.000 200.48653 159 ALA B CA 1
ATOM 3395 C C . ALA B 1 143 ? -0.05045 5.12242 33.62692 1.000 193.23537 159 ALA B C 1
ATOM 3396 O O . ALA B 1 143 ? -0.64566 6.01647 34.23792 1.000 167.05301 159 ALA B O 1
ATOM 3398 N N . ILE B 1 144 ? -0.00223 3.86384 34.07704 1.000 198.35947 160 ILE B N 1
ATOM 3399 C CA . ILE B 1 144 ? -0.57995 3.50626 35.37046 1.000 188.25477 160 ILE B CA 1
ATOM 3400 C C . ILE B 1 144 ? 0.05592 4.33643 36.47811 1.000 184.41871 160 ILE B C 1
ATOM 3401 O O . ILE B 1 144 ? -0.62423 4.78774 37.40644 1.000 204.65891 160 ILE B O 1
ATOM 3406 N N . SER B 1 145 ? 1.36247 4.56864 36.38676 1.000 167.28927 161 SER B N 1
ATOM 3407 C CA . SER B 1 145 ? 2.08654 5.41001 37.32676 1.000 205.37867 161 SER B CA 1
ATOM 3408 C C . SER B 1 145 ? 2.97221 6.38172 36.55615 1.000 200.55941 161 SER B C 1
ATOM 3409 O O . SER B 1 145 ? 3.25669 6.18855 35.37160 1.000 144.53655 161 SER B O 1
ATOM 3412 N N . THR B 1 146 ? 3.42877 7.42710 37.25107 1.000 222.36268 162 THR B N 1
ATOM 3413 C CA . THR B 1 146 ? 4.35160 8.39984 36.66989 1.000 187.24817 162 THR B CA 1
ATOM 3414 C C . THR B 1 146 ? 5.76845 7.83761 36.67320 1.000 182.86143 162 THR B C 1
ATOM 3415 O O . THR B 1 146 ? 6.74796 8.57472 36.83602 1.000 195.15116 162 THR B O 1
ATOM 3419 N N . ARG B 1 147 ? 5.87163 6.52310 36.48116 1.000 183.22754 163 ARG B N 1
ATOM 3420 C CA . ARG B 1 147 ? 7.12970 5.80142 36.49285 1.000 217.41092 163 ARG B CA 1
ATOM 3421 C C . ARG B 1 147 ? 7.43076 5.12242 35.16354 1.000 199.69218 163 ARG B C 1
ATOM 3422 O O . ARG B 1 147 ? 8.59515 4.80116 34.89882 1.000 188.03121 163 ARG B O 1
ATOM 3430 N N . TYR B 1 148 ? 6.42588 4.92384 34.31231 1.000 185.47008 164 TYR B N 1
ATOM 3431 C CA . TYR B 1 148 ? 6.58852 4.27421 33.02075 1.000 185.24589 164 TYR B CA 1
ATOM 3432 C C . TYR B 1 148 ? 6.60894 5.27020 31.87126 1.000 180.77692 164 TYR B C 1
ATOM 3433 O O . TYR B 1 148 ? 6.49973 4.86597 30.70975 1.000 178.42811 164 TYR B O 1
ATOM 3442 N N . THR B 1 149 ? 6.73213 6.56378 32.17154 1.000 183.38408 165 THR B N 1
ATOM 3443 C CA . THR B 1 149 ? 6.91213 7.57658 31.14220 1.000 165.69418 165 THR B CA 1
ATOM 3444 C C . THR B 1 149 ? 8.00368 8.58089 31.48132 1.000 180.36961 165 THR B C 1
ATOM 3445 O O . THR B 1 149 ? 8.23403 9.49928 30.68928 1.000 202.54157 165 THR B O 1
ATOM 3449 N N . LEU B 1 150 ? 8.67045 8.45111 32.63178 1.000 181.54051 166 LEU B N 1
ATOM 3450 C CA . LEU B 1 150 ? 9.79416 9.33070 32.93554 1.000 197.62900 166 LEU B CA 1
ATOM 3451 C C . LEU B 1 150 ? 11.01322 8.99136 32.09032 1.000 174.34050 166 LEU B C 1
ATOM 3452 O O . LEU B 1 150 ? 11.81125 9.87899 31.77030 1.000 188.23456 166 LEU B O 1
ATOM 3457 N N . ASP B 1 151 ? 11.17462 7.72523 31.72541 1.000 180.00436 167 ASP B N 1
ATOM 3458 C CA . ASP B 1 151 ? 12.27387 7.28176 30.88473 1.000 193.90139 167 ASP B CA 1
ATOM 3459 C C . ASP B 1 151 ? 11.80735 7.17682 29.43828 1.000 196.09223 167 ASP B C 1
ATOM 3460 O O . ASP B 1 151 ? 10.66000 6.81883 29.16021 1.000 196.61660 167 ASP B O 1
ATOM 3465 N N . PHE B 1 152 ? 12.71534 7.50236 28.51586 1.000 168.44159 168 PHE B N 1
ATOM 3466 C CA . PHE B 1 152 ? 12.38795 7.43807 27.09456 1.000 148.42439 168 PHE B CA 1
ATOM 3467 C C . PHE B 1 152 ? 12.09292 6.00651 26.66080 1.000 170.07327 168 PHE B C 1
ATOM 3468 O O . PHE B 1 152 ? 11.15883 5.76174 25.88367 1.000 159.82618 168 PHE B O 1
ATOM 3476 N N . ASP B 1 153 ? 12.88320 5.04862 27.15348 1.000 171.28024 169 ASP B N 1
ATOM 3477 C CA . ASP B 1 153 ? 12.62078 3.63965 26.87780 1.000 177.38623 169 ASP B CA 1
ATOM 3478 C C . ASP B 1 153 ? 11.21308 3.25590 27.31240 1.000 177.37876 169 ASP B C 1
ATOM 3479 O O . ASP B 1 153 ? 10.48151 2.57919 26.57986 1.000 185.97991 169 ASP B O 1
ATOM 3484 N N . ARG B 1 154 ? 10.81380 3.69479 28.50671 1.000 158.78371 170 ARG B N 1
ATOM 3485 C CA . ARG B 1 154 ? 9.49755 3.34672 29.02493 1.000 160.33497 170 ARG B CA 1
ATOM 3486 C C . ARG B 1 154 ? 8.38420 4.04383 28.25447 1.000 177.67748 170 ARG B C 1
ATOM 3487 O O . ARG B 1 154 ? 7.29486 3.48257 28.10668 1.000 169.64600 170 ARG B O 1
ATOM 3495 N N . ALA B 1 155 ? 8.63621 5.25134 27.74560 1.000 162.64406 171 ALA B N 1
ATOM 3496 C CA . ALA B 1 155 ? 7.65493 5.90932 26.88797 1.000 164.11216 171 ALA B CA 1
ATOM 3497 C C . ALA B 1 155 ? 7.45028 5.12386 25.59775 1.000 160.58753 171 ALA B C 1
ATOM 3498 O O . ALA B 1 155 ? 6.31088 4.89761 25.16105 1.000 158.07833 171 ALA B O 1
ATOM 3500 N N . GLN B 1 156 ? 8.55371 4.70300 24.97084 1.000 145.25275 172 GLN B N 1
ATOM 3501 C CA . GLN B 1 156 ? 8.45541 3.85122 23.78975 1.000 155.70426 172 GLN B CA 1
ATOM 3502 C C . GLN B 1 156 ? 7.68374 2.57346 24.09638 1.000 153.12180 172 GLN B C 1
ATOM 3503 O O . GLN B 1 156 ? 6.81810 2.15748 23.31603 1.000 158.77711 172 GLN B O 1
ATOM 3509 N N . ARG B 1 157 ? 7.97584 1.94431 25.23821 1.000 154.83505 173 ARG B N 1
ATOM 3510 C CA . ARG B 1 157 ? 7.31139 0.69073 25.58418 1.000 159.20082 173 ARG B CA 1
ATOM 3511 C C . ARG B 1 157 ? 5.82388 0.89784 25.84397 1.000 154.43233 173 ARG B C 1
ATOM 3512 O O . ARG B 1 157 ? 5.00431 0.04923 25.47976 1.000 171.43794 173 ARG B O 1
ATOM 3520 N N . ALA B 1 158 ? 5.45345 2.01525 26.47184 1.000 144.15093 174 ALA B N 1
ATOM 3521 C CA . ALA B 1 158 ? 4.04164 2.29209 26.71640 1.000 161.00697 174 ALA B CA 1
ATOM 3522 C C . ALA B 1 158 ? 3.29499 2.51155 25.40730 1.000 150.15959 174 ALA B C 1
ATOM 3523 O O . ALA B 1 158 ? 2.19949 1.96759 25.20334 1.000 145.44111 174 ALA B O 1
ATOM 3525 N N . CYS B 1 159 ? 3.87569 3.30564 24.50208 1.000 156.78841 175 CYS B N 1
ATOM 3526 C CA . CYS B 1 159 ? 3.24101 3.50089 23.20227 1.000 157.74893 175 CYS B CA 1
ATOM 3527 C C . CYS B 1 159 ? 3.12921 2.18385 22.44342 1.000 150.89051 175 CYS B C 1
ATOM 3528 O O . CYS B 1 159 ? 2.14011 1.94749 21.74011 1.000 166.68478 175 CYS B O 1
ATOM 3531 N N . LEU B 1 160 ? 4.12735 1.30749 22.58446 1.000 147.80557 176 LEU B N 1
ATOM 3532 C CA . LEU B 1 160 ? 4.04499 -0.01647 21.97381 1.000 171.40093 176 LEU B CA 1
ATOM 3533 C C . LEU B 1 160 ? 2.89928 -0.82613 22.56934 1.000 165.86513 176 LEU B C 1
ATOM 3534 O O . LEU B 1 160 ? 2.13513 -1.47278 21.84352 1.000 158.83486 176 LEU B O 1
ATOM 3539 N N . GLN B 1 161 ? 2.76914 -0.80349 23.89779 1.000 171.49276 177 GLN B N 1
ATOM 3540 C CA . GLN B 1 161 ? 1.72855 -1.58134 24.56159 1.000 179.95482 177 GLN B CA 1
ATOM 3541 C C . GLN B 1 161 ? 0.33628 -1.07416 24.21367 1.000 169.28498 177 GLN B C 1
ATOM 3542 O O . GLN B 1 161 ? -0.62761 -1.84798 24.24138 1.000 173.33925 177 GLN B O 1
ATOM 3548 N N . ASN B 1 162 ? 0.20632 0.21365 23.88756 1.000 154.66002 178 ASN B N 1
ATOM 3549 C CA . ASN B 1 162 ? -1.07835 0.78061 23.49241 1.000 137.67069 178 ASN B CA 1
ATOM 3550 C C . ASN B 1 162 ? -1.35887 0.63252 21.99920 1.000 150.44524 178 ASN B C 1
ATOM 3551 O O . ASN B 1 162 ? -2.09919 1.44758 21.43076 1.000 152.87044 178 ASN B O 1
ATOM 3556 N N . SER B 1 163 ? -0.79550 -0.39252 21.35629 1.000 162.75575 179 SER B N 1
ATOM 3557 C CA . SER B 1 163 ? -0.99885 -0.65793 19.93022 1.000 170.14492 179 SER B CA 1
ATOM 3558 C C . SER B 1 163 ? -0.65423 0.56675 19.08610 1.000 160.81489 179 SER B C 1
ATOM 3559 O O . SER B 1 163 ? -1.40783 0.97910 18.20181 1.000 160.41689 179 SER B O 1
ATOM 3562 N N . ALA B 1 164 ? 0.50529 1.15069 19.36517 1.000 168.88768 180 ALA B N 1
ATOM 3563 C CA . ALA B 1 164 ? 0.92070 2.37830 18.70049 1.000 183.03791 180 ALA B CA 1
ATOM 3564 C C . ALA B 1 164 ? 2.44049 2.47883 18.76869 1.000 166.03668 180 ALA B C 1
ATOM 3565 O O . ALA B 1 164 ? 3.12939 1.52808 19.15386 1.000 161.48730 180 ALA B O 1
ATOM 3567 N N . ILE B 1 165 ? 2.96216 3.63865 18.37806 1.000 137.37827 181 ILE B N 1
ATOM 3568 C CA . ILE B 1 165 ? 4.37880 3.95645 18.48531 1.000 138.75043 181 ILE B CA 1
ATOM 3569 C C . ILE B 1 165 ? 4.47995 5.39791 18.96274 1.000 151.39525 181 ILE B C 1
ATOM 3570 O O . ILE B 1 165 ? 3.55619 6.19582 18.77531 1.000 133.13243 181 ILE B O 1
ATOM 3575 N N . ILE B 1 166 ? 5.60218 5.72606 19.60769 1.000 153.64796 182 ILE B N 1
ATOM 3576 C CA . ILE B 1 166 ? 5.78308 7.07301 20.13341 1.000 136.80520 182 ILE B CA 1
ATOM 3577 C C . ILE B 1 166 ? 5.74232 8.07393 18.98713 1.000 154.15984 182 ILE B C 1
ATOM 3578 O O . ILE B 1 166 ? 6.40046 7.89630 17.95402 1.000 150.67837 182 ILE B O 1
ATOM 3583 N N . ALA B 1 167 ? 4.94137 9.12164 19.15643 1.000 149.91887 183 ALA B N 1
ATOM 3584 C CA . ALA B 1 167 ? 4.66872 10.05544 18.07561 1.000 147.98688 183 ALA B CA 1
ATOM 3585 C C . ALA B 1 167 ? 5.85824 10.97354 17.82516 1.000 160.62137 183 ALA B C 1
ATOM 3586 O O . ALA B 1 167 ? 6.67699 11.22781 18.71325 1.000 120.23163 183 ALA B O 1
ATOM 3588 N N . THR B 1 168 ? 5.94217 11.47259 16.59480 1.000 149.12327 184 THR B N 1
ATOM 3589 C CA . THR B 1 168 ? 6.98048 12.39523 16.16813 1.000 116.40167 184 THR B CA 1
ATOM 3590 C C . THR B 1 168 ? 6.52386 13.83456 16.36260 1.000 142.11745 184 THR B C 1
ATOM 3591 O O . THR B 1 168 ? 5.32237 14.11193 16.43566 1.000 128.55667 184 THR B O 1
ATOM 3595 N N . PRO B 1 169 ? 7.46511 14.78005 16.46669 1.000 123.57763 185 PRO B N 1
ATOM 3596 C CA . PRO B 1 169 ? 7.06020 16.18701 16.63504 1.000 117.91526 185 PRO B CA 1
ATOM 3597 C C . PRO B 1 169 ? 6.19840 16.71131 15.49930 1.000 124.32563 185 PRO B C 1
ATOM 3598 O O . PRO B 1 169 ? 5.29596 17.52431 15.73830 1.000 125.49904 185 PRO B O 1
ATOM 3602 N N . GLU B 1 170 ? 6.45079 16.27060 14.26444 1.000 112.09376 186 GLU B N 1
ATOM 3603 C CA . GLU B 1 170 ? 5.61229 16.69734 13.14876 1.000 133.35408 186 GLU B CA 1
ATOM 3604 C C . GLU B 1 170 ? 4.18948 16.17495 13.30104 1.000 140.62879 186 GLU B C 1
ATOM 3605 O O . GLU B 1 170 ? 3.22575 16.87892 12.97844 1.000 141.82134 186 GLU B O 1
ATOM 3611 N N . GLN B 1 171 ? 4.03781 14.94605 13.80074 1.000 146.41097 187 GLN B N 1
ATOM 3612 C CA . GLN B 1 171 ? 2.70413 14.41181 14.05635 1.000 127.04528 187 GLN B CA 1
ATOM 3613 C C . GLN B 1 171 ? 1.99345 15.20318 15.14666 1.000 145.05897 187 GLN B C 1
ATOM 3614 O O . GLN B 1 171 ? 0.78460 15.44641 15.05669 1.000 141.59485 187 GLN B O 1
ATOM 3620 N N . LEU B 1 172 ? 2.72773 15.61728 16.18212 1.000 144.34315 188 LEU B N 1
ATOM 3621 C CA . LEU B 1 172 ? 2.13041 16.44350 17.22598 1.000 135.87712 188 LEU B CA 1
ATOM 3622 C C . LEU B 1 172 ? 1.69269 17.79334 16.67227 1.000 155.10873 188 LEU B C 1
ATOM 3623 O O . LEU B 1 172 ? 0.59936 18.27862 16.98764 1.000 138.64705 188 LEU B O 1
ATOM 3628 N N . GLN B 1 173 ? 2.53295 18.41163 15.83807 1.000 134.31496 189 GLN B N 1
ATOM 3629 C CA . GLN B 1 173 ? 2.16444 19.68145 15.21939 1.000 147.37632 189 GLN B CA 1
ATOM 3630 C C . GLN B 1 173 ? 0.93580 19.52628 14.33170 1.000 158.51747 189 GLN B C 1
ATOM 3631 O O . GLN B 1 173 ? 0.05353 20.39369 14.31996 1.000 152.81105 189 GLN B O 1
ATOM 3637 N N . ALA B 1 174 ? 0.85848 18.42318 13.58475 1.000 137.94701 190 ALA B N 1
ATOM 3638 C CA . ALA B 1 174 ? -0.29511 18.18859 12.72333 1.000 139.80767 190 ALA B CA 1
ATOM 3639 C C . ALA B 1 174 ? -1.56260 17.99823 13.54660 1.000 125.38512 190 ALA B C 1
ATOM 3640 O O . ALA B 1 174 ? -2.60980 18.57751 13.23704 1.000 169.65833 190 ALA B O 1
ATOM 3642 N N . ALA B 1 175 ? -1.48384 17.19046 14.60823 1.000 150.36008 191 ALA B N 1
ATOM 3643 C CA . ALA B 1 175 ? -2.63532 17.00363 15.48451 1.000 141.55103 191 ALA B CA 1
ATOM 3644 C C . ALA B 1 175 ? -3.05996 18.31228 16.13649 1.000 155.39899 191 ALA B C 1
ATOM 3645 O O . ALA B 1 175 ? -4.25360 18.52633 16.37671 1.000 187.75818 191 ALA B O 1
ATOM 3647 N N . TYR B 1 176 ? -2.10331 19.19506 16.43314 1.000 161.60539 192 TYR B N 1
ATOM 3648 C CA . TYR B 1 176 ? -2.45070 20.51494 16.95031 1.000 148.05097 192 TYR B CA 1
ATOM 3649 C C . TYR B 1 176 ? -3.19336 21.33195 15.90113 1.000 155.61531 192 TYR B C 1
ATOM 3650 O O . TYR B 1 176 ? -4.22646 21.94737 16.19245 1.000 155.05486 192 TYR B O 1
ATOM 3659 N N . GLU B 1 177 ? -2.67770 21.34627 14.66944 1.000 170.68994 193 GLU B N 1
ATOM 3660 C CA . GLU B 1 177 ? -3.32427 22.06125 13.57532 1.000 175.58329 193 GLU B CA 1
ATOM 3661 C C . GLU B 1 177 ? -4.67488 21.46765 13.19989 1.000 170.30262 193 GLU B C 1
ATOM 3662 O O . GLU B 1 177 ? -5.42263 22.10103 12.44775 1.000 192.30766 193 GLU B O 1
ATOM 3668 N N . ASP B 1 178 ? -5.00245 20.27867 13.69971 1.000 137.74795 194 ASP B N 1
ATOM 3669 C CA . ASP B 1 178 ? -6.26312 19.61305 13.40465 1.000 154.54893 194 ASP B CA 1
ATOM 3670 C C . ASP B 1 178 ? -7.28594 19.74834 14.52530 1.000 192.25011 194 ASP B C 1
ATOM 3671 O O . ASP B 1 178 ? -8.38904 19.20606 14.40589 1.000 219.71747 194 ASP B O 1
ATOM 3676 N N . GLY B 1 179 ? -6.94735 20.44338 15.61268 1.000 194.50982 195 GLY B N 1
ATOM 3677 C CA . GLY B 1 179 ? -7.87388 20.73165 16.68918 1.000 190.72845 195 GLY B CA 1
ATOM 3678 C C . GLY B 1 179 ? -7.60985 19.97219 17.97190 1.000 192.86265 195 GLY B C 1
ATOM 3679 O O . GLY B 1 179 ? -8.04956 20.41861 19.04049 1.000 214.18598 195 GLY B O 1
ATOM 3680 N N . PHE B 1 180 ? -6.91618 18.83782 17.89832 1.000 222.83356 196 PHE B N 1
ATOM 3681 C CA . PHE B 1 180 ? -6.62602 18.04928 19.08936 1.000 209.83036 196 PHE B CA 1
ATOM 3682 C C . PHE B 1 180 ? -5.77580 18.86214 20.05576 1.000 211.68750 196 PHE B C 1
ATOM 3683 O O . PHE B 1 180 ? -4.64810 19.24814 19.73275 1.000 216.48720 196 PHE B O 1
ATOM 3691 N N . HIS B 1 181 ? -6.32124 19.12428 21.24075 1.000 222.65659 197 HIS B N 1
ATOM 3692 C CA . HIS B 1 181 ? -5.72787 20.04666 22.19871 1.000 209.97599 197 HIS B CA 1
ATOM 3693 C C . HIS B 1 181 ? -5.38780 19.31621 23.48945 1.000 181.40256 197 HIS B C 1
ATOM 3694 O O . HIS B 1 181 ? -6.20984 18.55775 24.01462 1.000 182.46198 197 HIS B O 1
ATOM 3701 N N . GLN B 1 182 ? -4.17592 19.54790 23.99249 1.000 171.64887 198 GLN B N 1
ATOM 3702 C CA . GLN B 1 182 ? -3.73766 19.02824 25.27953 1.000 173.30555 198 GLN B CA 1
ATOM 3703 C C . GLN B 1 182 ? -2.87239 20.08022 25.95983 1.000 181.39578 198 GLN B C 1
ATOM 3704 O O . GLN B 1 182 ? -2.33404 20.98240 25.31329 1.000 206.55041 198 GLN B O 1
ATOM 3710 N N . CYS B 1 183 ? -2.74544 19.95863 27.28281 1.000 198.59452 199 CYS B N 1
ATOM 3711 C CA . CYS B 1 183 ? -1.93206 20.87835 28.07105 1.000 226.22740 199 CYS B CA 1
ATOM 3712 C C . CYS B 1 183 ? -0.92488 20.12452 28.93108 1.000 238.91700 199 CYS B C 1
ATOM 3713 O O . CYS B 1 183 ? -0.51932 20.60854 29.99082 1.000 251.96004 199 CYS B O 1
ATOM 3716 N N . ASP B 1 184 ? -0.51354 18.93940 28.48895 1.000 199.06391 200 ASP B N 1
ATOM 3717 C CA . ASP B 1 184 ? 0.45454 18.12037 29.20320 1.000 207.52628 200 ASP B CA 1
ATOM 3718 C C . ASP B 1 184 ? 1.67967 17.88815 28.33134 1.000 188.07380 200 ASP B C 1
ATOM 3719 O O . ASP B 1 184 ? 1.55967 17.62042 27.13144 1.000 175.39862 200 ASP B O 1
ATOM 3724 N N . ALA B 1 185 ? 2.85742 17.99541 28.93964 1.000 182.52277 201 ALA B N 1
ATOM 3725 C CA . ALA B 1 185 ? 4.09937 17.72911 28.23053 1.000 144.49092 201 ALA B CA 1
ATOM 3726 C C . ALA B 1 185 ? 4.35707 16.23019 28.17143 1.000 157.81058 201 ALA B C 1
ATOM 3727 O O . ALA B 1 185 ? 4.12500 15.50569 29.14424 1.000 177.75587 201 ALA B O 1
ATOM 3729 N N . GLY B 1 186 ? 4.83796 15.76718 27.02104 1.000 167.56927 202 GLY B N 1
ATOM 3730 C CA . GLY B 1 186 ? 5.07681 14.35009 26.82913 1.000 171.81421 202 GLY B CA 1
ATOM 3731 C C . GLY B 1 186 ? 6.28070 14.09938 25.94768 1.000 154.23467 202 GLY B C 1
ATOM 3732 O O . GLY B 1 186 ? 6.75226 14.98640 25.22515 1.000 172.39882 202 GLY B O 1
ATOM 3733 N N . TRP B 1 187 ? 6.77812 12.86696 26.02426 1.000 149.79966 203 TRP B N 1
ATOM 3734 C CA . TRP B 1 187 ? 7.88959 12.44624 25.18548 1.000 140.17234 203 TRP B CA 1
ATOM 3735 C C . TRP B 1 187 ? 7.46161 12.35799 23.72661 1.000 148.17375 203 TRP B C 1
ATOM 3736 O O . TRP B 1 187 ? 6.30378 12.07494 23.40793 1.000 138.58400 203 TRP B O 1
ATOM 3747 N N . LEU B 1 188 ? 8.41801 12.60346 22.83756 1.000 127.38292 204 LEU B N 1
ATOM 3748 C CA . LEU B 1 188 ? 8.22851 12.43904 21.40624 1.000 109.75990 204 LEU B CA 1
ATOM 3749 C C . LEU B 1 188 ? 9.33346 11.54143 20.86455 1.000 135.67659 204 LEU B C 1
ATOM 3750 O O . LEU B 1 188 ? 10.34037 11.28696 21.53103 1.000 122.61254 204 LEU B O 1
ATOM 3755 N N . ALA B 1 189 ? 9.13475 11.06235 19.63356 1.000 124.16816 205 ALA B N 1
ATOM 3756 C CA . ALA B 1 189 ? 9.99994 10.02735 19.07570 1.000 121.55758 205 ALA B CA 1
ATOM 3757 C C . ALA B 1 189 ? 11.44374 10.48271 18.90460 1.000 119.29455 205 ALA B C 1
ATOM 3758 O O . ALA B 1 189 ? 12.33303 9.63517 18.77055 1.000 132.70406 205 ALA B O 1
ATOM 3760 N N . ASP B 1 190 ? 11.70140 11.79048 18.90341 1.000 125.06521 206 ASP B N 1
ATOM 3761 C CA . ASP B 1 190 ? 13.04897 12.31964 18.74562 1.000 117.34498 206 ASP B CA 1
ATOM 3762 C C . ASP B 1 190 ? 13.76478 12.51517 20.07899 1.000 117.98733 206 ASP B C 1
ATOM 3763 O O . ASP B 1 190 ? 14.74275 13.26994 20.14087 1.000 138.28515 206 ASP B O 1
ATOM 3768 N N . GLN B 1 191 ? 13.30078 11.84665 21.13717 1.000 120.48759 207 GLN B N 1
ATOM 3769 C CA . GLN B 1 191 ? 13.86144 11.97668 22.48436 1.000 128.88659 207 GLN B CA 1
ATOM 3770 C C . GLN B 1 191 ? 13.86449 13.43622 22.94179 1.000 133.03291 207 GLN B C 1
ATOM 3771 O O . GLN B 1 191 ? 14.88038 13.97884 23.38230 1.000 128.68291 207 GLN B O 1
ATOM 3777 N N . THR B 1 192 ? 12.70703 14.07807 22.81377 1.000 119.82863 208 THR B N 1
ATOM 3778 C CA . THR B 1 192 ? 12.45628 15.39377 23.38021 1.000 132.70047 208 THR B CA 1
ATOM 3779 C C . THR B 1 192 ? 11.13723 15.34425 24.13749 1.000 161.68477 208 THR B C 1
ATOM 3780 O O . THR B 1 192 ? 10.35872 14.39636 24.00944 1.000 152.00669 208 THR B O 1
ATOM 3784 N N . VAL B 1 193 ? 10.89256 16.37057 24.94567 1.000 150.05199 209 VAL B N 1
ATOM 3785 C CA . VAL B 1 193 ? 9.65424 16.49681 25.70556 1.000 144.91415 209 VAL B CA 1
ATOM 3786 C C . VAL B 1 193 ? 8.97723 17.78849 25.27666 1.000 129.76763 209 VAL B C 1
ATOM 3787 O O . VAL B 1 193 ? 9.52003 18.88057 25.48774 1.000 144.78958 209 VAL B O 1
ATOM 3791 N N . ARG B 1 194 ? 7.79585 17.66564 24.67563 1.000 129.87240 210 ARG B N 1
ATOM 3792 C CA . ARG B 1 194 ? 7.11309 18.81125 24.09229 1.000 140.40395 210 ARG B CA 1
ATOM 3793 C C . ARG B 1 194 ? 5.63616 18.77954 24.46204 1.000 151.80314 210 ARG B C 1
ATOM 3794 O O . ARG B 1 194 ? 5.11785 17.77842 24.96242 1.000 170.57647 210 ARG B O 1
ATOM 3802 N N . TYR B 1 195 ? 4.95571 19.90279 24.20944 1.000 146.76545 211 TYR B N 1
ATOM 3803 C CA . TYR B 1 195 ? 3.52926 20.03383 24.48018 1.000 140.74545 211 TYR B CA 1
ATOM 3804 C C . TYR B 1 195 ? 2.91708 21.02240 23.49992 1.000 142.51667 211 TYR B C 1
ATOM 3805 O O . TYR B 1 195 ? 3.57736 22.00374 23.12926 1.000 165.65928 211 TYR B O 1
ATOM 3814 N N . PRO B 1 196 ? 1.68063 20.79723 23.06419 1.000 128.65515 212 PRO B N 1
ATOM 3815 C CA . PRO B 1 196 ? 1.02547 21.75853 22.17247 1.000 153.80769 212 PRO B CA 1
ATOM 3816 C C . PRO B 1 196 ? 0.61680 23.02081 22.91425 1.000 159.90567 212 PRO B C 1
ATOM 3817 O O . PRO B 1 196 ? 0.41965 23.02838 24.13070 1.000 174.41684 212 PRO B O 1
ATOM 3821 N N . ILE B 1 197 ? 0.48779 24.10556 22.14860 1.000 159.66071 213 ILE B N 1
ATOM 3822 C CA . ILE B 1 197 ? 0.05814 25.37640 22.71640 1.000 149.32492 213 ILE B CA 1
ATOM 3823 C C . ILE B 1 197 ? -1.41166 25.29182 23.10549 1.000 168.59429 213 ILE B C 1
ATOM 3824 O O . ILE B 1 197 ? -2.23621 24.71827 22.38080 1.000 177.54720 213 ILE B O 1
ATOM 3829 N N . HIS B 1 198 ? -1.74716 25.86268 24.25959 1.000 197.48044 214 HIS B N 1
ATOM 3830 C CA . HIS B 1 198 ? -3.10270 25.84310 24.78919 1.000 215.90297 214 HIS B CA 1
ATOM 3831 C C . HIS B 1 198 ? -3.49933 27.25431 25.20798 1.000 209.64353 214 HIS B C 1
ATOM 3832 O O . HIS B 1 198 ? -2.74465 28.21557 25.03161 1.000 187.96980 214 HIS B O 1
ATOM 3839 N N . THR B 1 199 ? -4.69969 27.37486 25.76673 1.000 210.63865 215 THR B N 1
ATOM 3840 C CA . THR B 1 199 ? -5.22123 28.66851 26.19233 1.000 215.11851 215 THR B CA 1
ATOM 3841 C C . THR B 1 199 ? -5.39458 28.71695 27.70763 1.000 191.22389 215 THR B C 1
ATOM 3842 O O . THR B 1 199 ? -4.46465 28.42560 28.45979 1.000 173.00827 215 THR B O 1
ATOM 3846 N N . THR B 1 225 ? 7.23952 15.72291 36.19445 1.000 182.53253 241 THR B N 1
ATOM 3847 C CA . THR B 1 225 ? 7.29700 14.48233 35.43002 1.000 188.96903 241 THR B CA 1
ATOM 3848 C C . THR B 1 225 ? 6.65958 14.66254 34.05677 1.000 204.35351 241 THR B C 1
ATOM 3849 O O . THR B 1 225 ? 6.06553 15.70242 33.77271 1.000 193.47095 241 THR B O 1
ATOM 3853 N N . TYR B 1 226 ? 6.77390 13.64096 33.21063 1.000 197.20940 242 TYR B N 1
ATOM 3854 C CA . TYR B 1 226 ? 6.34209 13.72832 31.82484 1.000 179.03578 242 TYR B CA 1
ATOM 3855 C C . TYR B 1 226 ? 5.46353 12.53919 31.46520 1.000 172.35358 242 TYR B C 1
ATOM 3856 O O . TYR B 1 226 ? 5.66812 11.42459 31.95032 1.000 170.98675 242 TYR B O 1
ATOM 3865 N N . ASP B 1 227 ? 4.47710 12.79302 30.60592 1.000 146.75492 243 ASP B N 1
ATOM 3866 C CA . ASP B 1 227 ? 3.66269 11.73265 30.02253 1.000 153.05854 243 ASP B CA 1
ATOM 3867 C C . ASP B 1 227 ? 4.22642 11.35658 28.65842 1.000 156.07408 243 ASP B C 1
ATOM 3868 O O . ASP B 1 227 ? 5.42802 11.53018 28.42463 1.000 142.29815 243 ASP B O 1
ATOM 3873 N N . VAL B 1 228 ? 3.39414 10.84836 27.74772 1.000 163.55971 244 VAL B N 1
ATOM 3874 C CA . VAL B 1 228 ? 3.90627 10.49116 26.42417 1.000 129.63897 244 VAL B CA 1
ATOM 3875 C C . VAL B 1 228 ? 2.81843 10.66977 25.37208 1.000 140.33542 244 VAL B C 1
ATOM 3876 O O . VAL B 1 228 ? 1.64595 10.37583 25.60843 1.000 168.57123 244 VAL B O 1
ATOM 3880 N N . TYR B 1 229 ? 3.21942 11.14056 24.19523 1.000 125.18649 245 TYR B N 1
ATOM 3881 C CA . TYR B 1 229 ? 2.32694 11.25276 23.04971 1.000 141.09198 245 TYR B CA 1
ATOM 3882 C C . TYR B 1 229 ? 2.56985 10.07438 22.11464 1.000 128.55194 245 TYR B C 1
ATOM 3883 O O . TYR B 1 229 ? 3.66790 9.92854 21.56661 1.000 131.32715 245 TYR B O 1
ATOM 3892 N N . CYS B 1 230 ? 1.55366 9.23468 21.94104 1.000 146.55968 246 CYS B N 1
ATOM 3893 C CA . CYS B 1 230 ? 1.65356 8.06527 21.08312 1.000 161.27394 246 CYS B CA 1
ATOM 3894 C C . CYS B 1 230 ? 0.87698 8.29402 19.79356 1.000 134.43231 246 CYS B C 1
ATOM 3895 O O . CYS B 1 230 ? -0.00190 9.15711 19.71331 1.000 138.47951 246 CYS B O 1
ATOM 3898 N N . PHE B 1 231 ? 1.21531 7.50056 18.77873 1.000 146.20254 247 PHE B N 1
ATOM 3899 C CA . PHE B 1 231 ? 0.62125 7.61460 17.45025 1.000 124.33656 247 PHE B CA 1
ATOM 3900 C C . PHE B 1 231 ? 0.10047 6.24859 17.02518 1.000 145.58438 247 PHE B C 1
ATOM 3901 O O . PHE B 1 231 ? 0.88784 5.35264 16.70264 1.000 135.66477 247 PHE B O 1
ATOM 3909 N N . ALA B 1 232 ? -1.22147 6.09261 17.02096 1.000 149.15337 248 ALA B N 1
ATOM 3910 C CA . ALA B 1 232 ? -1.86220 4.86314 16.56692 1.000 143.10528 248 ALA B CA 1
ATOM 3911 C C . ALA B 1 232 ? -2.13420 4.98974 15.07239 1.000 147.17646 248 ALA B C 1
ATOM 3912 O O . ALA B 1 232 ? -2.97765 5.78864 14.65247 1.000 131.54609 248 ALA B O 1
ATOM 3914 N N . GLU B 1 233 ? -1.41803 4.20322 14.27013 1.000 154.91641 249 GLU B N 1
ATOM 3915 C CA . GLU B 1 233 ? -1.50698 4.30365 12.81839 1.000 130.76042 249 GLU B CA 1
ATOM 3916 C C . GLU B 1 233 ? -2.82905 3.75620 12.29475 1.000 141.32583 249 GLU B C 1
ATOM 3917 O O . GLU B 1 233 ? -3.70290 4.52266 11.87776 1.000 143.95911 249 GLU B O 1
ATOM 3923 N N . GLU B 1 234 ? -2.98800 2.43503 12.30629 1.000 165.88825 250 GLU B N 1
ATOM 3924 C CA . GLU B 1 234 ? -4.17378 1.80155 11.75228 1.000 163.55223 250 GLU B CA 1
ATOM 3925 C C . GLU B 1 234 ? -4.57172 0.63009 12.63968 1.000 176.20202 250 GLU B C 1
ATOM 3926 O O . GLU B 1 234 ? -3.87679 0.28193 13.59915 1.000 183.79383 250 GLU B O 1
ATOM 3932 N N . MET B 1 235 ? -5.70852 0.02212 12.31192 1.000 189.40489 251 MET B N 1
ATOM 3933 C CA . MET B 1 235 ? -6.25486 -1.08148 13.08583 1.000 175.59920 251 MET B CA 1
ATOM 3934 C C . MET B 1 235 ? -6.96014 -2.03905 12.13913 1.000 187.55562 251 MET B C 1
ATOM 3935 O O . MET B 1 235 ? -7.70410 -1.60830 11.25468 1.000 200.92822 251 MET B O 1
ATOM 3940 N N . GLU B 1 236 ? -6.72612 -3.33609 12.33164 1.000 199.40135 252 GLU B N 1
ATOM 3941 C CA . GLU B 1 236 ? -7.32460 -4.34407 11.46593 1.000 204.83433 252 GLU B CA 1
ATOM 3942 C C . GLU B 1 236 ? -8.69076 -4.80138 11.96598 1.000 200.97913 252 GLU B C 1
ATOM 3943 O O . GLU B 1 236 ? -9.61018 -4.99058 11.16233 1.000 199.93379 252 GLU B O 1
ATOM 3949 N N . GLY B 1 237 ? -8.84616 -4.97824 13.27461 1.000 202.90703 253 GLY B N 1
ATOM 3950 C CA . GLY B 1 237 ? -10.10088 -5.40324 13.85969 1.000 197.38786 253 GLY B CA 1
ATOM 3951 C C . GLY B 1 237 ? -11.03494 -4.24399 14.13708 1.000 216.58902 253 GLY B C 1
ATOM 3952 O O . GLY B 1 237 ? -10.91017 -3.15652 13.56837 1.000 210.53804 253 GLY B O 1
ATOM 3953 N N . GLU B 1 238 ? -11.99573 -4.49036 15.02674 1.000 199.66537 254 GLU B N 1
ATOM 3954 C CA . GLU B 1 238 ? -12.93839 -3.46691 15.45524 1.000 185.96157 254 GLU B CA 1
ATOM 3955 C C . GLU B 1 238 ? -13.18868 -3.60555 16.95047 1.000 190.68490 254 GLU B C 1
ATOM 3956 O O . GLU B 1 238 ? -12.81336 -4.59860 17.57950 1.000 188.07752 254 GLU B O 1
ATOM 3962 N N . VAL B 1 239 ? -13.84150 -2.59227 17.51526 1.000 183.50901 255 VAL B N 1
ATOM 3963 C CA . VAL B 1 239 ? -13.99744 -2.44842 18.95681 1.000 206.29853 255 VAL B CA 1
ATOM 3964 C C . VAL B 1 239 ? -15.47944 -2.43267 19.30482 1.000 225.69635 255 VAL B C 1
ATOM 3965 O O . VAL B 1 239 ? -16.28134 -1.78516 18.62259 1.000 211.78260 255 VAL B O 1
ATOM 3969 N N . PHE B 1 240 ? -15.83793 -3.14602 20.36927 1.000 238.11457 256 PHE B N 1
ATOM 3970 C CA . PHE B 1 240 ? -17.20400 -3.13901 20.88245 1.000 221.98696 256 PHE B CA 1
ATOM 3971 C C . PHE B 1 240 ? -17.21127 -3.33737 22.39588 1.000 199.97244 256 PHE B C 1
ATOM 3972 O O . PHE B 1 240 ? -18.17978 -2.99355 23.07371 1.000 180.12379 256 PHE B O 1
ATOM 3980 N N . PRO B 1 245 ? -26.15812 -3.86485 33.32460 1.000 223.00339 261 PRO B N 1
ATOM 3981 C CA . PRO B 1 245 ? -26.96712 -3.87432 34.54760 1.000 275.89132 261 PRO B CA 1
ATOM 3982 C C . PRO B 1 245 ? -26.17775 -4.37312 35.75346 1.000 272.84088 261 PRO B C 1
ATOM 3983 O O . PRO B 1 245 ? -26.44243 -3.95780 36.88150 1.000 251.02149 261 PRO B O 1
ATOM 3987 N N . GLU B 1 246 ? -25.21353 -5.26188 35.50592 1.000 291.96173 262 GLU B N 1
ATOM 3988 C CA . GLU B 1 246 ? -24.31538 -5.74763 36.54205 1.000 290.93035 262 GLU B CA 1
ATOM 3989 C C . GLU B 1 246 ? -22.88482 -5.25499 36.38019 1.000 290.70066 262 GLU B C 1
ATOM 3990 O O . GLU B 1 246 ? -22.13491 -5.26414 37.36214 1.000 296.65751 262 GLU B O 1
ATOM 3996 N N . LYS B 1 247 ? -22.49637 -4.82516 35.17560 1.000 279.52344 263 LYS B N 1
ATOM 3997 C CA . LYS B 1 247 ? -21.14409 -4.36202 34.87502 1.000 275.62395 263 LYS B CA 1
ATOM 3998 C C . LYS B 1 247 ? -20.09227 -5.42166 35.19385 1.000 284.67438 263 LYS B C 1
ATOM 3999 O O . LYS B 1 247 ? -20.42882 -6.56404 35.52331 1.000 273.04292 263 LYS B O 1
ATOM 4005 N N . PHE B 1 248 ? -18.81419 -5.06211 35.08028 1.000 292.86164 264 PHE B N 1
ATOM 4006 C CA . PHE B 1 248 ? -17.73446 -6.01929 35.27766 1.000 277.26895 264 PHE B CA 1
ATOM 4007 C C . PHE B 1 248 ? -16.54416 -5.32521 35.92297 1.000 261.74610 264 PHE B C 1
ATOM 4008 O O . PHE B 1 248 ? -16.24398 -4.17245 35.60552 1.000 261.53075 264 PHE B O 1
ATOM 4016 N N . THR B 1 249 ? -15.86974 -6.03389 36.82622 1.000 235.38487 265 THR B N 1
ATOM 4017 C CA . THR B 1 249 ? -14.55997 -5.59334 37.28276 1.000 223.59543 265 THR B CA 1
ATOM 4018 C C . THR B 1 249 ? -13.55207 -5.74313 36.14495 1.000 251.33256 265 THR B C 1
ATOM 4019 O O . THR B 1 249 ? -13.86139 -6.29105 35.08464 1.000 263.38311 265 THR B O 1
ATOM 4023 N N . PHE B 1 250 ? -12.32742 -5.25546 36.36797 1.000 243.27195 266 PHE B N 1
ATOM 4024 C CA . PHE B 1 250 ? -11.31458 -5.33615 35.31816 1.000 241.14391 266 PHE B CA 1
ATOM 4025 C C . PHE B 1 250 ? -11.02307 -6.78483 34.94611 1.000 241.64526 266 PHE B C 1
ATOM 4026 O O . PHE B 1 250 ? -10.97579 -7.13741 33.76126 1.000 221.26050 266 PHE B O 1
ATOM 4034 N N . GLN B 1 251 ? -10.81884 -7.64072 35.95043 1.000 234.36134 267 GLN B N 1
ATOM 4035 C CA . GLN B 1 251 ? -10.60203 -9.05723 35.67623 1.000 231.29091 267 GLN B CA 1
ATOM 4036 C C . GLN B 1 251 ? -11.83992 -9.68814 35.05121 1.000 236.29906 267 GLN B C 1
ATOM 4037 O O . GLN B 1 251 ? -11.73602 -10.47583 34.10229 1.000 207.71032 267 GLN B O 1
ATOM 4043 N N . GLU B 1 252 ? -13.02324 -9.34618 35.56580 1.000 240.24992 268 GLU B N 1
ATOM 4044 C CA . GLU B 1 252 ? -14.25734 -9.86557 34.98792 1.000 235.83630 268 GLU B CA 1
ATOM 4045 C C . GLU B 1 252 ? -14.47804 -9.33268 33.57828 1.000 245.64529 268 GLU B C 1
ATOM 4046 O O . GLU B 1 252 ? -14.97711 -10.05700 32.71278 1.000 249.53989 268 GLU B O 1
ATOM 4052 N N . ALA B 1 253 ? -14.09635 -8.07859 33.32102 1.000 246.64613 269 ALA B N 1
ATOM 4053 C CA . ALA B 1 253 ? -14.20503 -7.54038 31.96747 1.000 231.90879 269 ALA B CA 1
ATOM 4054 C C . ALA B 1 253 ? -13.27545 -8.27222 31.00768 1.000 231.17020 269 ALA B C 1
ATOM 4055 O O . ALA B 1 253 ? -13.66741 -8.60406 29.88085 1.000 237.99253 269 ALA B O 1
ATOM 4057 N N . ALA B 1 254 ? -12.03722 -8.53160 31.43717 1.000 203.09289 270 ALA B N 1
ATOM 4058 C CA . ALA B 1 254 ? -11.10146 -9.27022 30.59568 1.000 207.10700 270 ALA B CA 1
ATOM 4059 C C . ALA B 1 254 ? -11.60673 -10.67986 30.31608 1.000 235.43566 270 ALA B C 1
ATOM 4060 O O . ALA B 1 254 ? -11.54615 -11.15487 29.17588 1.000 228.29105 270 ALA B O 1
ATOM 4062 N N . ASN B 1 255 ? -12.12482 -11.35943 31.34227 1.000 240.27991 271 ASN B N 1
ATOM 4063 C CA . ASN B 1 255 ? -12.63572 -12.71312 31.14634 1.000 234.58995 271 ASN B CA 1
ATOM 4064 C C . ASN B 1 255 ? -13.87632 -12.71753 30.25858 1.000 245.61657 271 ASN B C 1
ATOM 4065 O O . ASN B 1 255 ? -14.06491 -13.63578 29.45204 1.000 244.22192 271 ASN B O 1
ATOM 4070 N N . GLU B 1 256 ? -14.72760 -11.69652 30.38495 1.000 255.36580 272 GLU B N 1
ATOM 4071 C CA . GLU B 1 256 ? -15.91503 -11.59700 29.54343 1.000 251.75055 272 GLU B CA 1
ATOM 4072 C C . GLU B 1 256 ? -15.53601 -11.38827 28.08406 1.000 234.40383 272 GLU B C 1
ATOM 4073 O O . GLU B 1 256 ? -16.08317 -12.04302 27.18874 1.000 214.13722 272 GLU B O 1
ATOM 4079 N N . CYS B 1 257 ? -14.59780 -10.47559 27.82449 1.000 248.53635 273 CYS B N 1
ATOM 4080 C CA . CYS B 1 257 ? -14.16526 -10.23333 26.45435 1.000 249.49679 273 CYS B CA 1
ATOM 4081 C C . CYS B 1 257 ? -13.35586 -11.39726 25.89240 1.000 248.79262 273 CYS B C 1
ATOM 4082 O O . CYS B 1 257 ? -13.30324 -11.56471 24.66919 1.000 242.38728 273 CYS B O 1
ATOM 4085 N N . ARG B 1 258 ? -12.73420 -12.20976 26.75264 1.000 251.75250 274 ARG B N 1
ATOM 4086 C CA . ARG B 1 258 ? -12.08824 -13.42839 26.27361 1.000 246.87203 274 ARG B CA 1
ATOM 4087 C C . ARG B 1 258 ? -13.11569 -14.50101 25.93476 1.000 236.71340 274 ARG B C 1
ATOM 4088 O O . ARG B 1 258 ? -12.93109 -15.26467 24.97966 1.000 216.12925 274 ARG B O 1
ATOM 4096 N N . ARG B 1 259 ? -14.19905 -14.57936 26.71270 1.000 233.73861 275 ARG B N 1
ATOM 4097 C CA . ARG B 1 259 ? -15.25177 -15.54975 26.42808 1.000 237.63487 275 ARG B CA 1
ATOM 4098 C C . ARG B 1 259 ? -15.88129 -15.29710 25.06499 1.000 240.09592 275 ARG B C 1
ATOM 4099 O O . ARG B 1 259 ? -16.24555 -16.24201 24.35580 1.000 226.49701 275 ARG B O 1
ATOM 4107 N N . LEU B 1 260 ? -16.01390 -14.02786 24.67972 1.000 249.63394 276 LEU B N 1
ATOM 4108 C CA . LEU B 1 260 ? -16.55686 -13.67219 23.37492 1.000 234.92560 276 LEU B CA 1
ATOM 4109 C C . LEU B 1 260 ? -15.57028 -13.90877 22.24035 1.000 233.49457 276 LEU B C 1
ATOM 4110 O O . LEU B 1 260 ? -15.93472 -13.70494 21.07677 1.000 231.10663 276 LEU B O 1
ATOM 4115 N N . GLY B 1 261 ? -14.34431 -14.32990 22.54356 1.000 245.30587 277 GLY B N 1
ATOM 4116 C CA . GLY B 1 261 ? -13.34202 -14.55680 21.52198 1.000 250.07302 277 GLY B CA 1
ATOM 4117 C C . GLY B 1 261 ? -12.68120 -13.27734 21.05460 1.000 235.59977 277 GLY B C 1
ATOM 4118 O O . GLY B 1 261 ? -12.66770 -12.98094 19.85579 1.000 212.23711 277 GLY B O 1
ATOM 4119 N N . ALA B 1 262 ? -12.12706 -12.51656 21.98968 1.000 255.34957 278 ALA B N 1
ATOM 4120 C CA . ALA B 1 262 ? -11.51764 -11.22094 21.69993 1.000 244.03993 278 ALA B CA 1
ATOM 4121 C C . ALA B 1 262 ? -10.68819 -10.81134 22.91477 1.000 242.82704 278 ALA B C 1
ATOM 4122 O O . ALA B 1 262 ? -10.52812 -11.58665 23.86546 1.000 251.51333 278 ALA B O 1
ATOM 4124 N N . ARG B 1 263 ? -10.15673 -9.58928 22.88479 1.000 211.93138 279 ARG B N 1
ATOM 4125 C CA . ARG B 1 263 ? -9.32823 -9.07127 23.96507 1.000 202.92245 279 ARG B CA 1
ATOM 4126 C C . ARG B 1 263 ? -9.72275 -7.63163 24.25946 1.000 215.16115 279 ARG B C 1
ATOM 4127 O O . ARG B 1 263 ? -10.28127 -6.93543 23.40826 1.000 222.76411 279 ARG B O 1
ATOM 4135 N N . LEU B 1 264 ? -9.43838 -7.19726 25.48745 1.000 200.84326 280 LEU B N 1
ATOM 4136 C CA . LEU B 1 264 ? -9.74364 -5.82914 25.88700 1.000 193.40502 280 LEU B CA 1
ATOM 4137 C C . LEU B 1 264 ? -9.02707 -4.83973 24.97805 1.000 213.88482 280 LEU B C 1
ATOM 4138 O O . LEU B 1 264 ? -7.82460 -4.96423 24.72719 1.000 205.84181 280 LEU B O 1
ATOM 4143 N N . ALA B 1 265 ? -9.77476 -3.85827 24.48155 1.000 226.87912 281 ALA B N 1
ATOM 4144 C CA . ALA B 1 265 ? -9.22135 -2.89685 23.54000 1.000 217.12755 281 ALA B CA 1
ATOM 4145 C C . ALA B 1 265 ? -8.14065 -2.05224 24.20123 1.000 218.43060 281 ALA B C 1
ATOM 4146 O O . ALA B 1 265 ? -8.24957 -1.67674 25.37133 1.000 209.21089 281 ALA B O 1
ATOM 4148 N 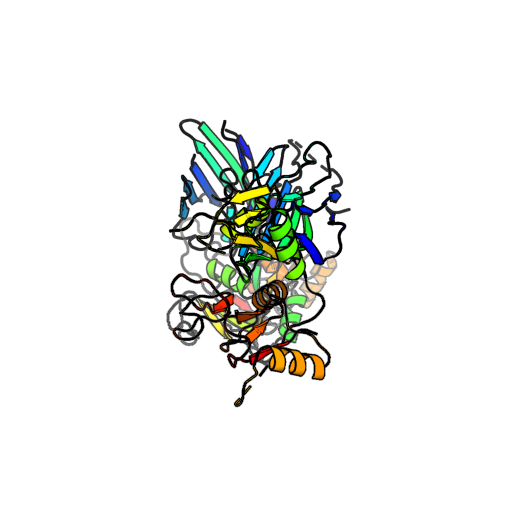N . THR B 1 266 ? -7.08664 -1.76272 23.44492 1.000 218.19292 282 THR B N 1
ATOM 4149 C CA . THR B 1 266 ? -6.03180 -0.89367 23.93435 1.000 204.90679 282 THR B CA 1
ATOM 4150 C C . THR B 1 266 ? -6.45688 0.56769 23.81398 1.000 199.33271 282 THR B C 1
ATOM 4151 O O . THR B 1 266 ? -7.49345 0.89826 23.23163 1.000 212.54852 282 THR B O 1
ATOM 4155 N N . THR B 1 267 ? -5.63556 1.45309 24.38182 1.000 158.37046 283 THR B N 1
ATOM 4156 C CA . THR B 1 267 ? -5.93432 2.87971 24.31379 1.000 184.74505 283 THR B CA 1
ATOM 4157 C C . THR B 1 267 ? -5.88137 3.38316 22.87625 1.000 188.50213 283 THR B C 1
ATOM 4158 O O . THR B 1 267 ? -6.75627 4.14387 22.44238 1.000 190.32312 283 THR B O 1
ATOM 4162 N N . GLY B 1 268 ? -4.86520 2.96262 22.11981 1.000 190.98979 284 GLY B N 1
ATOM 4163 C CA . GLY B 1 268 ? -4.78340 3.35936 20.72391 1.000 195.69047 284 GLY B CA 1
ATOM 4164 C C . GLY B 1 268 ? -5.93540 2.82127 19.89840 1.000 194.87748 284 GLY B C 1
ATOM 4165 O O . GLY B 1 268 ? -6.43144 3.49567 18.99259 1.000 203.11380 284 GLY B O 1
ATOM 4166 N N . GLN B 1 269 ? -6.38111 1.60023 20.20348 1.000 168.71681 285 GLN B N 1
ATOM 4167 C CA . GLN B 1 269 ? -7.54085 1.04600 19.51351 1.000 181.52133 285 GLN B CA 1
ATOM 4168 C C . GLN B 1 269 ? -8.79545 1.85498 19.81362 1.000 185.25920 285 GLN B C 1
ATOM 4169 O O . GLN B 1 269 ? -9.59853 2.12722 18.91372 1.000 188.50657 285 GLN B O 1
ATOM 4175 N N . LEU B 1 270 ? -8.97480 2.26062 21.07199 1.000 183.80861 286 LEU B N 1
ATOM 4176 C CA . LEU B 1 270 ? -10.12336 3.08979 21.41895 1.000 192.52488 286 LEU B CA 1
ATOM 4177 C C . LEU B 1 270 ? -10.05957 4.44001 20.71667 1.000 192.05515 286 LEU B C 1
ATOM 4178 O O . LEU B 1 270 ? -11.08164 4.95030 20.24325 1.000 185.38264 286 LEU B O 1
ATOM 4183 N N . TYR B 1 271 ? -8.86456 5.02949 20.62633 1.000 185.82135 287 TYR B N 1
ATOM 4184 C CA . TYR B 1 271 ? -8.73733 6.31965 19.95478 1.000 169.13812 287 TYR B CA 1
ATOM 4185 C C . TYR B 1 271 ? -9.00842 6.19928 18.45938 1.000 165.33093 287 TYR B C 1
ATOM 4186 O O . TYR B 1 271 ? -9.67130 7.06305 17.87435 1.000 155.48193 287 TYR B O 1
ATOM 4195 N N . LEU B 1 272 ? -8.51644 5.13286 17.82380 1.000 154.05655 288 LEU B N 1
ATOM 4196 C CA . LEU B 1 272 ? -8.79415 4.93319 16.40416 1.000 161.75641 288 LEU B CA 1
ATOM 4197 C C . LEU B 1 272 ? -10.27610 4.67038 16.16169 1.000 164.93081 288 LEU B C 1
ATOM 4198 O O . LEU B 1 272 ? -10.84178 5.14373 15.16825 1.000 165.63544 288 LEU B O 1
ATOM 4203 N N . ALA B 1 273 ? -10.92482 3.92487 17.06057 1.000 169.38440 289 ALA B N 1
ATOM 4204 C CA . ALA B 1 273 ? -12.35826 3.69031 16.92445 1.000 168.75841 289 ALA B CA 1
ATOM 4205 C C . ALA B 1 273 ? -13.14694 4.98314 17.09071 1.000 172.79800 289 ALA B C 1
ATOM 4206 O O . ALA B 1 273 ? -14.12027 5.21961 16.36543 1.000 154.24557 289 ALA B O 1
ATOM 4208 N N . TRP B 1 274 ? -12.74384 5.83107 18.04128 1.000 164.03086 290 TRP B N 1
ATOM 4209 C CA . TRP B 1 274 ? -13.39247 7.12901 18.19622 1.000 166.24156 290 TRP B CA 1
ATOM 4210 C C . TRP B 1 274 ? -13.17976 7.99793 16.96401 1.000 189.41100 290 TRP B C 1
ATOM 4211 O O . TRP B 1 274 ? -14.08837 8.72204 16.54010 1.000 187.92069 290 TRP B O 1
ATOM 4222 N N . GLN B 1 275 ? -11.98096 7.94304 16.37840 1.000 185.09671 291 GLN B N 1
ATOM 4223 C CA . GLN B 1 275 ? -11.73291 8.66244 15.13442 1.000 181.11650 291 GLN B CA 1
ATOM 4224 C C . GLN B 1 275 ? -12.61212 8.13349 14.01018 1.000 188.09593 291 GLN B C 1
ATOM 4225 O O . GLN B 1 275 ? -13.01627 8.89413 13.12307 1.000 181.65370 291 GLN B O 1
ATOM 4231 N N . ALA B 1 276 ? -12.92162 6.83634 14.03313 1.000 200.98956 292 ALA B N 1
ATOM 4232 C CA . ALA B 1 276 ? -13.85855 6.26547 13.07468 1.000 185.79788 292 ALA B CA 1
ATOM 4233 C C . ALA B 1 276 ? -15.30368 6.64827 13.36531 1.000 191.89807 292 ALA B C 1
ATOM 4234 O O . ALA B 1 276 ? -16.17136 6.40573 12.51940 1.000 213.98536 292 ALA B O 1
ATOM 4236 N N . GLY B 1 277 ? -15.58139 7.22838 14.52395 1.000 198.67992 293 GLY B N 1
ATOM 4237 C CA . GLY B 1 277 ? -16.91000 7.66643 14.87854 1.000 213.65178 293 GLY B CA 1
ATOM 4238 C C . GLY B 1 277 ? -17.57599 6.92723 16.02757 1.000 210.27741 293 GLY B C 1
ATOM 4239 O O . GLY B 1 277 ? -18.80916 6.96884 16.12766 1.000 210.78844 293 GLY B O 1
ATOM 4240 N N . MET B 1 278 ? -16.81023 6.26361 16.88943 1.000 184.94136 294 MET B N 1
ATOM 4241 C CA . MET B 1 278 ? -17.39903 5.50825 17.98578 1.000 185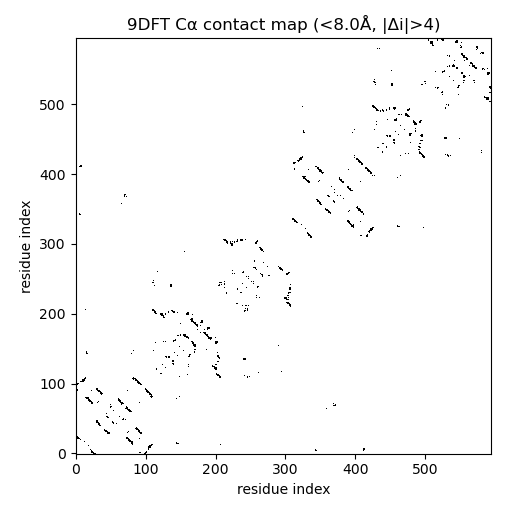.66710 294 MET B CA 1
ATOM 4242 C C . MET B 1 278 ? -17.87902 6.44563 19.08618 1.000 214.35103 294 MET B C 1
ATOM 4243 O O . MET B 1 278 ? -17.20760 7.42152 19.43264 1.000 227.73360 294 MET B O 1
ATOM 4248 N N . ASP B 1 279 ? -19.05184 6.14234 19.63723 1.000 230.57307 295 ASP B N 1
ATOM 4249 C CA . ASP B 1 279 ? -19.61893 6.91656 20.73209 1.000 240.29011 295 ASP B CA 1
ATOM 4250 C C . ASP B 1 279 ? -20.20275 5.95818 21.75700 1.000 256.02822 295 ASP B C 1
ATOM 4251 O O . ASP B 1 279 ? -20.96187 5.05223 21.40025 1.000 240.62961 295 ASP B O 1
ATOM 4256 N N . MET B 1 280 ? -19.84454 6.15783 23.02449 1.000 259.73698 296 MET B N 1
ATOM 4257 C CA . MET B 1 280 ? -20.31371 5.28175 24.09584 1.000 255.03800 296 MET B CA 1
ATOM 4258 C C . MET B 1 280 ? -20.24104 6.05906 25.40292 1.000 258.52631 296 MET B C 1
ATOM 4259 O O . MET B 1 280 ? -19.14316 6.36612 25.87730 1.000 254.33949 296 MET B O 1
ATOM 4264 N N . CYS B 1 281 ? -21.39838 6.37301 25.97753 1.000 270.90977 297 CYS B N 1
ATOM 4265 C CA . CYS B 1 281 ? -21.46089 7.11565 27.23661 1.000 262.40918 297 CYS B CA 1
ATOM 4266 C C . CYS B 1 281 ? -21.48640 6.17272 28.43715 1.000 249.53801 297 CYS B C 1
ATOM 4267 O O . CYS B 1 281 ? -22.37281 6.22429 29.28869 1.000 257.77789 297 CYS B O 1
ATOM 4270 N N . SER B 1 282 ? -20.49541 5.28659 28.49836 1.000 256.23898 298 SER B N 1
ATOM 4271 C CA . SER B 1 282 ? -20.34278 4.36687 29.62045 1.000 244.87814 298 SER B CA 1
ATOM 4272 C C . SER B 1 282 ? -18.87045 4.01352 29.74166 1.000 252.62117 298 SER B C 1
ATOM 4273 O O . SER B 1 282 ? -18.26192 3.55028 28.77209 1.000 252.60375 298 SER B O 1
ATOM 4276 N N . ALA B 1 283 ? -18.30316 4.24053 30.92135 1.000 289.85174 299 ALA B N 1
ATOM 4277 C CA . ALA B 1 283 ? -16.88955 3.97202 31.13515 1.000 284.94582 299 ALA B CA 1
ATOM 4278 C C . ALA B 1 283 ? -16.60948 2.47710 31.04508 1.000 284.51052 299 ALA B C 1
ATOM 4279 O O . ALA B 1 283 ? -17.39480 1.65125 31.51916 1.000 281.24310 299 ALA B O 1
ATOM 4281 N N . GLY B 1 284 ? -15.48716 2.13222 30.42942 1.000 247.45476 300 GLY B N 1
ATOM 4282 C CA . GLY B 1 284 ? -15.14441 0.73987 30.20876 1.000 240.68636 300 GLY B CA 1
ATOM 4283 C C . GLY B 1 284 ? -13.67243 0.48789 30.45009 1.000 208.82865 300 GLY B C 1
ATOM 4284 O O . GLY B 1 284 ? -12.82824 1.36666 30.26211 1.000 211.39647 300 GLY B O 1
ATOM 4285 N N . TRP B 1 285 ? -13.37249 -0.73811 30.86894 1.000 225.81112 301 TRP B N 1
ATOM 4286 C CA . TRP B 1 285 ? -11.99832 -1.14034 31.12368 1.000 222.24701 301 TRP B CA 1
ATOM 4287 C C . TRP B 1 285 ? -11.25480 -1.38948 29.81697 1.000 217.43672 301 TRP B C 1
ATOM 4288 O O . TRP B 1 285 ? -11.83139 -1.84361 28.82428 1.000 223.19809 301 TRP B O 1
ATOM 4299 N N . LEU B 1 286 ? -9.96017 -1.08502 29.82811 1.000 217.14703 302 LEU B N 1
ATOM 4300 C CA . LEU B 1 286 ? -9.06968 -1.34339 28.70747 1.000 199.44147 302 LEU B CA 1
ATOM 4301 C C . LEU B 1 286 ? -7.92575 -2.24307 29.15784 1.000 208.54987 302 LEU B C 1
ATOM 4302 O O . LEU B 1 286 ? -7.70249 -2.45654 30.35200 1.000 227.64837 302 LEU B O 1
ATOM 4307 N N . ALA B 1 287 ? -7.18931 -2.76571 28.17321 1.000 208.05411 303 ALA B N 1
ATOM 4308 C CA . ALA B 1 287 ? -6.09055 -3.68318 28.45214 1.000 217.88737 303 ALA B CA 1
ATOM 4309 C C . ALA B 1 287 ? -4.96309 -3.02774 29.24094 1.000 200.95861 303 ALA B C 1
ATOM 4310 O O . ALA B 1 287 ? -4.18845 -3.73725 29.89093 1.000 194.10102 303 ALA B O 1
ATOM 4312 N N . ASP B 1 288 ? -4.85131 -1.69698 29.20623 1.000 203.27461 304 ASP B N 1
ATOM 4313 C CA . ASP B 1 288 ? -3.82721 -0.98341 29.96115 1.000 201.16411 304 ASP B CA 1
ATOM 4314 C C . ASP B 1 288 ? -4.30128 -0.58112 31.35393 1.000 206.94360 304 ASP B C 1
ATOM 4315 O O . ASP B 1 288 ? -3.85633 0.44483 31.88562 1.000 231.65785 304 ASP B O 1
ATOM 4320 N N . ARG B 1 289 ? -5.20065 -1.36349 31.95362 1.000 197.32559 305 ARG B N 1
ATOM 4321 C CA . ARG B 1 289 ? -5.72333 -1.14095 33.30293 1.000 216.07872 305 ARG B CA 1
ATOM 4322 C C . ARG B 1 289 ? -6.44952 0.19647 33.44292 1.000 215.56784 305 ARG B C 1
ATOM 4323 O O . ARG B 1 289 ? -6.64414 0.68673 34.56003 1.000 214.31452 305 ARG B O 1
ATOM 4331 N N . SER B 1 290 ? -6.87294 0.79259 32.33412 1.000 195.43217 306 SER B N 1
ATOM 4332 C CA . SER B 1 290 ? -7.50210 2.10393 32.34140 1.000 189.37905 306 SER B CA 1
ATOM 4333 C C . SER B 1 290 ? -9.01706 1.98551 32.20119 1.000 205.38199 306 SER B C 1
ATOM 4334 O O . SER B 1 290 ? -9.56342 0.93107 31.86862 1.000 209.75023 306 SER B O 1
ATOM 4337 N N . VAL B 1 291 ? -9.69517 3.10228 32.45641 1.000 191.21812 307 VAL B N 1
ATOM 4338 C CA . VAL B 1 291 ? -11.15096 3.19546 32.38212 1.000 207.32279 307 VAL B CA 1
ATOM 4339 C C . VAL B 1 291 ? -11.46821 4.42531 31.53884 1.000 208.09542 307 VAL B C 1
ATOM 4340 O O . VAL B 1 291 ? -11.41898 5.55659 32.03546 1.000 201.95062 307 VAL B O 1
ATOM 4344 N N . ARG B 1 292 ? -11.78941 4.21332 30.26354 1.000 241.03726 308 ARG B N 1
ATOM 4345 C CA . ARG B 1 292 ? -12.05871 5.30039 29.33419 1.000 238.57928 308 ARG B CA 1
ATOM 4346 C C . ARG B 1 292 ? -13.36486 5.04138 28.59625 1.000 241.60206 308 ARG B C 1
ATOM 4347 O O . ARG B 1 292 ? -13.96460 3.96735 28.69257 1.000 233.45131 308 ARG B O 1
ATOM 4355 N N . TYR B 1 293 ? -13.79934 6.05838 27.84861 1.000 224.90574 309 TYR B N 1
ATOM 4356 C CA . TYR B 1 293 ? -14.98587 5.95066 27.01209 1.000 215.24929 309 TYR B CA 1
ATOM 4357 C C . TYR B 1 293 ? -14.94277 7.03797 25.95360 1.000 212.71558 309 TYR B C 1
ATOM 4358 O O . TYR B 1 293 ? -14.48183 8.15154 26.24645 1.000 208.05593 309 TYR B O 1
ATOM 4367 N N . PRO B 1 294 ? -15.38711 6.75981 24.72988 1.000 216.56676 310 PRO B N 1
ATOM 4368 C CA . PRO B 1 294 ? -15.37260 7.77529 23.67490 1.000 185.38057 310 PRO B CA 1
ATOM 4369 C C . PRO B 1 294 ? -16.65860 8.58438 23.61755 1.000 195.80974 310 PRO B C 1
ATOM 4370 O O . PRO B 1 294 ? -17.75393 8.09786 23.90561 1.000 222.74890 310 PRO B O 1
ATOM 4374 N N . ILE B 1 295 ? -16.50238 9.84853 23.22858 1.000 217.14068 311 ILE B N 1
ATOM 4375 C CA . ILE B 1 295 ? -17.60934 10.78414 23.06441 1.000 215.89241 311 ILE B CA 1
ATOM 4376 C C . ILE B 1 295 ? -17.47057 11.42208 21.68969 1.000 229.26137 311 ILE B C 1
ATOM 4377 O O . ILE B 1 295 ? -16.60010 12.27887 21.48426 1.000 234.37127 311 ILE B O 1
ATOM 4382 N N . SER B 1 296 ? -18.32079 11.00564 20.75004 1.000 215.73440 312 SER B N 1
ATOM 4383 C CA . SER B 1 296 ? -18.37147 11.60045 19.42000 1.000 206.86788 312 SER B CA 1
ATOM 4384 C C . SER B 1 296 ? -19.44975 12.66344 19.28470 1.000 210.21153 312 SER B C 1
ATOM 4385 O O . SER B 1 296 ? -19.31178 13.56715 18.45439 1.000 207.42849 312 SER B O 1
ATOM 4388 N N . LYS B 1 297 ? -20.51590 12.57687 20.07602 1.000 233.52662 313 LYS B N 1
ATOM 4389 C CA . LYS B 1 297 ? -21.58584 13.56656 20.08352 1.000 227.35261 313 LYS B CA 1
ATOM 4390 C C . LYS B 1 297 ? -21.60454 14.23524 21.44986 1.000 235.20702 313 LYS B C 1
ATOM 4391 O O . LYS B 1 297 ? -21.73260 13.55627 22.47418 1.000 226.55331 313 LYS B O 1
ATOM 4397 N N . ALA B 1 298 ? -21.47384 15.55933 21.46329 1.000 237.58183 314 ALA B N 1
ATOM 4398 C CA . ALA B 1 298 ? -21.31112 16.30226 22.70686 1.000 239.55942 314 ALA B CA 1
ATOM 4399 C C . ALA B 1 298 ? -22.65679 16.48430 23.40006 1.000 254.04586 314 ALA B C 1
ATOM 4400 O O . ALA B 1 298 ? -23.60190 17.01890 22.80899 1.000 255.15910 314 ALA B O 1
ATOM 4402 N N . ARG B 1 299 ? -22.73684 16.04239 24.65146 1.000 276.09000 315 ARG B N 1
ATOM 4403 C CA . ARG B 1 299 ? -23.86862 16.27468 25.53168 1.000 282.61872 315 ARG B CA 1
ATOM 4404 C C . ARG B 1 299 ? -23.35532 16.78878 26.86884 1.000 295.17741 315 ARG B C 1
ATOM 4405 O O . ARG B 1 299 ? -22.20671 16.52207 27.23728 1.000 301.41229 315 ARG B O 1
ATOM 4413 N N . PRO B 1 300 ? -24.17690 17.53564 27.61262 1.000 277.56407 316 PRO B N 1
ATOM 4414 C CA . PRO B 1 300 ? -23.69546 18.09874 28.88682 1.000 277.33183 316 PRO B CA 1
ATOM 4415 C C . PRO B 1 300 ? -23.30994 17.05253 29.91812 1.000 288.36622 316 PRO B C 1
ATOM 4416 O O . PRO B 1 300 ? -22.52776 17.36174 30.82562 1.000 284.86788 316 PRO B O 1
ATOM 4420 N N . ASN B 1 301 ? -23.82283 15.82688 29.80969 1.000 290.58656 317 ASN B N 1
ATOM 4421 C CA . ASN B 1 301 ? -23.53311 14.77876 30.77669 1.000 290.59959 317 ASN B CA 1
ATOM 4422 C C . ASN B 1 301 ? -22.62917 13.67991 30.23588 1.000 283.97818 317 ASN B C 1
ATOM 4423 O O . ASN B 1 301 ? -22.14505 12.85941 31.02351 1.000 273.48912 317 ASN B O 1
ATOM 4428 N N . CYS B 1 302 ? -22.38635 13.63942 28.92919 1.000 274.24709 318 CYS B N 1
ATOM 4429 C CA . CYS B 1 302 ? -21.53151 12.62953 28.30934 1.000 264.26165 318 CYS B CA 1
ATOM 4430 C C . CYS B 1 302 ? -20.29478 13.32918 27.75447 1.000 271.94287 318 CYS B C 1
ATOM 4431 O O . CYS B 1 302 ? -20.33380 13.91201 26.66706 1.000 277.22997 318 CYS B O 1
ATOM 4434 N N . GLY B 1 303 ? -19.19737 13.26640 28.50565 1.000 281.60003 319 GLY B N 1
ATOM 4435 C CA . GLY B 1 303 ? -17.95706 13.89498 28.10824 1.000 287.36850 319 GLY B CA 1
ATOM 4436 C C . GLY B 1 303 ? -17.81177 15.34462 28.51234 1.000 294.30378 319 GLY B C 1
ATOM 4437 O O . GLY B 1 303 ? -16.75194 15.93488 28.26528 1.000 261.73970 319 GLY B O 1
ATOM 4438 N N . GLY B 1 304 ? -18.83449 15.93696 29.12355 1.000 288.12835 320 GLY B N 1
ATOM 4439 C CA . GLY B 1 304 ? -18.76960 17.32294 29.54039 1.000 271.14408 320 GLY B CA 1
ATOM 4440 C C . GLY B 1 304 ? -18.74789 18.28983 28.37585 1.000 278.90311 320 GLY B C 1
ATOM 4441 O O . GLY B 1 304 ? -17.93656 19.22112 28.35251 1.000 264.40120 320 GLY B O 1
ATOM 4442 N N . ASN B 1 305 ? -19.63411 18.07177 27.40092 1.000 279.88784 321 ASN B N 1
ATOM 4443 C CA . ASN B 1 305 ? -19.72533 18.92246 26.21304 1.000 258.80519 321 ASN B CA 1
ATOM 4444 C C . ASN B 1 305 ? -18.39382 18.98936 25.47041 1.000 241.00595 321 ASN B C 1
ATOM 4445 O O . ASN B 1 305 ? -18.05436 20.00656 24.86117 1.000 244.59234 321 ASN B O 1
ATOM 4450 N N . LEU B 1 306 ? -17.62624 17.90264 25.52238 1.000 265.41114 322 LEU B N 1
ATOM 4451 C CA . LEU B 1 306 ? -16.32447 17.84013 24.87299 1.000 258.87798 322 LEU B CA 1
ATOM 4452 C C . LEU B 1 306 ? -16.18275 16.51215 24.14956 1.000 236.61377 322 LEU B C 1
ATOM 4453 O O . LEU B 1 306 ? -16.40051 15.45021 24.74122 1.000 230.65211 322 LEU B O 1
ATOM 4458 N N . LEU B 1 307 ? -15.81986 16.58045 22.87335 1.000 197.08957 323 LEU B N 1
ATOM 4459 C CA . LEU B 1 307 ? -15.56179 15.38599 22.09024 1.000 207.38311 323 LEU B CA 1
ATOM 4460 C C . LEU B 1 307 ? -14.20807 14.79220 22.46654 1.000 205.46363 323 LEU B C 1
ATOM 4461 O O . LEU B 1 307 ? -13.32505 15.47407 22.99440 1.000 209.48296 323 LEU B O 1
ATOM 4466 N N . GLY B 1 308 ? -14.05112 13.50089 22.18914 1.000 192.11619 324 GLY B N 1
ATOM 4467 C CA . GLY B 1 308 ? -12.77522 12.85343 22.42174 1.000 208.93582 324 GLY B CA 1
ATOM 4468 C C . GLY B 1 308 ? -12.86269 11.49848 23.09101 1.000 205.37135 324 GLY B C 1
ATOM 4469 O O . GLY B 1 308 ? -13.79967 10.73368 22.85129 1.000 193.71941 324 GLY B O 1
ATOM 4470 N N . VAL B 1 309 ? -11.87445 11.18321 23.92306 1.000 193.15230 325 VAL B N 1
ATOM 4471 C CA . VAL B 1 309 ? -11.83143 9.93391 24.67525 1.000 177.60024 325 VAL B CA 1
ATOM 4472 C C . VAL B 1 309 ? -11.51072 10.29531 26.11737 1.000 193.49581 325 VAL B C 1
ATOM 4473 O O . VAL B 1 309 ? -10.37530 10.67806 26.42660 1.000 195.22803 325 VAL B O 1
ATOM 4477 N N . ARG B 1 310 ? -12.49980 10.17524 26.99797 1.000 213.54531 326 ARG B N 1
ATOM 4478 C CA . ARG B 1 310 ? -12.35962 10.59327 28.38602 1.000 185.98066 326 ARG B CA 1
ATOM 4479 C C . ARG B 1 310 ? -11.96876 9.40387 29.25134 1.000 179.93616 326 ARG B C 1
ATOM 4480 O O . ARG B 1 310 ? -12.57759 8.33356 29.15442 1.000 198.60127 326 ARG B O 1
ATOM 4488 N N . THR B 1 311 ? -10.95868 9.59896 30.09765 1.000 174.64494 327 THR B N 1
ATOM 4489 C CA . THR B 1 311 ? -10.45300 8.56323 30.98592 1.000 210.59066 327 THR B CA 1
ATOM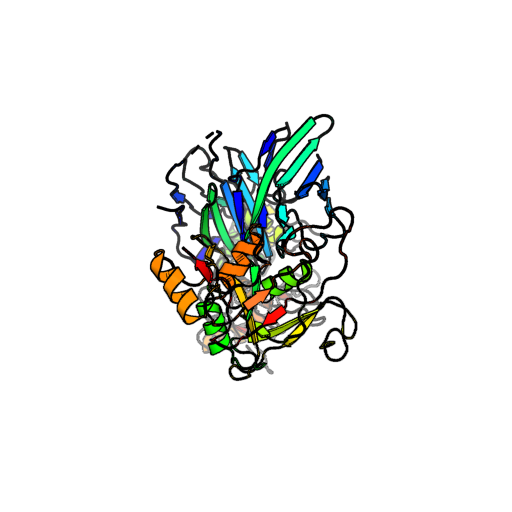 4490 C C . THR B 1 311 ? -10.71041 8.94484 32.43885 1.000 220.00094 327 THR B C 1
ATOM 4491 O O . THR B 1 311 ? -10.77028 10.12783 32.78832 1.000 196.02881 327 THR B O 1
ATOM 4495 N N . VAL B 1 312 ? -10.86012 7.92663 33.28382 1.000 215.60300 328 VAL B N 1
ATOM 4496 C CA . VAL B 1 312 ? -11.20403 8.10296 34.69106 1.000 168.40069 328 VAL B CA 1
ATOM 4497 C C . VAL B 1 312 ? -9.92899 8.06109 35.52113 1.000 205.50147 328 VAL B C 1
ATOM 4498 O O . VAL B 1 312 ? -9.08580 7.17432 35.33510 1.000 203.29462 328 VAL B O 1
ATOM 4502 N N . TYR B 1 313 ? -9.78877 9.01554 36.43966 1.000 217.13758 329 TYR B N 1
ATOM 4503 C CA . TYR B 1 313 ? -8.63584 9.09695 37.32284 1.000 214.28084 329 TYR B CA 1
ATOM 4504 C C . TYR B 1 313 ? -9.08013 9.04568 38.77924 1.000 208.38789 329 TYR B C 1
ATOM 4505 O O . TYR B 1 313 ? -10.18411 9.47657 39.12606 1.000 205.59018 329 TYR B O 1
ATOM 4514 N N . VAL B 1 314 ? -8.20132 8.51691 39.63132 1.000 213.25831 330 VAL B N 1
ATOM 4515 C CA . VAL B 1 314 ? -8.51181 8.30640 41.04205 1.000 222.09513 330 VAL B CA 1
ATOM 4516 C C . VAL B 1 314 ? -8.38811 9.61366 41.81366 1.000 234.41651 330 VAL B C 1
ATOM 4517 O O . VAL B 1 314 ? -9.38921 10.16015 42.29044 1.000 243.76885 330 VAL B O 1
ATOM 4521 N N . HIS B 1 315 ? -7.16600 10.12353 41.94485 1.000 239.27740 331 HIS B N 1
ATOM 4522 C CA . HIS B 1 315 ? -6.94607 11.30960 42.75438 1.000 272.37075 331 HIS B CA 1
ATOM 4523 C C . HIS B 1 315 ? -7.42747 12.55914 42.01913 1.000 267.99223 331 HIS B C 1
ATOM 4524 O O . HIS B 1 315 ? -7.77084 12.52936 40.83436 1.000 239.42718 331 HIS B O 1
ATOM 4531 N N . ALA B 1 316 ? -7.44399 13.67660 42.74779 1.000 277.79997 332 ALA B N 1
ATOM 4532 C CA . ALA B 1 316 ? -8.04709 14.89513 42.22330 1.000 233.92058 332 ALA B CA 1
ATOM 4533 C C . ALA B 1 316 ? -7.23890 15.48927 41.07471 1.000 211.43339 332 ALA B C 1
ATOM 4534 O O . ALA B 1 316 ? -7.82476 16.04823 40.13958 1.000 190.15149 332 ALA B O 1
ATOM 4536 N N . ASN B 1 317 ? -5.90635 15.36136 41.10702 1.000 226.34511 333 ASN B N 1
ATOM 4537 C CA . ASN B 1 317 ? -5.04349 15.94549 40.08501 1.000 239.27224 333 ASN B CA 1
ATOM 4538 C C . ASN B 1 317 ? -4.91795 15.06456 38.84216 1.000 230.97209 333 ASN B C 1
ATOM 4539 O O . ASN B 1 317 ? -3.86241 15.05792 38.19702 1.000 215.95829 333 ASN B O 1
ATOM 4544 N N . GLN B 1 318 ? -5.97016 14.31963 38.49135 1.000 228.13354 334 GLN B N 1
ATOM 4545 C CA . GLN B 1 318 ? -6.05230 13.58800 37.22314 1.000 204.94086 334 GLN B CA 1
ATOM 4546 C C . GLN B 1 318 ? -4.91777 12.57307 37.07303 1.000 204.42673 334 GLN B C 1
ATOM 4547 O O . GLN B 1 318 ? -4.27935 12.47315 36.02412 1.000 195.01760 334 GLN B O 1
ATOM 4553 N N . THR B 1 319 ? -4.66841 11.81231 38.13908 1.000 209.85605 335 THR B N 1
ATOM 4554 C CA . THR B 1 319 ? -3.65672 10.76419 38.14020 1.000 185.31424 335 THR B CA 1
ATOM 4555 C C . THR B 1 319 ? -4.21874 9.51379 38.80222 1.000 191.28200 335 THR B C 1
ATOM 4556 O O . THR B 1 319 ? -5.05510 9.59499 39.70590 1.000 220.11746 335 THR B O 1
ATOM 4560 N N . GLY B 1 320 ? -3.75272 8.35394 38.34084 1.000 180.60878 336 GLY B N 1
ATOM 4561 C CA . GLY B 1 320 ? -4.14958 7.08555 38.92355 1.000 201.60568 336 GLY B CA 1
ATOM 4562 C C . GLY B 1 320 ? -5.33620 6.43792 38.23978 1.000 200.13178 336 GLY B C 1
ATOM 4563 O O . GLY B 1 320 ? -6.30855 7.11577 37.90004 1.000 188.39636 336 GLY B O 1
ATOM 4564 N N . TYR B 1 321 ? -5.26710 5.11384 38.02770 1.000 207.56531 337 TYR B N 1
ATOM 4565 C CA . TYR B 1 321 ? -6.34993 4.34604 37.43437 1.000 207.55029 337 TYR B CA 1
ATOM 4566 C C . TYR B 1 321 ? -7.18805 3.67619 38.51696 1.000 210.46112 337 TYR B C 1
ATOM 4567 O O . TYR B 1 321 ? -6.67136 3.32841 39.58340 1.000 207.62051 337 TYR B O 1
ATOM 4576 N N . PRO B 1 322 ? -8.48493 3.48879 38.26997 1.000 229.68779 338 PRO B N 1
ATOM 4577 C CA . PRO B 1 322 ? -9.35275 2.88580 39.28801 1.000 238.61680 338 PRO B CA 1
ATOM 4578 C C . PRO B 1 322 ? -8.90366 1.48321 39.67562 1.000 228.20315 338 PRO B C 1
ATOM 4579 O O . PRO B 1 322 ? -8.17420 0.80415 38.94961 1.000 218.76934 338 PRO B O 1
ATOM 4583 N N . ASP B 1 323 ? -9.35789 1.05940 40.85310 1.000 216.90429 339 ASP B N 1
ATOM 4584 C CA . ASP B 1 323 ? -8.99754 -0.24244 41.39177 1.000 222.43006 339 ASP B CA 1
ATOM 4585 C C . ASP B 1 323 ? -9.55337 -1.35453 40.50080 1.000 225.46607 339 ASP B C 1
ATOM 4586 O O . ASP B 1 323 ? -10.61295 -1.19371 39.88803 1.000 215.12530 339 ASP B O 1
ATOM 4591 N N . PRO B 1 324 ? -8.84238 -2.48374 40.38817 1.000 225.47253 340 PRO B N 1
ATOM 4592 C CA . PRO B 1 324 ? -9.39065 -3.62839 39.63734 1.000 206.64989 340 PRO B CA 1
ATOM 4593 C C . PRO B 1 324 ? -10.80642 -3.99645 40.04093 1.000 233.38189 340 PRO B C 1
ATOM 4594 O O . PRO B 1 324 ? -11.61190 -4.38302 39.18385 1.000 235.00830 340 PRO B O 1
ATOM 4598 N N . SER B 1 325 ? -11.13459 -3.87991 41.32946 1.000 224.80041 341 SER B N 1
ATOM 4599 C CA . SER B 1 325 ? -12.46005 -4.24512 41.81122 1.000 201.48704 341 SER B CA 1
ATOM 4600 C C . SER B 1 325 ? -13.53133 -3.24591 41.39617 1.000 229.82592 341 SER B C 1
ATOM 4601 O O . SER B 1 325 ? -14.72103 -3.57148 41.47313 1.000 246.93153 341 SER B O 1
ATOM 4604 N N . SER B 1 326 ? -13.14387 -2.04279 40.97356 1.000 234.54023 342 SER B N 1
ATOM 4605 C CA . SER B 1 326 ? -14.12110 -1.06258 40.51783 1.000 225.37498 342 SER B CA 1
ATOM 4606 C C . SER B 1 326 ? -14.89620 -1.61804 39.33151 1.000 224.83730 342 SER B C 1
ATOM 4607 O O . SER B 1 326 ? -14.31240 -2.17429 38.39688 1.000 242.41034 342 SER B O 1
ATOM 4610 N N . ARG B 1 327 ? -16.21620 -1.47248 39.37408 1.000 200.74034 343 ARG B N 1
ATOM 4611 C CA . ARG B 1 327 ? -17.10452 -2.13457 38.42736 1.000 224.02177 343 ARG B CA 1
ATOM 4612 C C . ARG B 1 327 ? -17.45502 -1.17118 37.29847 1.000 233.17279 343 ARG B C 1
ATOM 4613 O O . ARG B 1 327 ? -18.20842 -0.21272 37.49871 1.000 240.21824 343 ARG B O 1
ATOM 4621 N N . TYR B 1 328 ? -16.90119 -1.42986 36.11421 1.000 227.95216 344 TYR B N 1
ATOM 4622 C CA . TYR B 1 328 ? -17.25230 -0.69130 34.90803 1.000 227.18582 344 TYR B CA 1
ATOM 4623 C C . TYR B 1 328 ? -17.70663 -1.66766 33.83070 1.000 246.12967 344 TYR B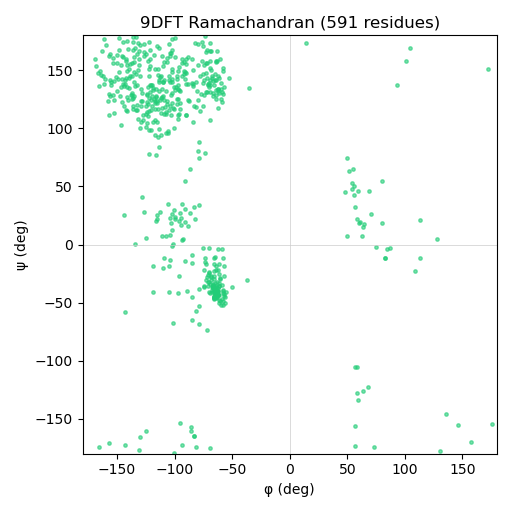 C 1
ATOM 4624 O O . TYR B 1 328 ? -18.08235 -2.80259 34.13831 1.000 259.58474 344 TYR B O 1
ATOM 4633 N N . ASP B 1 329 ? -17.67813 -1.24962 32.57055 1.000 216.12394 345 ASP B N 1
ATOM 4634 C CA . ASP B 1 329 ? -18.06127 -2.12490 31.47662 1.000 230.22103 345 ASP B CA 1
ATOM 4635 C C . ASP B 1 329 ? -16.81048 -2.64284 30.76870 1.000 236.90721 345 ASP B C 1
ATOM 4636 O O . ASP B 1 329 ? -15.67899 -2.28579 31.10497 1.000 251.22650 345 ASP B O 1
ATOM 4641 N N . ALA B 1 330 ? -17.01947 -3.50578 29.77749 1.000 233.05199 346 ALA B N 1
ATOM 4642 C CA . ALA B 1 330 ? -15.93350 -4.18195 29.07502 1.000 203.01099 346 ALA B CA 1
ATOM 4643 C C . ALA B 1 330 ? -15.86660 -3.66824 27.64217 1.000 231.40301 346 ALA B C 1
ATOM 4644 O O . ALA B 1 330 ? -16.77825 -3.91392 26.84475 1.000 231.18504 346 ALA B O 1
ATOM 4646 N N . ILE B 1 331 ? -14.78739 -2.96250 27.31854 1.000 245.78609 347 ILE B N 1
ATOM 4647 C CA . ILE B 1 331 ? -14.52847 -2.50884 25.95697 1.000 223.81451 347 ILE B CA 1
ATOM 4648 C C . ILE B 1 331 ? -13.72023 -3.59850 25.26060 1.000 237.43960 347 ILE B C 1
ATOM 4649 O O . ILE B 1 331 ? -12.55440 -3.83081 25.59062 1.000 215.80721 347 ILE B O 1
ATOM 4654 N N . CYS B 1 332 ? -14.34298 -4.26281 24.29224 1.000 258.10704 348 CYS B N 1
ATOM 4655 C CA . CYS B 1 332 ? -13.83796 -5.49669 23.70838 1.000 266.88882 348 CYS B CA 1
ATOM 4656 C C . CYS B 1 332 ? -13.35564 -5.24278 22.28463 1.000 261.89871 348 CYS B C 1
ATOM 4657 O O . CYS B 1 332 ? -13.97296 -4.47515 21.53962 1.000 247.20288 348 CYS B O 1
ATOM 4660 N N . TYR B 1 333 ? -12.24673 -5.88385 21.91113 1.000 237.19919 349 TYR B N 1
ATOM 4661 C CA . TYR B 1 333 ? -11.64081 -5.70917 20.59379 1.000 221.38950 349 TYR B CA 1
ATOM 4662 C C . TYR B 1 333 ? -11.39790 -7.06852 19.95804 1.000 228.14461 349 TYR B C 1
ATOM 4663 O O . TYR B 1 333 ? -10.69046 -7.90415 20.52970 1.000 221.68014 349 TYR B O 1
ATOM 4672 N N . THR B 1 334 ? -11.95238 -7.27172 18.76637 1.000 235.74605 350 THR B N 1
ATOM 4673 C CA . THR B 1 334 ? -11.74155 -8.50241 18.01090 1.000 229.98668 350 THR B CA 1
ATOM 4674 C C . THR B 1 334 ? -10.27099 -8.68863 17.64913 1.000 218.28680 350 THR B C 1
ATOM 4675 O O . THR B 1 334 ? -9.90563 -8.68268 16.47317 1.000 211.78340 350 THR B O 1
#

Solvent-accessible surface area: 30285 Å² total; per-residue (Å²): 34,59,21,51,18,13,31,51,67,71,22,136,26,62,8,14,58,64,5,74,0,5,0,14,9,68,63,140,82,98,3,48,0,3,10,46,27,203,177,142,70,34,68,2,2,36,0,57,163,36,165,45,180,33,46,102,78,10,115,133,22,7,43,10,65,12,25,62,37,0,72,24,0,0,6,0,43,1,81,61,0,55,38,75,1,29,15,53,1,59,0,18,0,37,80,82,177,83,83,32,96,16,77,3,72,1,43,10,60,2,21,9,4,24,12,20,36,95,69,75,157,82,48,14,37,28,66,148,0,58,134,9,0,116,142,5,44,13,86,16,0,38,19,99,10,0,68,3,9,26,63,60,17,34,29,28,41,26,6,0,0,0,40,53,55,6,0,56,9,0,10,58,99,37,153,141,74,2,75,48,75,63,92,112,129,75,8,14,0,40,91,31,121,87,94,80,116,39,71,30,0,0,0,0,3,0,74,116,51,175,14,114,6,69,67,9,83,31,143,130,85,19,27,21,100,74,0,13,65,28,0,149,167,79,66,14,139,12,0,14,0,0,7,0,12,16,3,32,68,86,54,92,89,4,17,49,21,0,0,0,40,32,136,0,0,6,87,5,32,30,81,92,75,41,53,77,83,46,108,116,141,80,96,197,48,132,141,16,91,34,50,91,51,25,68,29,87,68,78,33,117,52,16,0,1,0,25,90,184,57,6,55,17,39,17,83,61,103,75,94,30,161,20,64,7,15,54,64,2,72,0,40,2,98,16,99,28,46,146,197,140,125,65,34,33,10,3,38,0,0,13,46,24,175,175,141,88,41,24,1,0,0,0,10,124,49,101,50,14,29,12,66,88,22,109,122,33,5,43,11,70,40,42,86,90,83,115,51,25,0,14,0,42,1,78,54,0,61,40,66,1,31,16,57,1,48,0,14,0,30,25,18,134,71,82,25,89,18,77,3,79,1,59,21,48,7,2,10,5,24,7,46,12,74,42,65,138,76,1,88,64,30,74,96,0,70,157,8,0,124,139,1,50,15,106,8,0,49,20,95,14,13,91,2,4,86,79,28,52,64,109,73,91,44,33,0,34,0,37,64,120,47,48,104,124,10,126,88,180,114,94,7,0,3,0,4,0,72,98,54,180,18,133,22,108,176,89,68,45,25,26,108,78,0,22,81,41,0,174,176,88,63,19,153,10,0,13,0,0,15,0,32,20,13,36,74,95,51,35,36,88,62,38,18,0,0,0,50,18,75,0,0,6,42,0,0,34,132,55,74,108,124,8,9,46,89,89,96,8,6,70,36,42,43,99,122,88,98,100,38,28,24,10,83,63,80,35,126,46,54,16,11,3,27,90

Secondary structure (DSSP, 8-state):
-EEE--S-SEEEEETTS-EEE--EEE---EEEEEEEETTEEEEEEEEETTEEEE-STTTTTEE-TTTTTSTTB--EEE-S--GGG-EEEEEEEEETTEEEEEEEEEEEE-EEEEE-SSSSSS-B-HHHHHHHHHHTTSEEPPHHHHHHHHHHT------EE-TTSEEEEEESS--TT--TTSTTS-EEEEEEE--TT--BEEEEEE----S-EEEE--TT-B-HHHHHHHHHHTT-EE--HHHHHHHHHTT----S-EE-TTS-EEE---SSS--SSS--TT---S--PPPEEE---TT--BEEEEE-/---EEE--S-SEEEEETTS-EEE--EEE-----PPPPEEEEEEEETTEEEEEEEEETTEEEE-STTTTTEE-TTTTTSTTB--EEE-S--SSS-EEEEEEEEETTEEEEEEEEEEEE-EEEEE--SSTTSSSSHHHHHHHHHHTTSEEPPHHHHHHHHHTT------EEETTTEEE-------EEEEEE---SS-B----B-HHHHHHHHHHTT-EEPPHHHHHHHHHTT----S-EE-TTS-EEEEESS--SSSSSS--EEEE--SSTTS--PPPTTS-BEE-EE-